Protein AF-A0A9P6D4K3-F1 (afdb_monomer)

Foldseek 3Di:
DDDDDDDDDDDDDDDDDDDDDDDDDDDDDDDDDDDDDDDDDDDDDDDDDDDDDDDDDDDDDDDDDDDDDDDDDDDDDDDDDDPPVVVVVVVVVPDDDDDDDDDPPPPDPVVVVVVVVVVVVVVVVVVVVVVVVVVVCVVCVVVVVVVVVVVVCVVPDDPVPDDPVVVVVVVVVVVVVVVVVVVVVVVVVVVVVVVVVVVVVVVVVVVVVVVVVVVVVVVVVVPPPDDDDDDDDDDDDDDDDDDDDDDDPDCCVPVVVVVVVVVVVVVVVVVVVVVVVVVVVVVVVVVVVVVVVVVVVVVVVVVVVVVVVVVVVVVVVVVVVVVVVVVVVVVVVVVVVVVVVVVVVVVVVVVVVVVVVVVVVVVVVVVVVVVVVVVVVVVVVVVVVVVVVVVVVVVVVVVVVVVVVVVVVVVVVVVVVVVVVVVVVVVVVVVVVVVVVVVVVCVPDDPVRNVVVVVVVVVVVVVVVVVVVVVVVVVVVVVVVVPPDPPDDDDDDDDDDDDDDDDDDDDDDDDDDDDDDDDDDDDDDDDDDDDDDDDDDDDPDDDDDPPDPDDQDLLSLLVLLVVLLVCLQPDPACQVQALQNHNALFSDGDDALVVDALVRNCVSQVDPSNPPVDQLVVLLVCLPLVNCCVRPLVRYDPVRNVRSSVSSVSSNVSSVVNVD

Sequence (660 aa):
MFTSKKPALRYIPHPSPGGGRAANPSTPPRFQPYQATSSPRKIHMGNPTPPSTPSRGHRISLRGPQAPVTPVRPAPRRVGASPALARVNQALAQTRPAAEKDPEPRDSKFFGELDHLKVVHSFDALLEAARNDVELASIQAPHFNAKIEAQSEYQHGDVSSRPLSMRERVHLRKQVKRELSERNSFERRSKRQRDEDSLARRRTQKKARMAEREERRVKVERRDEARPQRSPTPTPASPQPGPSQAQQQAEAARQAAELQAAERHAAELQAAERAAQEEARLQAHRAQEAKQQAEEKVALDLALSMAQKARRRLEEETKRCEEACRQMEEEIALKNAQAEKDLKQADEAERLARRQLDETLRVLQEEAQLLEAERAQINALCAQHEAYLKAEHRAFLHRQDEHRRILEQAELSIEERRARLAQIERAQHQAEESMHARIQQFANLTGEQFATFFRQEAQRIAEEEASRCAAEEAFARQHYQNTTPQADHAAHKQQPPQRDFSMREPSLADVSMHSIPDSMSFTDDPPTPRMSSASPPPPPTPSPPPGPASPPTVAELFALWGKKWEYIDSHADLRNVDHRGLPWPTLRNIETTNDITIEHIAEFLSHSDCPPRLSARKLIALYHSDKFKFRVTNKLSLDQQALAEQMANHCTILLVNHMR

Mean predicted aligned error: 24.3 Å

Secondary structure (DSSP, 8-state):
---PPPPPPPP-PPPPPP------------------------------PPPP--------------------PPPPP-PPPPTHHHHHHHHGGG------PPPPTTS-HHHHHHHHTTHHHHHHHHHHHHHHHHHHHHHHHHHHHHHHHHHHHHHH--TTS--HHHHHHHHHHHHHHHHHHHHHHHHHHHHHHHHHHHHHHHHHHHHHHHHHHHHHHHHHHTTS------------------------TTSHHHHHHHHHHHHHHHHHHHHHHHHHHHHHHHHHHHHHHHHHHHHHHHHHHHHHHHHHHHHHHHHHHHHHHHHHHHHHHHHHHHHHHHHHHHHHHHHHHHHHHHHHHHHHHHHHHHHHHHHHHHHHHHHHHHHHHHHHHHHHHHHHHHHHHHHHHHHHHHHHHHHHHHHHHHHHHHHHHHHHHHHHHHHHHHHT--HHHHHHHHHHHHHHHHHHHHHHHHHHHHHHHHHHHTTS--------------------------------------------------PPPPPPPPPPPPPSPPPPPHHHHHHHHHHHHHHHHH-S--TT--GGGS--SSSS--SSGGG--HHHHHHHHH-TTS-TT--HHHHHHHHSHHHHHHHTGGGS-HHHHHHHHHHHHHHHHHHHHTT-

Organism: NCBI:txid109636

Radius of gyration: 71.46 Å; Cα contacts (8 Å, |Δi|>4): 123; chains: 1; bounding box: 166×103×244 Å

pLDDT: mean 72.37, std 21.16, range [29.91, 97.31]

Solvent-accessible surface area (backbone atoms only — not comparable to full-atom values): 41463 Å² total; per-residue (Å²): 140,86,88,86,84,81,86,81,86,80,86,79,85,80,87,80,84,81,85,86,92,81,85,86,79,90,83,88,88,78,93,83,88,83,87,92,86,83,86,90,84,85,91,81,88,82,88,79,81,85,85,79,85,84,86,89,80,91,73,92,76,95,73,82,91,76,82,86,80,77,81,84,75,82,78,82,81,83,77,79,83,71,76,71,66,66,57,59,65,60,60,70,73,74,79,74,88,78,87,81,84,82,73,72,87,80,80,45,70,72,56,64,58,40,58,76,66,55,51,54,65,55,48,52,54,48,51,51,50,53,48,51,52,50,50,52,47,58,68,43,42,60,61,50,48,56,51,48,52,63,45,49,58,69,73,69,59,58,84,89,74,63,60,70,66,58,60,48,52,54,49,50,55,53,46,55,52,46,53,53,51,49,52,53,50,49,52,53,49,54,49,51,50,53,54,49,51,52,51,48,53,51,50,51,55,50,50,51,57,49,50,54,52,49,52,54,47,55,62,54,64,71,66,76,84,79,83,86,87,84,87,83,88,88,88,87,92,87,88,86,81,85,88,85,90,79,89,80,96,81,58,64,84,60,50,53,58,54,45,54,51,50,50,50,53,50,50,51,51,51,50,52,49,49,51,52,52,51,49,52,49,54,51,51,49,52,52,50,51,55,48,51,55,50,54,51,50,54,52,48,54,50,51,51,51,52,50,54,54,50,49,53,49,49,58,51,51,51,51,52,49,52,51,53,49,50,53,50,51,51,52,49,51,52,50,50,58,47,50,53,50,56,48,52,51,48,55,52,51,49,54,51,52,49,52,53,48,55,51,52,52,50,52,52,50,55,51,49,51,50,53,49,52,52,49,52,52,51,52,50,52,51,50,51,51,52,52,48,53,54,50,54,51,50,58,48,52,51,53,50,52,51,53,48,52,54,50,55,52,50,51,51,54,51,51,53,51,50,53,52,50,55,49,50,53,51,51,49,52,51,50,51,53,51,48,52,52,48,52,54,51,59,74,70,51,54,76,71,56,47,65,49,49,56,53,52,52,54,50,50,51,54,53,51,50,54,52,50,54,53,50,53,51,52,51,51,55,54,55,55,65,77,66,65,78,86,85,72,88,86,80,88,86,89,86,88,87,85,86,83,89,81,87,84,83,91,81,91,78,83,88,81,86,83,77,87,82,87,84,87,86,80,90,86,87,89,85,86,90,89,80,89,86,85,87,78,78,83,75,78,79,78,72,75,74,80,68,83,76,74,77,78,49,73,60,53,50,50,50,49,37,50,52,41,50,56,47,46,71,74,45,87,68,35,60,88,54,52,78,64,66,52,65,63,74,45,87,63,89,46,92,55,66,82,64,69,41,61,65,43,36,47,51,38,65,67,40,89,71,43,60,93,80,62,44,58,76,50,50,34,65,49,29,33,59,77,50,26,35,70,58,44,37,76,26,35,38,78,92,49,27,65,59,48,49,52,39,27,46,49,52,30,53,40,42,54,57,76,72,109

Structure (mmCIF, N/CA/C/O backbone):
data_AF-A0A9P6D4K3-F1
#
_entry.id   AF-A0A9P6D4K3-F1
#
loop_
_atom_site.group_PDB
_atom_site.id
_atom_site.type_symbol
_atom_site.label_atom_id
_atom_site.label_alt_id
_atom_site.label_comp_id
_atom_site.label_asym_id
_atom_site.label_entity_id
_atom_site.label_seq_id
_atom_site.pdbx_PDB_ins_code
_atom_site.Cartn_x
_atom_site.Cartn_y
_atom_site.Cartn_z
_atom_site.occupancy
_atom_site.B_iso_or_equiv
_atom_site.auth_seq_id
_atom_site.auth_comp_id
_atom_site.auth_asym_id
_atom_site.auth_atom_id
_atom_site.pdbx_PDB_model_num
ATOM 1 N N . MET A 1 1 ? 2.698 -42.301 -44.354 1.00 40.31 1 MET A N 1
ATOM 2 C CA . MET A 1 1 ? 1.952 -41.269 -45.111 1.00 40.31 1 MET A CA 1
ATOM 3 C C . MET A 1 1 ? 1.332 -40.320 -44.097 1.00 40.31 1 MET A C 1
ATOM 5 O O . MET A 1 1 ? 0.602 -40.803 -43.248 1.00 40.31 1 MET A O 1
ATOM 9 N N . PHE A 1 2 ? 1.641 -39.021 -44.134 1.00 35.25 2 PHE A N 1
ATOM 10 C CA . PHE A 1 2 ? 1.085 -38.032 -43.198 1.00 35.25 2 PHE A CA 1
ATOM 11 C C . PHE A 1 2 ? 0.579 -36.814 -43.972 1.00 35.25 2 PHE A C 1
ATOM 13 O O . PHE A 1 2 ? 1.344 -36.168 -44.684 1.00 35.25 2 PHE A O 1
ATOM 20 N N . THR A 1 3 ? -0.712 -36.507 -43.845 1.00 49.62 3 THR A N 1
ATOM 21 C CA . THR A 1 3 ? -1.365 -35.394 -44.545 1.00 49.62 3 THR A CA 1
ATOM 22 C C . THR A 1 3 ? -1.547 -34.202 -43.610 1.00 49.62 3 THR A C 1
ATOM 24 O O . THR A 1 3 ? -2.435 -34.221 -42.758 1.00 49.62 3 THR A O 1
ATOM 27 N N . SER A 1 4 ? -0.762 -33.138 -43.785 1.00 45.06 4 SER A N 1
ATOM 28 C CA . SER A 1 4 ? -1.007 -31.860 -43.107 1.00 45.06 4 SER A CA 1
ATOM 29 C C . SER A 1 4 ? -1.821 -30.922 -44.005 1.00 45.06 4 SER A C 1
ATOM 31 O O . SER A 1 4 ? -1.397 -30.536 -45.094 1.00 45.06 4 SER A O 1
ATOM 33 N N . LYS A 1 5 ? -3.022 -30.542 -43.552 1.00 51.12 5 LYS A N 1
ATOM 34 C CA . LYS A 1 5 ? -3.837 -29.496 -44.187 1.00 51.12 5 LYS A CA 1
ATOM 35 C C . LYS A 1 5 ? -3.562 -28.164 -43.485 1.00 51.12 5 LYS A C 1
ATOM 37 O O . LYS A 1 5 ? -3.822 -28.038 -42.294 1.00 51.12 5 LYS A O 1
ATOM 42 N N . LYS A 1 6 ? -3.061 -27.167 -44.220 1.00 48.28 6 LYS A N 1
ATOM 43 C CA . LYS A 1 6 ? -2.971 -25.774 -43.749 1.00 48.28 6 LYS A CA 1
ATOM 44 C C . LYS A 1 6 ? -4.265 -25.029 -44.113 1.00 48.28 6 LYS A C 1
ATOM 46 O O . LYS A 1 6 ? -4.634 -25.072 -45.287 1.00 48.28 6 LYS A O 1
ATOM 51 N N . PRO A 1 7 ? -4.935 -24.321 -43.188 1.00 58.94 7 PRO A N 1
ATOM 52 C CA . PRO A 1 7 ? -6.011 -23.404 -43.545 1.00 58.94 7 PRO A CA 1
ATOM 53 C C . PRO A 1 7 ? -5.434 -22.087 -44.088 1.00 58.94 7 PRO A C 1
ATOM 55 O O . PRO A 1 7 ? -4.492 -21.527 -43.528 1.00 58.94 7 PRO A O 1
ATOM 58 N N . ALA A 1 8 ? -6.005 -21.583 -45.182 1.00 44.00 8 ALA A N 1
ATOM 59 C CA . ALA A 1 8 ? -5.653 -20.283 -45.746 1.00 44.00 8 ALA A CA 1
ATOM 60 C C . ALA A 1 8 ? -6.533 -19.180 -45.137 1.00 44.00 8 ALA A C 1
ATOM 62 O O . ALA A 1 8 ? -7.757 -19.214 -45.272 1.00 44.00 8 ALA A O 1
ATOM 63 N N . LEU A 1 9 ? -5.915 -18.181 -44.503 1.00 46.19 9 LEU A N 1
ATOM 64 C CA . LEU A 1 9 ? -6.612 -16.981 -44.036 1.00 46.19 9 LEU A CA 1
ATOM 65 C C . LEU A 1 9 ? -6.950 -16.075 -45.228 1.00 46.19 9 LEU A C 1
ATOM 67 O O . LEU A 1 9 ? -6.057 -15.570 -45.909 1.00 46.19 9 LEU A O 1
ATOM 71 N N . ARG A 1 10 ? -8.248 -15.858 -45.475 1.00 49.09 10 ARG A N 1
ATOM 72 C CA . ARG A 1 10 ? -8.730 -14.862 -46.443 1.00 49.09 10 ARG A CA 1
ATOM 73 C C . ARG A 1 10 ? -8.653 -13.463 -45.832 1.00 49.09 10 ARG A C 1
ATOM 75 O O . ARG A 1 10 ? -9.182 -13.222 -44.753 1.00 49.09 10 ARG A O 1
ATOM 82 N N . TYR A 1 11 ? -8.022 -12.546 -46.556 1.00 46.97 11 TYR A N 1
ATOM 83 C CA . TYR A 1 11 ? -7.954 -11.128 -46.217 1.00 46.97 11 TYR A CA 1
ATOM 84 C C . TYR A 1 11 ? -9.259 -10.429 -46.633 1.00 46.97 11 TYR A C 1
ATOM 86 O O . TYR A 1 11 ? -9.658 -10.529 -47.793 1.00 46.97 11 TYR A O 1
ATOM 94 N N . ILE A 1 12 ? -9.915 -9.730 -45.703 1.00 47.47 12 ILE A N 1
ATOM 95 C CA . ILE A 1 12 ? -11.116 -8.922 -45.966 1.00 47.47 12 ILE A CA 1
ATOM 96 C C . ILE A 1 12 ? -10.712 -7.440 -45.895 1.00 47.47 12 ILE A C 1
ATOM 98 O O . ILE A 1 12 ? -10.289 -6.993 -44.828 1.00 47.47 12 ILE A O 1
ATOM 102 N N . PRO A 1 13 ? -10.811 -6.662 -46.989 1.00 49.81 13 PRO A N 1
ATOM 103 C CA . PRO A 1 13 ? -10.552 -5.228 -46.951 1.00 49.81 13 PRO A CA 1
ATOM 104 C C . PRO A 1 13 ? -11.766 -4.464 -46.399 1.00 49.81 13 PRO A C 1
ATOM 106 O O . PRO A 1 13 ? -12.897 -4.674 -46.835 1.00 49.81 13 PRO A O 1
ATOM 109 N N . HIS A 1 14 ? -11.530 -3.540 -45.465 1.00 46.78 14 HIS A N 1
ATOM 110 C CA . HIS A 1 14 ? -12.556 -2.605 -44.991 1.00 46.78 14 HIS A CA 1
ATOM 111 C C . HIS A 1 14 ? -12.850 -1.510 -46.039 1.00 46.78 14 HIS A C 1
ATOM 113 O O . HIS A 1 14 ? -11.933 -1.092 -46.753 1.00 46.78 14 HIS A O 1
ATOM 119 N N . PRO A 1 15 ? -14.097 -1.006 -46.126 1.00 56.38 15 PRO A N 1
ATOM 120 C CA . PRO A 1 15 ? -14.458 0.055 -47.059 1.00 56.38 15 PRO A CA 1
ATOM 121 C C . PRO A 1 15 ? -13.904 1.419 -46.625 1.00 56.38 15 PRO A C 1
ATOM 123 O O . PRO A 1 15 ? -13.888 1.767 -45.445 1.00 56.38 15 PRO A O 1
ATOM 126 N N . SER A 1 16 ? -13.483 2.213 -47.609 1.00 39.66 16 SER A N 1
ATOM 127 C CA . SER A 1 16 ? -13.041 3.597 -47.425 1.00 39.66 16 SER A CA 1
ATOM 128 C C . SER A 1 16 ? -14.237 4.556 -47.524 1.00 39.66 16 SER A C 1
ATOM 130 O O . SER A 1 16 ? -15.001 4.441 -48.485 1.00 39.66 16 SER A O 1
ATOM 132 N N . PRO A 1 17 ? -14.411 5.521 -46.602 1.00 55.25 17 PRO A N 1
ATOM 133 C CA . PRO A 1 17 ? -15.371 6.596 -46.789 1.00 55.25 17 PRO A CA 1
ATOM 134 C C . PRO A 1 17 ? -14.779 7.686 -47.693 1.00 55.25 17 PRO A C 1
ATOM 136 O O . PRO A 1 17 ? -13.815 8.361 -47.331 1.00 55.25 17 PRO A O 1
ATOM 139 N N . GLY A 1 18 ? -15.405 7.906 -48.852 1.00 39.19 18 GLY A N 1
ATOM 140 C CA . GLY A 1 18 ? -15.425 9.243 -49.455 1.00 39.19 18 GLY A CA 1
ATOM 141 C C . GLY A 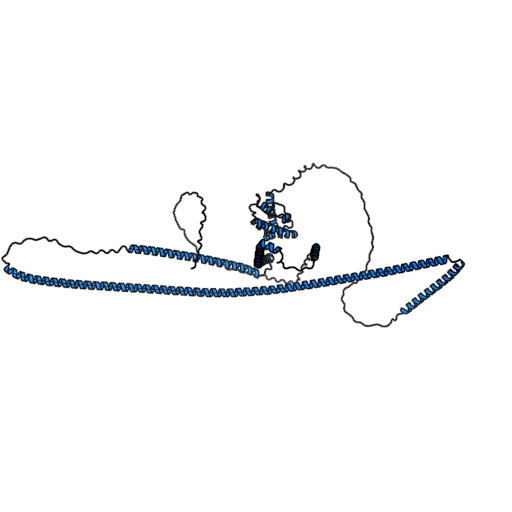1 18 ? -16.326 10.175 -48.628 1.00 39.19 18 GLY A C 1
ATOM 142 O O . GLY A 1 18 ? -17.064 9.721 -47.761 1.00 39.19 18 GLY A O 1
ATOM 143 N N . GLY A 1 19 ? -16.346 11.485 -48.840 1.00 38.59 19 GLY A N 1
ATOM 144 C CA . GLY A 1 19 ? -15.574 12.311 -49.764 1.00 38.59 19 GLY A CA 1
ATOM 145 C C . GLY A 1 19 ? -16.047 13.763 -49.618 1.00 38.59 19 GLY A C 1
ATOM 146 O O . GLY A 1 19 ? -17.213 13.998 -49.318 1.00 38.59 19 GLY A O 1
ATOM 147 N N . GLY A 1 20 ? -15.161 14.744 -49.801 1.00 37.06 20 GLY A N 1
ATOM 148 C CA . GLY A 1 20 ? -15.494 16.157 -49.581 1.00 37.06 20 GLY A CA 1
ATOM 149 C C . GLY A 1 20 ? -14.604 17.085 -50.397 1.00 37.06 20 GLY A C 1
ATOM 150 O O . GLY A 1 20 ? -13.467 17.351 -50.020 1.00 37.06 20 GLY A O 1
ATOM 151 N N . ARG A 1 21 ? -15.115 17.558 -51.539 1.00 43.16 21 ARG A N 1
ATOM 152 C CA . ARG A 1 21 ? -14.460 18.559 -52.396 1.00 43.16 21 ARG A CA 1
ATOM 153 C C . ARG A 1 21 ? -14.895 19.975 -52.004 1.00 43.16 21 ARG A C 1
ATOM 155 O O . ARG A 1 21 ? -16.084 20.262 -52.057 1.00 43.16 21 ARG A O 1
ATOM 162 N N . ALA A 1 22 ? -13.929 20.864 -51.792 1.00 37.75 22 ALA A N 1
ATOM 163 C CA . ALA A 1 22 ? -14.006 22.307 -52.062 1.00 37.75 22 ALA A CA 1
ATOM 164 C C . ALA A 1 22 ? -12.547 22.808 -52.174 1.00 37.75 22 ALA A C 1
ATOM 166 O O . ALA A 1 22 ? -11.766 22.598 -51.256 1.00 37.75 22 ALA A O 1
ATOM 167 N N . ALA A 1 23 ? -12.043 23.155 -53.362 1.00 41.84 23 ALA A N 1
ATOM 168 C CA . ALA A 1 23 ? -12.193 24.438 -54.067 1.00 41.84 23 ALA A CA 1
ATOM 169 C C . ALA A 1 23 ? -10.954 25.344 -53.851 1.00 41.84 23 ALA A C 1
ATOM 171 O O . ALA A 1 23 ? -10.798 25.965 -52.806 1.00 41.84 23 ALA A O 1
ATOM 172 N N . ASN A 1 24 ? -10.074 25.399 -54.862 1.00 43.97 24 ASN A N 1
ATOM 173 C CA . ASN A 1 24 ? -8.961 26.360 -54.958 1.00 43.97 24 ASN A CA 1
ATOM 174 C C . ASN A 1 24 ? -9.483 27.756 -55.357 1.00 43.97 24 ASN A C 1
ATOM 176 O O . ASN A 1 24 ? -10.528 27.852 -56.004 1.00 43.97 24 ASN A O 1
ATOM 180 N N . PRO A 1 25 ? -8.730 28.824 -55.041 1.00 55.28 25 PRO A N 1
ATOM 181 C CA . PRO A 1 25 ? -7.887 29.475 -56.063 1.00 55.28 25 PRO A CA 1
ATOM 182 C C . PRO A 1 25 ? -6.444 29.732 -55.556 1.00 55.28 25 PRO A C 1
ATOM 184 O O . PRO A 1 25 ? -6.227 29.979 -54.377 1.00 55.28 25 PRO A O 1
ATOM 187 N N . SER A 1 26 ? -5.387 29.526 -56.357 1.00 38.12 26 SER A N 1
ATOM 188 C CA . SER A 1 26 ? -4.782 30.528 -57.273 1.00 38.12 26 SER A CA 1
ATOM 189 C C . SER A 1 26 ? -4.555 31.887 -56.576 1.00 38.12 26 SER A C 1
ATOM 191 O O . SER A 1 26 ? -5.521 32.585 -56.303 1.00 38.12 26 SER A O 1
ATOM 193 N N . THR A 1 27 ? -3.340 32.373 -56.273 1.00 39.53 27 THR A N 1
ATOM 194 C CA . THR A 1 27 ? -2.202 32.680 -57.181 1.00 39.53 27 THR A CA 1
ATOM 195 C C . THR A 1 27 ? -0.960 33.089 -56.334 1.00 39.53 27 THR A C 1
ATOM 197 O O . THR A 1 27 ? -1.166 33.607 -55.237 1.00 39.53 27 THR A O 1
ATOM 200 N N . PRO A 1 28 ? 0.310 32.906 -56.769 1.00 65.06 28 PRO A N 1
ATOM 201 C CA . PRO A 1 28 ? 1.499 33.202 -55.947 1.00 65.06 28 PRO A CA 1
ATOM 202 C C . PRO A 1 28 ? 2.146 34.581 -56.205 1.00 65.06 28 PRO A C 1
ATOM 204 O O . PRO A 1 28 ? 2.030 35.143 -57.294 1.00 65.06 28 PRO A O 1
ATOM 207 N N . PRO A 1 29 ? 2.937 35.074 -55.239 1.00 56.09 29 PRO A N 1
ATOM 208 C CA . PRO A 1 29 ? 4.257 35.670 -55.518 1.00 56.09 29 PRO A CA 1
ATOM 209 C C . PRO A 1 29 ? 5.312 35.194 -54.485 1.00 56.09 29 PRO A C 1
ATOM 211 O O . PRO A 1 29 ? 4.959 34.699 -53.424 1.00 56.09 29 PRO A O 1
ATOM 214 N N . ARG A 1 30 ? 6.633 35.357 -54.596 1.00 38.91 30 ARG A N 1
ATOM 215 C CA . ARG A 1 30 ? 7.622 35.755 -55.616 1.00 38.91 30 ARG A CA 1
ATOM 216 C C . ARG A 1 30 ? 8.940 35.831 -54.816 1.00 38.91 30 ARG A C 1
ATOM 218 O O . ARG A 1 30 ? 8.949 36.411 -53.736 1.00 38.91 30 ARG A O 1
ATOM 225 N N . PHE A 1 31 ? 10.038 35.254 -55.301 1.00 49.59 31 PHE A N 1
ATOM 226 C CA . PHE A 1 31 ? 11.363 35.413 -54.671 1.00 49.59 31 PHE A CA 1
ATOM 227 C C . PHE A 1 31 ? 11.783 36.894 -54.612 1.00 49.59 31 PHE A C 1
ATOM 229 O O . PHE A 1 31 ? 11.618 37.580 -55.617 1.00 49.59 31 PHE A O 1
ATOM 236 N N . GLN A 1 32 ? 12.439 37.328 -53.527 1.00 39.31 32 GLN A N 1
ATOM 237 C CA . GLN A 1 32 ? 13.841 37.795 -53.556 1.00 39.31 32 GLN A CA 1
ATOM 238 C C . GLN A 1 32 ? 14.467 37.831 -52.133 1.00 39.31 32 GLN A C 1
ATOM 240 O O . GLN A 1 32 ? 13.730 37.930 -51.153 1.00 39.31 32 GLN A O 1
ATOM 245 N N . PRO A 1 33 ? 15.805 37.697 -52.002 1.00 68.44 33 PRO A N 1
ATOM 246 C CA . PRO A 1 33 ? 16.544 37.739 -50.729 1.00 68.44 33 PRO A CA 1
ATOM 247 C C . PRO A 1 33 ? 17.140 39.134 -50.437 1.00 68.44 33 PRO A C 1
ATOM 249 O O . PRO A 1 33 ? 17.256 39.915 -51.372 1.00 68.44 33 PRO A O 1
ATOM 252 N N . TYR A 1 34 ? 17.609 39.405 -49.203 1.00 35.66 34 TYR A N 1
ATOM 253 C CA . TYR A 1 34 ? 18.915 40.057 -48.912 1.00 35.66 34 TYR A CA 1
ATOM 254 C C . TYR A 1 34 ? 19.166 40.363 -47.410 1.00 35.66 34 TYR A C 1
ATOM 256 O O . TYR A 1 34 ? 18.258 40.789 -46.713 1.00 35.66 34 TYR A O 1
ATOM 264 N N . GLN A 1 35 ? 20.442 40.213 -47.002 1.00 34.78 35 GLN A N 1
ATOM 265 C CA . GLN A 1 35 ? 21.207 40.833 -45.882 1.00 34.78 35 GLN A CA 1
ATOM 266 C C . GLN A 1 35 ? 20.689 40.670 -44.425 1.00 34.78 35 GLN A C 1
ATOM 268 O O . GLN A 1 35 ? 19.511 40.822 -44.154 1.00 34.78 35 GLN A O 1
ATOM 273 N N . ALA A 1 36 ? 21.464 40.275 -43.401 1.00 44.06 36 ALA A N 1
ATOM 274 C CA . ALA A 1 36 ? 22.887 40.427 -43.023 1.00 44.06 36 ALA A CA 1
ATOM 275 C C . ALA A 1 36 ? 23.219 41.673 -42.163 1.00 44.06 36 ALA A C 1
ATOM 277 O O . ALA A 1 36 ? 23.701 42.677 -42.672 1.00 44.06 36 ALA A O 1
ATOM 278 N N . THR A 1 37 ? 23.060 41.534 -40.838 1.00 37.75 37 THR A N 1
ATOM 279 C CA . THR A 1 37 ? 23.651 42.357 -39.754 1.00 37.75 37 THR A CA 1
ATOM 280 C C . THR A 1 37 ? 23.863 41.425 -38.536 1.00 37.75 37 THR A C 1
ATOM 282 O O . THR A 1 37 ? 22.927 40.780 -38.084 1.00 37.75 37 THR A O 1
ATOM 285 N N . SER A 1 38 ? 25.078 41.027 -38.132 1.00 37.56 38 SER A N 1
ATOM 286 C CA . SER A 1 38 ? 26.190 41.764 -37.491 1.00 37.56 38 SER A CA 1
ATOM 287 C C . SER A 1 38 ? 26.229 41.694 -35.941 1.00 37.56 38 SER A C 1
ATOM 289 O O . SER A 1 38 ? 25.992 42.687 -35.261 1.00 37.56 38 SER A O 1
ATOM 291 N N . SER A 1 39 ? 26.690 40.549 -35.417 1.00 39.19 39 SER A N 1
ATOM 292 C CA . SER A 1 39 ? 27.656 40.447 -34.291 1.00 39.19 39 SER A CA 1
ATOM 293 C C . SER A 1 39 ? 27.234 40.992 -32.879 1.00 39.19 39 SER A C 1
ATOM 295 O O . SER A 1 39 ? 26.043 41.095 -32.614 1.00 39.19 39 SER A O 1
ATOM 297 N N . PRO A 1 40 ? 28.128 41.109 -31.857 1.00 59.50 40 PRO A N 1
ATOM 298 C CA . PRO A 1 40 ? 28.303 40.016 -30.878 1.00 59.50 40 PRO A CA 1
ATOM 299 C C . PRO A 1 40 ? 28.382 40.443 -29.381 1.00 59.50 40 PRO A C 1
ATOM 301 O O . PRO A 1 40 ? 28.645 41.602 -29.068 1.00 59.50 40 PRO A O 1
ATOM 304 N N . ARG A 1 41 ? 28.309 39.480 -28.440 1.00 38.28 41 ARG A N 1
ATOM 305 C CA . ARG A 1 41 ? 28.938 39.496 -27.083 1.00 38.28 41 ARG A CA 1
ATOM 306 C C . ARG A 1 41 ? 28.812 38.093 -26.461 1.00 38.28 41 ARG A C 1
ATOM 308 O O . ARG A 1 41 ? 27.743 37.509 -26.514 1.00 38.28 41 ARG A O 1
ATOM 315 N N . LYS A 1 42 ? 29.907 37.400 -26.130 1.00 42.19 42 LYS A N 1
ATOM 316 C CA . LYS A 1 42 ? 30.875 37.546 -25.014 1.00 42.19 42 LYS A CA 1
ATOM 317 C C . LYS A 1 42 ? 30.396 36.958 -23.675 1.00 42.19 42 LYS A C 1
ATOM 319 O O . LYS A 1 42 ? 29.436 37.415 -23.074 1.00 42.19 42 LYS A O 1
ATOM 324 N N . ILE A 1 43 ? 31.178 35.970 -23.245 1.00 47.88 43 ILE A N 1
ATOM 325 C CA . ILE A 1 43 ? 31.161 35.208 -21.991 1.00 47.88 43 ILE A CA 1
ATOM 326 C C . ILE A 1 43 ? 31.209 36.121 -20.756 1.00 47.88 43 ILE A C 1
ATOM 328 O O . ILE A 1 43 ? 32.019 37.051 -20.714 1.00 47.88 43 ILE A O 1
ATOM 332 N N . HIS A 1 44 ? 30.470 35.761 -19.702 1.00 40.56 44 HIS A N 1
ATOM 333 C CA . HIS A 1 44 ? 30.900 36.044 -18.332 1.00 40.56 44 HIS A CA 1
ATOM 334 C C . HIS A 1 44 ? 30.552 34.890 -17.381 1.00 40.56 44 HIS A C 1
ATOM 336 O O . HIS A 1 44 ? 29.453 34.344 -17.433 1.00 40.56 44 HIS A O 1
ATOM 342 N N . MET A 1 45 ? 31.520 34.512 -16.543 1.00 49.12 45 MET A N 1
ATOM 343 C CA . MET A 1 45 ? 31.360 33.556 -15.442 1.00 49.12 45 MET A CA 1
ATOM 344 C C . MET A 1 45 ? 30.722 34.260 -14.236 1.00 49.12 45 MET A C 1
ATOM 346 O O . MET A 1 45 ? 30.936 35.455 -14.049 1.00 49.12 45 MET A O 1
ATOM 350 N N . GLY A 1 46 ? 30.004 33.526 -13.382 1.00 34.66 46 GLY A N 1
ATOM 351 C CA . GLY A 1 46 ? 29.418 34.099 -12.167 1.00 34.66 46 GLY A CA 1
ATOM 352 C C . GLY A 1 46 ? 28.871 33.055 -11.197 1.00 34.66 46 GLY A C 1
ATOM 353 O O . GLY A 1 46 ? 27.685 32.748 -11.223 1.00 34.66 46 GLY A O 1
ATOM 354 N N . ASN A 1 47 ? 29.737 32.538 -10.325 1.00 45.47 47 ASN A N 1
ATOM 355 C CA . ASN A 1 47 ? 29.334 31.839 -9.101 1.00 45.47 47 ASN A CA 1
ATOM 356 C C . ASN A 1 47 ? 28.809 32.863 -8.076 1.00 45.47 47 ASN A C 1
ATOM 358 O O . ASN A 1 47 ? 29.455 33.899 -7.904 1.00 45.47 47 ASN A O 1
ATOM 362 N N . PRO A 1 48 ? 27.753 32.545 -7.310 1.00 52.50 48 PRO A N 1
ATOM 363 C CA . PRO A 1 48 ? 27.552 33.141 -5.995 1.00 52.50 48 PRO A CA 1
ATOM 364 C C . PRO A 1 48 ? 27.525 32.082 -4.882 1.00 52.50 48 PRO A C 1
ATOM 366 O O . PRO A 1 48 ? 26.669 31.199 -4.833 1.00 52.50 48 PRO A O 1
ATOM 369 N N . THR A 1 49 ? 28.467 32.223 -3.955 1.00 45.72 49 THR A N 1
ATOM 370 C CA . THR A 1 49 ? 28.513 31.579 -2.635 1.00 45.72 49 THR A CA 1
ATOM 371 C C . THR A 1 49 ? 27.279 31.965 -1.795 1.00 45.72 49 THR A C 1
ATOM 373 O O . THR A 1 49 ? 26.844 33.116 -1.876 1.00 45.72 49 THR A O 1
ATOM 376 N N . PRO A 1 50 ? 26.720 31.077 -0.949 1.00 52.84 50 PRO A N 1
ATOM 377 C CA . PRO A 1 50 ? 25.645 31.453 -0.029 1.00 52.84 50 PRO A CA 1
ATOM 378 C C . PRO A 1 50 ? 26.171 32.294 1.155 1.00 52.84 50 PRO A C 1
ATOM 380 O O . PRO A 1 50 ? 27.267 32.019 1.652 1.00 52.84 50 PRO A O 1
ATOM 383 N N . PRO A 1 51 ? 25.410 33.294 1.643 1.00 52.56 51 PRO A N 1
ATOM 384 C CA . PRO A 1 51 ? 25.800 34.104 2.793 1.00 52.56 51 PRO A CA 1
ATOM 385 C C . PRO A 1 51 ? 25.552 33.406 4.139 1.00 52.56 51 PRO A C 1
ATOM 387 O O . PRO A 1 51 ? 24.732 32.498 4.278 1.00 52.56 51 PRO A O 1
ATOM 390 N N . SER A 1 52 ? 26.286 33.880 5.142 1.00 38.97 52 SER A N 1
ATOM 391 C CA . SER A 1 52 ? 26.380 33.348 6.500 1.00 38.97 52 SER A CA 1
ATOM 392 C C . SER A 1 52 ? 25.180 33.637 7.411 1.00 38.97 52 SER A C 1
ATOM 394 O O . SER A 1 52 ? 24.463 34.624 7.262 1.00 38.97 52 SER A O 1
ATOM 396 N N . THR A 1 53 ? 25.080 32.815 8.457 1.00 45.34 53 THR A N 1
ATOM 397 C CA . THR A 1 53 ? 24.365 33.041 9.726 1.00 45.34 53 THR A CA 1
ATOM 398 C C . THR A 1 53 ? 24.408 34.476 10.270 1.00 45.34 53 THR A C 1
ATOM 400 O O . THR A 1 53 ? 25.460 35.117 10.201 1.00 45.34 53 THR A O 1
ATOM 403 N N . PRO A 1 54 ? 23.406 34.849 11.083 1.00 52.41 54 PRO A N 1
ATOM 404 C CA . PRO A 1 54 ? 23.647 35.550 12.338 1.00 52.41 54 PRO A CA 1
ATOM 405 C C . PRO A 1 54 ? 23.454 34.613 13.542 1.00 52.41 54 PRO A C 1
ATOM 407 O O . PRO A 1 54 ? 22.441 33.931 13.685 1.00 52.41 54 PRO A O 1
ATOM 410 N N . SER A 1 55 ? 24.447 34.604 14.427 1.00 42.53 55 SER A N 1
ATOM 411 C CA . SER A 1 55 ? 24.350 34.032 15.773 1.00 42.53 55 SER A CA 1
ATOM 412 C C . SER A 1 55 ? 23.731 35.045 16.747 1.00 42.53 55 SER A C 1
ATOM 414 O O . SER A 1 55 ? 23.797 36.248 16.491 1.00 42.53 55 SER A O 1
ATOM 416 N N . ARG A 1 56 ? 23.265 34.530 17.900 1.00 37.28 56 ARG A N 1
ATOM 417 C CA . ARG A 1 56 ? 23.285 35.132 19.258 1.00 37.28 56 ARG A CA 1
ATOM 418 C C . ARG A 1 56 ? 21.906 35.285 19.908 1.00 37.28 56 ARG A C 1
ATOM 420 O O . ARG A 1 56 ? 21.076 36.066 19.462 1.00 37.28 56 ARG A O 1
ATOM 427 N N . GLY A 1 57 ? 21.709 34.599 21.039 1.00 35.03 57 GLY A N 1
ATOM 428 C CA . GLY A 1 57 ? 20.474 34.720 21.821 1.00 35.03 57 GLY A CA 1
ATOM 429 C C . GLY A 1 57 ? 20.325 33.772 23.015 1.00 35.03 57 GLY A C 1
ATOM 430 O O . GLY A 1 57 ? 19.218 33.311 23.269 1.00 35.03 57 GLY A O 1
ATOM 431 N N . HIS A 1 58 ? 21.393 33.454 23.760 1.00 41.22 58 HIS A N 1
ATOM 432 C CA . HIS A 1 58 ? 21.216 32.750 25.037 1.00 41.22 58 HIS A CA 1
ATOM 433 C C . HIS A 1 58 ? 20.427 33.628 26.016 1.00 41.22 58 HIS A C 1
ATOM 435 O O . HIS A 1 58 ? 20.918 34.676 26.437 1.00 41.22 58 HIS A O 1
ATOM 441 N N . ARG A 1 59 ? 19.254 33.162 26.456 1.00 38.66 59 ARG A N 1
ATOM 442 C CA . ARG A 1 59 ? 18.639 33.634 27.698 1.00 38.66 59 ARG A CA 1
ATOM 443 C C . ARG A 1 59 ? 18.258 32.441 28.563 1.00 38.66 59 ARG A C 1
ATOM 445 O O . ARG A 1 59 ? 17.270 31.760 28.318 1.00 38.66 59 ARG A O 1
ATOM 452 N N . ILE A 1 60 ? 19.084 32.201 29.574 1.00 44.41 60 ILE A N 1
ATOM 453 C CA . ILE A 1 60 ? 18.798 31.263 30.656 1.00 44.41 60 ILE A CA 1
ATOM 454 C C . ILE A 1 60 ? 17.578 31.791 31.419 1.00 44.41 60 ILE A C 1
ATOM 456 O O . ILE A 1 60 ? 17.493 32.980 31.729 1.00 44.41 60 ILE A O 1
ATOM 460 N N . SER A 1 61 ? 16.624 30.919 31.728 1.00 39.47 61 SER A N 1
ATOM 461 C CA . SER A 1 61 ? 15.552 31.207 32.681 1.00 39.47 61 SER A CA 1
ATOM 462 C C . SER A 1 61 ? 15.219 29.932 33.436 1.00 39.47 61 SER A C 1
ATOM 464 O O . SER A 1 61 ? 14.584 29.021 32.915 1.00 39.47 61 SER A O 1
ATOM 466 N N . LEU A 1 62 ? 15.706 29.875 34.673 1.00 45.69 62 LEU A N 1
ATOM 467 C CA . LEU A 1 62 ? 15.373 28.841 35.640 1.00 45.69 62 LEU A CA 1
ATOM 468 C C . LEU A 1 62 ? 13.908 29.009 36.056 1.00 45.69 62 LEU A C 1
ATOM 470 O O . LEU A 1 62 ? 13.536 30.050 36.601 1.00 45.69 62 LEU A O 1
ATOM 474 N N . ARG A 1 63 ? 13.087 27.974 35.868 1.00 36.50 63 ARG A N 1
ATOM 475 C CA . ARG A 1 63 ? 11.847 27.810 36.634 1.00 36.50 63 ARG A CA 1
ATOM 476 C C . ARG A 1 63 ? 11.617 26.330 36.914 1.00 36.50 63 ARG A C 1
ATOM 478 O O . ARG A 1 63 ? 11.709 25.510 36.007 1.00 36.50 63 ARG A O 1
ATOM 485 N N . GLY A 1 64 ? 11.388 26.018 38.189 1.00 36.66 64 GLY A N 1
ATOM 486 C CA . GLY A 1 64 ? 11.169 24.658 38.679 1.00 36.66 64 GLY A CA 1
ATOM 487 C C . GLY A 1 64 ? 9.829 24.052 38.236 1.00 36.66 64 GLY A C 1
ATOM 488 O O . GLY A 1 64 ? 9.035 24.717 37.566 1.00 36.66 64 GLY A O 1
ATOM 489 N N . PRO A 1 65 ? 9.584 22.784 38.598 1.00 46.59 65 PRO A N 1
ATOM 490 C CA . PRO A 1 65 ? 8.549 21.966 37.983 1.00 46.59 65 PRO A CA 1
ATOM 491 C C . PRO A 1 65 ? 7.138 22.354 38.438 1.00 46.59 65 PRO A C 1
ATOM 493 O O . PRO A 1 65 ? 6.886 22.563 39.623 1.00 46.59 65 PRO A O 1
ATOM 496 N N . GLN A 1 66 ? 6.193 22.336 37.499 1.00 36.44 66 GL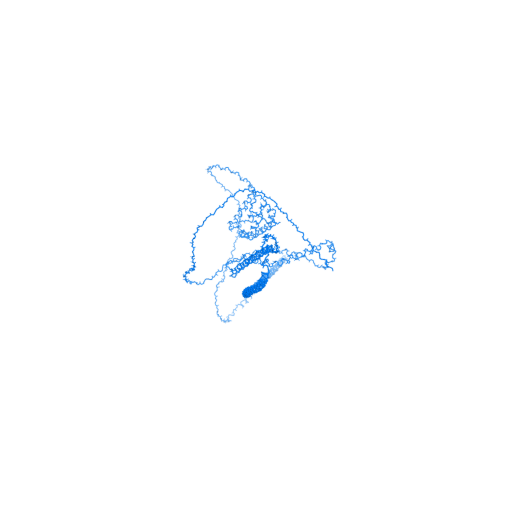N A N 1
ATOM 497 C CA . GLN A 1 66 ? 4.788 22.074 37.801 1.00 36.44 66 GLN A CA 1
ATOM 498 C C . GLN A 1 66 ? 4.368 20.794 37.083 1.00 36.44 66 GLN A C 1
ATOM 500 O O . GLN A 1 66 ? 4.660 20.610 35.902 1.00 36.44 66 GLN A O 1
ATOM 505 N N . ALA A 1 67 ? 3.714 19.901 37.822 1.00 43.66 67 ALA A N 1
ATOM 506 C CA . ALA A 1 67 ? 3.174 18.665 37.280 1.00 43.66 67 ALA A CA 1
ATOM 507 C C . ALA A 1 67 ? 2.010 18.965 36.314 1.00 43.66 67 ALA A C 1
ATOM 509 O O . ALA A 1 67 ? 1.216 19.870 36.588 1.00 43.66 67 ALA A O 1
ATOM 510 N N . PRO A 1 68 ? 1.861 18.211 35.211 1.00 47.16 68 PRO A N 1
ATOM 511 C CA . PRO A 1 68 ? 0.696 18.338 34.350 1.00 47.16 68 PRO A CA 1
ATOM 512 C C . PRO A 1 68 ? -0.542 17.785 35.067 1.00 47.16 68 PRO A C 1
ATOM 514 O O . PRO A 1 68 ? -0.690 16.577 35.247 1.00 47.16 68 PRO A O 1
ATOM 517 N N . VAL A 1 69 ? -1.456 18.678 35.447 1.00 42.84 69 VAL A N 1
ATOM 518 C CA . VAL A 1 69 ? -2.815 18.300 35.850 1.00 42.84 69 VAL A CA 1
ATOM 519 C C . VAL A 1 69 ? -3.532 17.743 34.621 1.00 42.84 69 VAL A C 1
ATOM 521 O O . VAL A 1 69 ? -3.801 18.468 33.664 1.00 42.84 69 VAL A O 1
ATOM 524 N N . THR A 1 70 ? -3.843 16.450 34.637 1.00 40.53 70 THR A N 1
ATOM 525 C CA . THR A 1 70 ? -4.652 15.804 33.599 1.00 40.53 70 THR A CA 1
ATOM 526 C C . THR A 1 70 ? -6.094 16.317 33.646 1.00 40.53 70 THR A C 1
ATOM 528 O O . THR A 1 70 ? -6.733 16.186 34.695 1.00 40.53 70 THR A O 1
ATOM 531 N N . PRO A 1 71 ? -6.662 16.841 32.543 1.00 44.38 71 PRO A N 1
ATOM 532 C CA . PRO A 1 71 ? -8.083 17.153 32.492 1.00 44.38 71 PRO A CA 1
ATOM 533 C C . PRO A 1 71 ? -8.898 15.853 32.508 1.00 44.38 71 PRO A C 1
ATOM 535 O O . PRO A 1 71 ? -8.758 14.998 31.631 1.00 44.38 71 PRO A O 1
ATOM 538 N N . VAL A 1 72 ? -9.759 15.706 33.517 1.00 38.59 72 VAL A N 1
ATOM 539 C CA . VAL A 1 72 ? -10.663 14.559 33.658 1.00 38.59 72 VAL A CA 1
ATOM 540 C C . VAL A 1 72 ? -11.643 14.537 32.484 1.00 38.59 72 VAL A C 1
ATOM 542 O O . VAL A 1 72 ? -12.493 15.413 32.337 1.00 38.59 72 VAL A O 1
ATOM 545 N N . ARG A 1 73 ? -11.522 13.511 31.639 1.00 36.75 73 ARG A N 1
ATOM 546 C CA . ARG A 1 73 ? -12.426 13.252 30.515 1.00 36.75 73 ARG A CA 1
ATOM 547 C C . ARG A 1 73 ? -13.765 12.730 31.064 1.00 36.75 73 ARG A C 1
ATOM 549 O O . ARG A 1 73 ? -13.744 11.730 31.782 1.00 36.75 73 ARG A O 1
ATOM 556 N N . PRO A 1 74 ? -14.922 13.343 30.748 1.00 41.44 74 PRO A N 1
ATOM 557 C CA . PRO A 1 74 ? -16.209 12.829 31.205 1.00 41.44 74 PRO A CA 1
ATOM 558 C C . PRO A 1 74 ? -16.490 11.455 30.581 1.00 41.44 74 PRO A C 1
ATOM 560 O O . PRO A 1 74 ? -16.261 11.241 29.387 1.00 41.44 74 PRO A O 1
ATOM 563 N N . ALA A 1 75 ? -16.976 10.521 31.399 1.00 39.09 75 ALA A N 1
ATOM 564 C CA . ALA A 1 75 ? -17.282 9.161 30.970 1.00 39.09 75 ALA A CA 1
ATOM 565 C C . ALA A 1 75 ? -18.455 9.129 29.964 1.00 39.09 75 ALA A C 1
ATOM 567 O O . ALA A 1 75 ? -19.406 9.906 30.106 1.00 39.09 75 ALA A O 1
ATOM 568 N N . PRO A 1 76 ? -18.441 8.220 28.969 1.00 43.44 76 PRO A N 1
ATOM 569 C CA . PRO A 1 76 ? -19.572 8.046 28.068 1.00 43.44 76 PRO A CA 1
ATOM 570 C C . PRO A 1 76 ? -20.787 7.515 28.840 1.00 43.44 76 PRO A C 1
ATOM 572 O O . PRO A 1 76 ? -20.702 6.514 29.555 1.00 43.44 76 PRO A O 1
ATOM 575 N N . ARG A 1 77 ? -21.942 8.170 28.676 1.00 40.12 77 ARG A N 1
ATOM 576 C CA . ARG A 1 77 ? -23.215 7.675 29.216 1.00 40.12 77 ARG A CA 1
ATOM 577 C C . ARG A 1 77 ? -23.537 6.313 28.593 1.00 40.12 77 ARG A C 1
ATOM 579 O O . ARG A 1 77 ? -23.645 6.205 27.374 1.00 40.12 77 ARG A O 1
ATOM 586 N N . ARG A 1 78 ? -23.746 5.291 29.431 1.00 36.97 78 ARG A N 1
ATOM 587 C CA . ARG A 1 78 ? -24.325 4.005 29.011 1.00 36.97 78 ARG A CA 1
ATOM 588 C C . ARG A 1 78 ? -25.712 4.250 28.411 1.00 36.97 78 ARG A C 1
ATOM 590 O O . ARG A 1 78 ? -26.641 4.593 29.137 1.00 36.97 78 ARG A O 1
ATOM 597 N N . VAL A 1 79 ? -25.857 4.022 27.109 1.00 40.47 79 VAL A N 1
ATOM 598 C CA . VAL A 1 79 ? -27.168 3.811 26.486 1.00 40.47 79 VAL A CA 1
ATOM 599 C C . VAL A 1 79 ? -27.597 2.384 26.826 1.00 40.47 79 VAL A C 1
ATOM 601 O O . VAL A 1 79 ? -26.847 1.438 26.585 1.00 40.47 79 VAL A O 1
ATOM 604 N N . GLY A 1 80 ? -28.766 2.225 27.447 1.00 36.22 80 GLY A N 1
ATOM 605 C CA . GLY A 1 80 ? -29.285 0.909 27.816 1.00 36.22 80 GLY A CA 1
ATOM 606 C C . GLY A 1 80 ? -29.626 0.080 26.577 1.00 36.22 80 GLY A C 1
ATOM 607 O O . GLY A 1 80 ? -30.331 0.555 25.689 1.00 36.22 80 GLY A O 1
ATOM 608 N N . ALA A 1 81 ? -29.148 -1.165 26.522 1.00 39.88 81 ALA A N 1
ATOM 609 C CA . ALA A 1 81 ? -29.551 -2.104 25.482 1.00 39.88 81 ALA A CA 1
ATOM 610 C C . ALA A 1 81 ? -31.046 -2.438 25.633 1.00 39.88 81 ALA A C 1
ATOM 612 O O . ALA A 1 81 ? -31.502 -2.813 26.714 1.00 39.88 81 ALA A O 1
ATOM 613 N N . SER A 1 82 ? -31.811 -2.290 24.549 1.00 42.62 82 SER A N 1
ATOM 614 C CA . SER A 1 82 ? -33.261 -2.498 24.565 1.00 42.62 82 SER A CA 1
ATOM 615 C C . SER A 1 82 ? -33.616 -3.986 24.757 1.00 42.62 82 SER A C 1
ATOM 617 O O . SER A 1 82 ? -33.076 -4.832 24.038 1.00 42.62 82 SER A O 1
ATOM 619 N N . PRO A 1 83 ? -34.549 -4.344 25.666 1.00 48.41 83 PRO A N 1
ATOM 620 C CA . PRO A 1 83 ? -34.855 -5.739 26.011 1.00 48.41 83 PRO A CA 1
ATOM 621 C C . PRO A 1 83 ? -35.585 -6.536 24.910 1.00 48.41 83 PRO A C 1
ATOM 623 O O . PRO A 1 83 ? -35.881 -7.716 25.100 1.00 48.41 83 PRO A O 1
ATOM 626 N N . ALA A 1 84 ? -35.874 -5.930 23.754 1.00 44.81 84 ALA A N 1
ATOM 627 C CA . ALA A 1 84 ? -36.592 -6.571 22.651 1.00 44.81 84 ALA A CA 1
ATOM 628 C C . ALA A 1 84 ? -35.803 -7.711 21.968 1.00 44.81 84 ALA A C 1
ATOM 630 O O . ALA A 1 84 ? -36.394 -8.719 21.583 1.00 44.81 84 ALA A O 1
ATOM 631 N N . LEU A 1 85 ? -34.473 -7.596 21.855 1.00 44.81 85 LEU A N 1
ATOM 632 C CA . LEU A 1 85 ? -33.640 -8.578 21.138 1.00 44.81 85 LEU A CA 1
ATOM 633 C C . LEU A 1 85 ? -33.402 -9.885 21.916 1.00 44.81 85 LEU A C 1
ATOM 635 O O . LEU A 1 85 ? -33.181 -10.929 21.305 1.00 44.81 85 LEU A O 1
ATOM 639 N N . ALA A 1 86 ? -33.503 -9.866 23.248 1.00 49.34 86 ALA A N 1
ATOM 640 C CA . ALA A 1 86 ? -33.296 -11.060 24.072 1.00 49.34 86 ALA A CA 1
ATOM 641 C C . ALA A 1 86 ? -34.416 -12.109 23.909 1.00 49.34 86 ALA A C 1
ATOM 643 O O . ALA A 1 86 ? -34.162 -13.306 24.026 1.00 49.34 86 ALA A O 1
ATOM 644 N N . ARG A 1 87 ? -35.650 -11.680 23.599 1.00 52.88 87 ARG A N 1
ATOM 645 C CA . ARG A 1 87 ? -36.810 -12.583 23.465 1.00 52.88 87 ARG A CA 1
ATOM 646 C C . ARG A 1 87 ? -36.817 -13.383 22.159 1.00 52.88 87 ARG A C 1
ATOM 648 O O . ARG A 1 87 ? -37.320 -14.501 22.147 1.00 52.88 87 ARG A O 1
ATOM 655 N N . VAL A 1 88 ? -36.229 -12.854 21.083 1.00 52.81 88 VAL A N 1
ATOM 656 C CA . VAL A 1 88 ? -36.197 -13.529 19.769 1.00 52.81 88 VAL A CA 1
ATOM 657 C C . VAL A 1 88 ? -35.299 -14.772 19.805 1.00 52.81 88 VAL A C 1
ATOM 659 O O . VAL A 1 88 ? -35.696 -15.837 19.336 1.00 52.81 88 VAL A O 1
ATOM 662 N N . ASN A 1 89 ? -34.133 -14.679 20.450 1.00 46.38 89 ASN A N 1
ATOM 663 C CA . ASN A 1 89 ? -33.192 -15.802 20.544 1.00 46.38 89 ASN A CA 1
ATOM 664 C C . ASN A 1 89 ? -33.670 -16.925 21.482 1.00 46.38 89 ASN A C 1
ATOM 666 O O . ASN A 1 89 ? -33.245 -18.067 21.328 1.00 46.38 89 ASN A O 1
ATOM 670 N N . GLN A 1 90 ? -34.569 -16.633 22.429 1.00 51.44 90 GLN A N 1
ATOM 671 C CA . GLN A 1 90 ? -35.123 -17.648 23.332 1.00 51.44 90 GLN A CA 1
ATOM 672 C C . GLN A 1 90 ? -36.221 -18.497 22.662 1.00 51.44 90 GLN A C 1
ATOM 674 O O . GLN A 1 90 ? -36.375 -19.669 23.001 1.00 51.44 90 GLN A O 1
ATOM 679 N N . ALA A 1 91 ? -36.936 -17.945 21.673 1.00 46.31 91 ALA A N 1
ATOM 680 C CA . ALA A 1 91 ? -37.979 -18.657 20.929 1.00 46.31 91 ALA A CA 1
ATOM 681 C C . ALA A 1 91 ? -37.417 -19.706 19.945 1.00 46.31 91 ALA A C 1
ATOM 683 O O . ALA A 1 91 ? -37.990 -20.786 19.802 1.00 46.31 91 ALA A O 1
ATOM 684 N N . LEU A 1 92 ? -36.268 -19.437 19.308 1.00 46.16 92 LEU A N 1
ATOM 685 C CA . LEU A 1 92 ? -35.631 -20.388 18.381 1.00 46.16 92 LEU A CA 1
ATOM 686 C C . LEU A 1 92 ? -35.031 -21.630 19.067 1.00 46.16 92 LEU A C 1
ATOM 688 O O . LEU A 1 92 ? -34.785 -22.632 18.401 1.00 46.16 92 LEU A O 1
ATOM 692 N N . ALA A 1 93 ? -34.814 -21.601 20.384 1.00 45.72 93 ALA A N 1
ATOM 693 C CA . ALA A 1 93 ? -34.217 -22.718 21.118 1.00 45.72 93 ALA A CA 1
ATOM 694 C C . ALA A 1 93 ? -35.209 -23.847 21.475 1.00 45.72 93 ALA A C 1
ATOM 696 O O . ALA A 1 93 ? -34.779 -24.895 21.950 1.00 45.72 93 ALA A O 1
ATOM 697 N N . GLN A 1 94 ? -36.521 -23.651 21.278 1.00 47.19 94 GLN A N 1
ATOM 698 C CA . GLN A 1 94 ? -37.565 -24.568 21.772 1.00 47.19 94 GLN A CA 1
ATOM 699 C C . GLN A 1 94 ? -38.255 -25.422 20.691 1.00 47.19 94 GLN A C 1
ATOM 701 O O . GLN A 1 94 ? -39.149 -26.199 21.012 1.00 47.19 94 GLN A O 1
ATOM 706 N N . THR A 1 95 ? -37.839 -25.338 19.423 1.00 45.72 95 THR A N 1
ATOM 707 C CA . THR A 1 95 ? -38.416 -26.135 18.319 1.00 45.72 95 THR A CA 1
ATOM 708 C C . THR A 1 95 ? -37.378 -27.039 17.654 1.00 45.72 95 THR A C 1
ATOM 710 O O . THR A 1 95 ? -36.954 -26.827 16.521 1.00 45.72 95 THR A O 1
ATOM 713 N N . ARG A 1 96 ? -36.977 -28.104 18.358 1.00 37.84 96 ARG A N 1
ATOM 714 C CA . ARG A 1 96 ? -36.204 -29.206 17.767 1.00 37.84 96 ARG A CA 1
ATOM 715 C C . ARG A 1 96 ? -36.710 -30.558 18.291 1.00 37.84 96 ARG A C 1
ATOM 717 O O . ARG A 1 96 ? -36.317 -30.945 19.391 1.00 37.84 96 ARG A O 1
ATOM 724 N N . PRO A 1 97 ? -37.585 -31.272 17.556 1.00 47.41 97 PRO A N 1
ATOM 725 C CA . PRO A 1 97 ? -37.926 -32.646 17.906 1.00 47.41 97 PRO A CA 1
ATOM 726 C C . PRO A 1 97 ? -36.697 -33.549 17.729 1.00 47.41 97 PRO A C 1
ATOM 728 O O . PRO A 1 97 ? -35.823 -33.285 16.900 1.00 47.41 97 PRO A O 1
ATOM 731 N N . ALA A 1 98 ? -36.622 -34.601 18.540 1.00 41.75 98 ALA A N 1
ATOM 732 C CA . ALA A 1 98 ? -35.543 -35.577 18.501 1.00 41.75 98 ALA A CA 1
ATOM 733 C C . ALA A 1 98 ? -35.911 -36.787 17.627 1.00 41.75 98 ALA A C 1
ATOM 735 O O . ALA A 1 98 ? -37.067 -37.192 17.610 1.00 41.75 98 ALA A O 1
ATOM 736 N N . ALA A 1 99 ? -34.878 -37.383 17.021 1.00 44.34 99 ALA A N 1
ATOM 737 C CA . ALA A 1 99 ? -34.855 -38.673 16.323 1.00 44.34 99 ALA A CA 1
ATOM 738 C C . ALA A 1 99 ? -35.732 -38.828 15.061 1.00 44.34 99 ALA A C 1
ATOM 740 O O . ALA A 1 99 ? -36.942 -38.977 15.146 1.00 44.34 99 ALA A O 1
ATOM 741 N N . GLU A 1 100 ? -35.079 -39.010 13.908 1.00 37.88 100 GLU A N 1
ATOM 742 C CA . GLU A 1 100 ? -34.956 -40.358 13.330 1.00 37.88 100 GLU A CA 1
ATOM 743 C C . GLU A 1 100 ? -33.702 -40.464 12.437 1.00 37.88 100 GLU A C 1
ATOM 745 O O . GLU A 1 100 ? -32.981 -39.482 12.264 1.00 37.88 100 GLU A O 1
ATOM 750 N N . LYS A 1 101 ? -33.371 -41.672 11.961 1.00 47.66 101 LYS A N 1
ATOM 751 C CA . LYS A 1 101 ? -32.189 -41.936 11.119 1.00 47.66 101 LYS A CA 1
ATOM 752 C C . LYS A 1 101 ? -32.384 -41.382 9.705 1.00 47.66 101 LYS A C 1
ATOM 754 O O . LYS A 1 101 ? -33.303 -41.820 9.019 1.00 47.66 101 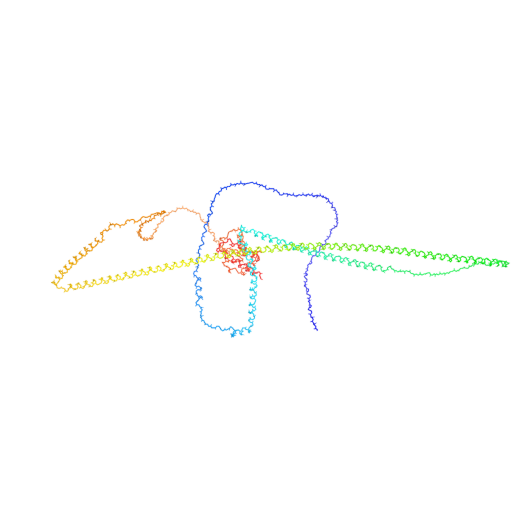LYS A O 1
ATOM 759 N N . ASP A 1 102 ? -31.457 -40.548 9.239 1.00 40.47 102 ASP A N 1
ATOM 760 C CA . ASP A 1 102 ? -31.366 -40.183 7.822 1.00 40.47 102 ASP A CA 1
ATOM 761 C C . ASP A 1 102 ? -31.029 -41.421 6.958 1.00 40.47 102 ASP A C 1
ATOM 763 O O . ASP A 1 102 ? -30.004 -42.070 7.203 1.00 40.47 102 ASP A O 1
ATOM 767 N N . PRO A 1 103 ? -31.835 -41.768 5.936 1.00 46.28 103 PRO A N 1
ATOM 768 C CA . PRO A 1 103 ? -31.363 -42.577 4.816 1.00 46.28 103 PRO A CA 1
ATOM 769 C C . PRO A 1 103 ? -30.426 -41.735 3.934 1.00 46.28 103 PRO A C 1
ATOM 771 O O . PRO A 1 103 ? -30.593 -40.517 3.836 1.00 46.28 103 PRO A O 1
ATOM 774 N N . GLU A 1 104 ? -29.447 -42.356 3.265 1.00 47.69 104 GLU A N 1
ATOM 775 C CA . GLU A 1 104 ? -28.552 -41.595 2.382 1.00 47.69 104 GLU A CA 1
ATOM 776 C C . GLU A 1 104 ? -29.330 -40.881 1.255 1.00 47.69 104 GLU A C 1
ATOM 778 O O . GLU A 1 104 ? -30.281 -41.448 0.709 1.00 47.69 104 GLU A O 1
ATOM 783 N N . PRO A 1 105 ? -28.915 -39.670 0.822 1.00 54.38 105 PRO A N 1
ATOM 784 C CA . PRO A 1 105 ? -29.722 -38.847 -0.087 1.00 54.38 105 PRO A CA 1
ATOM 785 C C . PRO A 1 105 ? -29.880 -39.407 -1.511 1.00 54.38 105 PRO A C 1
ATOM 787 O O . PRO A 1 105 ? -30.550 -38.786 -2.332 1.00 54.38 105 PRO A O 1
ATOM 790 N N . ARG A 1 106 ? -29.229 -40.531 -1.838 1.00 53.38 106 ARG A N 1
ATOM 791 C CA . ARG A 1 106 ? -29.078 -41.042 -3.210 1.00 53.38 106 ARG A CA 1
ATOM 792 C C . ARG A 1 106 ? -30.197 -41.972 -3.683 1.00 53.38 106 ARG A C 1
ATOM 794 O O . ARG A 1 106 ? -30.391 -42.071 -4.889 1.00 53.38 106 ARG A O 1
ATOM 801 N N . ASP A 1 107 ? -30.974 -42.556 -2.772 1.00 52.75 107 ASP A N 1
ATOM 802 C CA . ASP A 1 107 ? -32.039 -43.517 -3.119 1.00 52.75 107 ASP A CA 1
ATOM 803 C C . ASP A 1 107 ? -33.446 -42.886 -3.183 1.00 52.75 107 ASP A C 1
ATOM 805 O O . ASP A 1 107 ? -34.451 -43.565 -3.415 1.00 52.75 107 ASP A O 1
ATOM 809 N N . SER A 1 108 ? -33.550 -41.564 -3.012 1.00 57.84 108 SER A N 1
ATOM 810 C CA . SER A 1 108 ? -34.810 -40.849 -3.223 1.00 57.84 108 SER A CA 1
ATOM 811 C C . SER A 1 108 ? -35.142 -40.766 -4.715 1.00 57.84 108 SER A C 1
ATOM 813 O O . SER A 1 108 ? -34.387 -40.181 -5.495 1.00 57.84 108 SER A O 1
ATOM 815 N N . LYS A 1 109 ? -36.332 -41.252 -5.105 1.00 58.12 109 LYS A N 1
ATOM 816 C CA . LYS A 1 109 ? -36.885 -41.131 -6.474 1.00 58.12 109 LYS A CA 1
ATOM 817 C C . LYS A 1 109 ? -36.823 -39.702 -7.036 1.00 58.12 109 LYS A C 1
ATOM 819 O O . LYS A 1 109 ? -36.722 -39.527 -8.246 1.00 58.12 109 LYS A O 1
ATOM 824 N N . PHE A 1 110 ? -36.825 -38.703 -6.154 1.00 56.56 110 PHE A N 1
ATOM 825 C CA . PHE A 1 110 ? -36.716 -37.285 -6.484 1.00 56.56 110 PHE A CA 1
ATOM 826 C C . PHE A 1 110 ? -35.417 -36.927 -7.236 1.00 56.56 110 PHE A C 1
ATOM 828 O O . PHE A 1 110 ? -35.435 -36.066 -8.111 1.00 56.56 110 PHE A O 1
ATOM 835 N N . PHE A 1 111 ? -34.295 -37.604 -6.951 1.00 54.56 111 PHE A N 1
ATOM 836 C CA . PHE A 1 111 ? -33.032 -37.366 -7.665 1.00 54.56 111 PHE A CA 1
ATOM 837 C C . PHE A 1 111 ? -33.006 -38.008 -9.061 1.00 54.56 111 PHE A C 1
ATOM 839 O O . PHE A 1 111 ? -32.463 -37.411 -9.989 1.00 54.56 111 PHE A O 1
ATOM 846 N N . GLY A 1 112 ? -33.664 -39.159 -9.248 1.00 61.66 112 GLY A N 1
ATOM 847 C CA . GLY A 1 112 ? -33.787 -39.800 -10.564 1.00 61.66 112 GLY A CA 1
ATOM 848 C C . GLY A 1 112 ? -34.588 -38.969 -11.576 1.00 61.66 112 GLY A C 1
ATOM 849 O O . GLY A 1 112 ? -34.256 -38.939 -12.759 1.00 61.66 112 GLY A O 1
ATOM 850 N N . GLU A 1 113 ? -35.605 -38.232 -11.120 1.00 57.78 113 GLU A N 1
ATOM 851 C CA . GLU A 1 113 ? -36.361 -37.301 -11.974 1.00 57.78 113 GLU A CA 1
ATOM 852 C C . GLU A 1 113 ? -35.571 -36.012 -12.290 1.00 57.78 113 GLU A C 1
ATOM 854 O O . GLU A 1 113 ? -35.714 -35.444 -13.376 1.00 57.78 113 GLU A O 1
ATOM 859 N N . LEU A 1 114 ? -34.678 -35.582 -11.391 1.00 54.50 114 LEU A N 1
ATOM 860 C CA . LEU A 1 114 ? -33.802 -34.417 -11.580 1.00 54.50 114 LEU A CA 1
ATOM 861 C C . LEU A 1 114 ? -32.688 -34.651 -12.616 1.00 54.50 114 LEU A C 1
ATOM 863 O O . LEU A 1 114 ? -32.388 -33.741 -13.397 1.00 54.50 114 LEU A O 1
ATOM 867 N N . ASP A 1 115 ? -32.127 -35.862 -12.688 1.00 53.88 115 ASP A N 1
ATOM 868 C CA . ASP A 1 115 ? -31.148 -36.234 -13.723 1.00 53.88 115 ASP A CA 1
ATOM 869 C C . ASP A 1 115 ? -31.768 -36.223 -15.133 1.00 53.88 115 ASP A C 1
ATOM 871 O O . ASP A 1 115 ? -31.152 -35.748 -16.094 1.00 53.88 115 ASP A O 1
ATOM 875 N N . HIS A 1 116 ? -33.033 -36.640 -15.271 1.00 55.44 116 HIS A N 1
ATOM 876 C CA . HIS A 1 116 ? -33.756 -36.567 -16.547 1.00 55.44 116 HIS A CA 1
ATOM 877 C C . HIS A 1 116 ? -33.986 -35.130 -17.050 1.00 55.44 116 HIS A C 1
ATOM 879 O O . HIS A 1 116 ? -34.121 -34.919 -18.258 1.00 55.44 116 HIS A O 1
ATOM 885 N N . LEU A 1 117 ? -33.975 -34.133 -16.161 1.00 56.28 117 LEU A N 1
ATOM 886 C CA . LEU A 1 117 ? -34.172 -32.720 -16.501 1.00 56.28 117 LEU A CA 1
ATOM 887 C C . LEU A 1 117 ? -32.888 -31.991 -16.942 1.00 56.28 117 LEU A C 1
ATOM 889 O O . LEU A 1 117 ? -32.968 -30.826 -17.331 1.00 56.28 117 LEU A O 1
ATOM 893 N N . LYS A 1 118 ? -31.705 -32.629 -16.888 1.00 55.88 118 LYS A N 1
ATOM 894 C CA . LYS A 1 118 ? -30.372 -32.011 -17.122 1.00 55.88 118 LYS A CA 1
ATOM 895 C C . LYS A 1 118 ? -30.027 -30.820 -16.210 1.00 55.88 118 LYS A C 1
ATOM 897 O O . LYS A 1 118 ? -28.972 -30.206 -16.376 1.00 55.88 118 LYS A O 1
ATOM 902 N N . VAL A 1 119 ? -30.874 -30.504 -15.229 1.00 54.66 119 VAL A N 1
ATOM 903 C CA . VAL A 1 119 ? -30.686 -29.376 -14.305 1.00 54.66 119 VAL A CA 1
ATOM 904 C C . VAL A 1 119 ? -29.459 -29.596 -13.420 1.00 54.66 119 VAL A C 1
ATOM 906 O O . VAL A 1 119 ? -28.723 -28.641 -13.185 1.00 54.66 119 VAL A O 1
ATOM 909 N N . VAL A 1 120 ? -29.176 -30.842 -13.025 1.00 54.19 120 VAL A N 1
ATOM 910 C CA . VAL A 1 120 ? -28.009 -31.213 -12.202 1.00 54.19 120 VAL A CA 1
ATOM 911 C C . VAL A 1 120 ? -26.702 -30.689 -12.811 1.00 54.19 120 VAL A C 1
ATOM 913 O O . VAL A 1 120 ? -25.976 -29.958 -12.151 1.00 54.19 120 VAL A O 1
ATOM 916 N N . HIS A 1 121 ? -26.458 -30.914 -14.107 1.00 57.44 121 HIS A N 1
ATOM 917 C CA . HIS A 1 121 ? -25.239 -30.426 -14.771 1.00 57.44 121 HIS A CA 1
ATOM 918 C C . HIS A 1 121 ? -25.170 -28.891 -14.868 1.00 57.44 121 HIS A C 1
ATOM 920 O O . HIS A 1 121 ? -24.082 -28.321 -14.860 1.00 57.44 121 HIS A O 1
ATOM 926 N N . SER A 1 122 ? -26.316 -28.201 -14.948 1.00 65.19 122 SER A N 1
ATOM 927 C CA . SER A 1 122 ? -26.345 -26.730 -14.897 1.00 65.19 122 SER A CA 1
ATOM 928 C C . SER A 1 122 ? -26.094 -26.188 -13.485 1.00 65.19 122 SER A C 1
ATOM 930 O O . SER A 1 122 ? -25.496 -25.126 -13.333 1.00 65.19 122 SER A O 1
ATOM 932 N N . PHE A 1 123 ? -26.511 -26.935 -12.461 1.00 60.09 123 PHE A N 1
ATOM 933 C CA . PHE A 1 123 ? -26.324 -26.596 -11.056 1.00 60.09 123 PHE A CA 1
ATOM 934 C C . PHE A 1 123 ? -24.883 -26.849 -10.602 1.00 60.09 123 PHE A C 1
ATOM 936 O O . PHE A 1 123 ? -24.295 -25.979 -9.967 1.00 60.09 123 PHE A O 1
ATOM 943 N N . ASP A 1 124 ? -24.277 -27.965 -11.014 1.00 66.50 124 ASP A N 1
ATOM 944 C CA . ASP A 1 124 ? -22.857 -28.246 -10.785 1.00 66.50 124 ASP A CA 1
ATOM 945 C C . ASP A 1 124 ? -21.967 -27.202 -11.474 1.00 66.50 124 ASP A C 1
ATOM 947 O O . ASP A 1 124 ? -21.071 -26.651 -10.839 1.00 66.50 124 ASP A O 1
ATOM 951 N N . ALA A 1 125 ? -22.270 -26.824 -12.724 1.00 70.50 125 ALA A N 1
ATOM 952 C CA . ALA A 1 125 ? -21.555 -25.750 -13.419 1.00 70.50 125 ALA A CA 1
ATOM 953 C C . ALA A 1 125 ? -21.716 -24.375 -12.735 1.00 70.50 125 ALA A C 1
ATOM 955 O O . ALA A 1 125 ? -20.770 -23.587 -12.708 1.00 70.50 125 ALA A O 1
ATOM 956 N N . LEU A 1 126 ? -22.885 -24.082 -12.151 1.00 65.56 126 LEU A N 1
ATOM 957 C CA . LEU A 1 126 ? -23.116 -22.869 -11.353 1.00 65.56 126 LEU A CA 1
ATOM 958 C C . LEU A 1 126 ? -22.379 -22.903 -10.007 1.00 65.56 126 LEU A C 1
ATOM 960 O O . LEU A 1 126 ? -21.828 -21.884 -9.594 1.00 65.56 126 LEU A O 1
ATOM 964 N N . LEU A 1 127 ? -22.328 -24.056 -9.337 1.00 71.69 127 LEU A N 1
ATOM 965 C CA . LEU A 1 127 ? -21.551 -24.251 -8.111 1.00 71.69 127 LEU A CA 1
ATOM 966 C C . LEU A 1 127 ? -20.046 -24.154 -8.373 1.00 71.69 127 LEU A C 1
ATOM 968 O O . LEU A 1 127 ? -19.320 -23.594 -7.555 1.00 71.69 127 LEU A O 1
ATOM 972 N N . GLU A 1 128 ? -19.569 -24.670 -9.502 1.00 80.25 128 GLU A N 1
ATOM 973 C CA . GLU A 1 128 ? -18.167 -24.588 -9.900 1.00 80.25 128 GLU A CA 1
ATOM 974 C C . GLU A 1 128 ? -17.790 -23.161 -10.326 1.00 80.25 128 GLU A C 1
ATOM 976 O O . GLU A 1 128 ? -16.748 -22.660 -9.910 1.00 80.25 128 GLU A O 1
ATOM 981 N N . ALA A 1 129 ? -18.668 -22.439 -11.032 1.00 74.31 129 ALA A N 1
ATOM 982 C CA . ALA A 1 129 ? -18.506 -21.002 -11.270 1.00 74.31 129 ALA A CA 1
ATOM 983 C C . ALA A 1 129 ? -18.460 -20.202 -9.952 1.00 74.31 129 ALA A C 1
ATOM 985 O O . ALA A 1 129 ? -17.537 -19.419 -9.746 1.00 74.31 129 ALA A O 1
ATOM 986 N N . ALA A 1 130 ? -19.381 -20.460 -9.017 1.00 65.19 130 ALA A N 1
ATOM 987 C CA . ALA A 1 130 ? -19.402 -19.797 -7.713 1.00 65.19 130 ALA A CA 1
ATOM 988 C C . ALA A 1 130 ? -18.162 -20.121 -6.856 1.00 65.19 130 ALA A C 1
ATOM 990 O O . ALA A 1 130 ? -17.655 -19.246 -6.156 1.00 65.19 130 ALA A O 1
ATOM 991 N N . ARG A 1 131 ? -17.636 -21.353 -6.922 1.00 76.75 131 ARG A N 1
ATOM 992 C CA . ARG A 1 131 ? -16.362 -21.725 -6.279 1.00 76.75 131 ARG A CA 1
ATOM 993 C C . ARG A 1 131 ? -15.187 -20.968 -6.887 1.00 76.75 131 ARG A C 1
ATOM 995 O O . ARG A 1 131 ? -14.406 -20.401 -6.131 1.00 76.75 131 ARG A O 1
ATOM 1002 N N . ASN A 1 132 ? -15.106 -20.898 -8.216 1.00 76.56 132 ASN A N 1
ATOM 1003 C CA . ASN A 1 132 ? -14.075 -20.129 -8.915 1.00 76.56 132 ASN A CA 1
ATOM 1004 C C . ASN A 1 132 ? -14.146 -18.631 -8.570 1.00 76.56 132 ASN A C 1
ATOM 1006 O O . ASN A 1 132 ? -13.108 -18.019 -8.338 1.00 76.56 132 ASN A O 1
ATOM 1010 N N . ASP A 1 133 ? -15.341 -18.042 -8.460 1.00 64.94 133 ASP A N 1
ATOM 1011 C CA . ASP A 1 133 ? -15.512 -16.641 -8.046 1.00 64.94 133 ASP A CA 1
ATOM 1012 C C . ASP A 1 133 ? -15.096 -16.408 -6.582 1.00 64.94 133 ASP A C 1
ATOM 1014 O O . ASP A 1 133 ? -14.457 -15.399 -6.275 1.00 64.94 133 ASP A O 1
ATOM 1018 N N . VAL A 1 134 ? -15.393 -17.346 -5.673 1.00 69.62 134 VAL A N 1
ATOM 1019 C CA . VAL A 1 134 ? -14.940 -17.296 -4.269 1.00 69.62 134 VAL A CA 1
ATOM 1020 C C . VAL A 1 134 ? -13.422 -17.472 -4.159 1.00 69.62 134 VAL A C 1
ATOM 1022 O O . VAL A 1 134 ? -12.786 -16.776 -3.367 1.00 69.62 134 VAL A O 1
ATOM 1025 N N . GLU A 1 135 ? -12.815 -18.342 -4.964 1.00 72.56 135 GLU A N 1
ATOM 1026 C CA . GLU A 1 135 ? -11.362 -18.529 -5.018 1.00 72.56 135 GLU A CA 1
ATOM 1027 C C . GLU A 1 135 ? -10.662 -17.299 -5.623 1.00 72.56 135 GLU A C 1
ATOM 1029 O O . GLU A 1 135 ? -9.683 -16.797 -5.070 1.00 72.56 135 GLU A O 1
ATOM 1034 N N . LEU A 1 136 ? -11.222 -16.710 -6.684 1.00 76.25 136 LEU A N 1
ATOM 1035 C CA . LEU A 1 136 ? -10.732 -15.459 -7.262 1.00 76.25 136 LEU A CA 1
ATOM 1036 C C . LEU A 1 136 ? -10.853 -14.292 -6.267 1.00 76.25 136 LEU A C 1
ATOM 1038 O O . LEU A 1 136 ? -9.932 -13.480 -6.150 1.00 76.25 136 LEU A O 1
ATOM 1042 N N . ALA A 1 137 ? -11.955 -14.222 -5.514 1.00 62.03 137 ALA A N 1
ATOM 1043 C CA . ALA A 1 137 ? -12.137 -13.259 -4.432 1.00 62.03 137 ALA A CA 1
ATOM 1044 C C . ALA A 1 137 ? -11.154 -13.506 -3.275 1.00 62.03 137 ALA A C 1
ATOM 1046 O O . ALA A 1 137 ? -10.615 -12.545 -2.734 1.00 62.03 137 ALA A O 1
ATOM 1047 N N . SER A 1 138 ? -10.850 -14.764 -2.941 1.00 67.00 138 SER A N 1
ATOM 1048 C CA . SER A 1 138 ? -9.826 -15.142 -1.957 1.00 67.00 138 SER A CA 1
ATOM 1049 C C . SER A 1 138 ? -8.423 -14.697 -2.384 1.00 67.00 138 SER A C 1
ATOM 1051 O O . SER A 1 138 ? -7.694 -14.134 -1.571 1.00 67.00 138 SER A O 1
ATOM 1053 N N . ILE A 1 139 ? -8.067 -14.849 -3.663 1.00 72.25 139 ILE A N 1
ATOM 1054 C CA . ILE A 1 139 ? -6.783 -14.393 -4.225 1.00 72.25 139 ILE A CA 1
ATOM 1055 C C . ILE A 1 139 ? -6.704 -12.855 -4.274 1.00 72.25 139 ILE A C 1
ATOM 1057 O O . ILE A 1 139 ? -5.634 -12.274 -4.080 1.00 72.25 139 ILE A O 1
ATOM 1061 N N . GLN A 1 140 ? -7.827 -12.169 -4.508 1.00 67.38 140 GLN A N 1
ATOM 1062 C CA . GLN A 1 140 ? -7.881 -10.702 -4.555 1.00 67.38 140 GLN A CA 1
ATOM 1063 C C . GLN A 1 140 ? -8.038 -10.040 -3.176 1.00 67.38 140 GLN A C 1
ATOM 1065 O O . GLN A 1 140 ? -7.632 -8.886 -3.016 1.00 67.38 140 GLN A O 1
ATOM 1070 N N . ALA A 1 141 ? -8.564 -10.743 -2.169 1.00 60.53 141 ALA A N 1
ATOM 1071 C CA . ALA A 1 141 ? -8.793 -10.213 -0.826 1.00 60.53 141 ALA A CA 1
ATOM 1072 C C . ALA A 1 141 ? -7.517 -9.664 -0.149 1.00 60.53 141 ALA A C 1
ATOM 1074 O O . ALA A 1 141 ? -7.590 -8.551 0.366 1.00 60.53 141 ALA A O 1
ATOM 1075 N N . PRO A 1 142 ? -6.331 -10.310 -0.209 1.00 65.31 142 PRO A N 1
ATOM 1076 C CA . PRO A 1 142 ? -5.083 -9.722 0.286 1.00 65.31 142 PRO A CA 1
ATOM 1077 C C . PRO A 1 142 ? -4.733 -8.390 -0.389 1.00 65.31 142 PRO A C 1
ATOM 1079 O O . PRO A 1 142 ? -4.337 -7.441 0.282 1.00 65.31 142 PRO A O 1
ATOM 1082 N N . HIS A 1 143 ? -4.932 -8.277 -1.707 1.00 59.59 143 HIS A N 1
ATOM 1083 C CA . HIS A 1 143 ? -4.697 -7.030 -2.439 1.00 59.59 143 HIS A CA 1
ATOM 1084 C C . HIS A 1 143 ? -5.727 -5.943 -2.114 1.00 59.59 143 HIS A C 1
ATOM 1086 O O . HIS A 1 143 ? -5.385 -4.759 -2.116 1.00 59.59 143 HIS A O 1
ATOM 1092 N N . PHE A 1 144 ? -6.976 -6.323 -1.842 1.00 56.00 144 PHE A N 1
ATOM 1093 C CA . PHE A 1 144 ? -8.031 -5.394 -1.450 1.00 56.00 144 PHE A CA 1
ATOM 1094 C C . PHE A 1 144 ? -7.837 -4.910 -0.006 1.00 56.00 144 PHE A C 1
ATOM 1096 O O . PHE A 1 144 ? -7.879 -3.707 0.239 1.00 56.00 144 PHE A O 1
ATOM 1103 N N . ASN A 1 145 ? -7.501 -5.812 0.917 1.00 57.19 145 ASN A N 1
ATOM 1104 C CA . ASN A 1 145 ? -7.205 -5.502 2.315 1.00 57.19 145 ASN A CA 1
ATOM 1105 C C . ASN A 1 145 ? -5.947 -4.635 2.442 1.00 57.19 145 ASN A C 1
ATOM 1107 O O . ASN A 1 145 ? -6.028 -3.569 3.039 1.00 57.19 145 ASN A O 1
ATOM 1111 N N . ALA A 1 146 ? -4.844 -4.977 1.766 1.00 59.19 146 ALA A N 1
ATOM 1112 C CA . ALA A 1 146 ? -3.640 -4.137 1.743 1.00 59.19 146 ALA A CA 1
ATOM 1113 C C . ALA A 1 146 ? -3.897 -2.738 1.144 1.00 59.19 146 ALA A C 1
ATOM 1115 O O . ALA A 1 146 ? -3.205 -1.772 1.466 1.00 59.19 146 ALA A O 1
ATOM 1116 N N . LYS A 1 147 ? -4.899 -2.603 0.264 1.00 64.81 147 LYS A N 1
ATOM 1117 C CA . LYS A 1 147 ? -5.334 -1.313 -0.285 1.00 64.81 147 LYS A CA 1
ATOM 1118 C C . LYS A 1 147 ? -6.232 -0.542 0.689 1.00 64.81 147 LYS A C 1
ATOM 1120 O O . LYS A 1 147 ? -6.109 0.678 0.751 1.00 64.81 147 LYS A O 1
ATOM 1125 N N . ILE A 1 148 ? -7.082 -1.229 1.455 1.00 57.78 148 ILE A N 1
ATOM 1126 C CA . ILE A 1 148 ? -7.874 -0.645 2.547 1.00 57.78 148 ILE A CA 1
ATOM 1127 C C . ILE A 1 148 ? -6.956 -0.174 3.679 1.00 57.78 148 ILE A C 1
ATOM 1129 O O . ILE A 1 148 ? -7.086 0.972 4.089 1.00 57.78 148 ILE A O 1
ATOM 1133 N N . GLU A 1 149 ? -5.995 -0.986 4.122 1.00 56.22 149 GLU A N 1
ATOM 1134 C CA . GLU A 1 149 ? -4.995 -0.618 5.139 1.00 56.22 149 GLU A CA 1
ATOM 1135 C C . GLU A 1 149 ? -4.154 0.580 4.678 1.00 56.22 149 GLU A C 1
ATOM 1137 O O . GLU A 1 149 ? -4.092 1.603 5.357 1.00 56.22 149 GLU A O 1
ATOM 1142 N N . ALA A 1 150 ? -3.626 0.541 3.448 1.00 59.00 150 ALA A N 1
ATOM 1143 C CA . ALA A 1 150 ? -2.900 1.676 2.877 1.00 59.00 150 ALA A CA 1
ATOM 1144 C C . ALA A 1 150 ? -3.763 2.944 2.681 1.00 59.00 150 ALA A C 1
ATOM 1146 O O . ALA A 1 150 ? -3.205 4.030 2.502 1.00 59.00 150 ALA A O 1
ATOM 1147 N N . GLN A 1 151 ? -5.100 2.837 2.683 1.00 55.09 151 GLN A N 1
ATOM 1148 C CA . GLN A 1 151 ? -6.017 3.982 2.682 1.00 55.09 151 GLN A CA 1
ATOM 1149 C C . GLN A 1 151 ? -6.392 4.437 4.102 1.00 55.09 151 GLN A C 1
ATOM 1151 O O . GLN A 1 151 ? -6.436 5.645 4.335 1.00 55.09 151 GLN A O 1
ATOM 1156 N N . SER A 1 152 ? -6.612 3.528 5.056 1.00 52.59 152 SER A N 1
ATOM 1157 C CA . SER A 1 152 ? -6.979 3.858 6.439 1.00 52.59 152 SER A CA 1
ATOM 1158 C C . SER A 1 152 ? -5.814 4.497 7.202 1.00 52.59 152 SER A C 1
ATOM 1160 O O . SER A 1 152 ? -6.010 5.531 7.846 1.00 52.59 152 SER A O 1
ATOM 1162 N N . GLU A 1 153 ? -4.582 4.006 7.019 1.00 50.69 153 GLU A N 1
ATOM 1163 C CA . GLU A 1 153 ? -3.353 4.668 7.493 1.00 50.69 153 GLU A CA 1
ATOM 1164 C C . GLU A 1 153 ? -3.217 6.095 6.934 1.00 50.69 153 GLU A C 1
ATOM 1166 O O . GLU A 1 153 ? -2.749 7.017 7.610 1.00 50.69 153 GLU A O 1
ATOM 1171 N N . TYR A 1 154 ? -3.653 6.306 5.688 1.00 54.97 154 TYR A N 1
ATOM 1172 C CA . TYR A 1 154 ? -3.600 7.612 5.036 1.00 54.97 154 TYR A CA 1
ATOM 1173 C C . TYR A 1 154 ? -4.672 8.583 5.552 1.00 54.97 154 TYR A C 1
ATOM 1175 O O . TYR A 1 154 ? -4.445 9.795 5.504 1.00 54.97 154 TYR A O 1
ATOM 1183 N N . GLN A 1 155 ? -5.810 8.065 6.031 1.00 51.12 155 GLN A N 1
ATOM 1184 C CA . GLN A 1 155 ? -6.965 8.842 6.497 1.00 51.12 155 GLN A CA 1
ATOM 1185 C C . GLN A 1 155 ? -6.952 9.147 8.006 1.00 51.12 155 GLN A C 1
ATOM 1187 O O . GLN A 1 155 ? -7.505 10.173 8.398 1.00 51.12 155 GLN A O 1
ATOM 1192 N N . HIS A 1 156 ? -6.305 8.325 8.844 1.00 49.59 156 HIS A N 1
ATOM 1193 C CA . HIS A 1 156 ? -6.330 8.491 10.311 1.00 49.59 156 HIS A CA 1
ATOM 1194 C C . HIS A 1 156 ? -5.007 8.944 10.959 1.00 49.59 156 HIS A C 1
ATOM 1196 O O . HIS A 1 156 ? -5.001 9.302 12.135 1.00 49.59 156 HIS A O 1
ATOM 1202 N N . GLY A 1 157 ? -3.892 8.980 10.221 1.00 40.41 157 GLY A N 1
ATOM 1203 C CA . GLY A 1 157 ? -2.597 9.408 10.761 1.00 40.41 157 GLY A CA 1
ATOM 1204 C C . GLY A 1 157 ? -2.433 10.930 10.864 1.00 40.41 157 GLY A C 1
ATOM 1205 O O . GLY A 1 157 ? -2.114 11.569 9.849 1.00 40.41 157 GLY A O 1
ATOM 1206 N N . ASP A 1 158 ? -2.567 11.467 12.087 1.00 46.94 158 ASP A N 1
ATOM 1207 C CA . ASP A 1 158 ? -2.215 12.845 12.477 1.00 46.94 158 ASP A CA 1
ATOM 1208 C C . ASP A 1 158 ? -0.848 13.235 11.887 1.00 46.94 158 ASP A C 1
ATOM 1210 O O . ASP A 1 158 ? 0.143 12.509 11.983 1.00 46.94 158 ASP A O 1
ATOM 1214 N N . VAL A 1 159 ? -0.796 14.379 11.205 1.00 53.97 159 VAL A N 1
ATOM 1215 C CA . VAL A 1 159 ? 0.381 14.809 10.437 1.00 53.97 159 VAL A CA 1
ATOM 1216 C C . VAL A 1 159 ? 1.558 15.173 11.354 1.00 53.97 159 VAL A C 1
ATOM 1218 O O . VAL A 1 159 ? 2.702 15.159 10.899 1.00 53.97 159 VAL A O 1
ATOM 1221 N N . SER A 1 160 ? 1.297 15.453 12.635 1.00 47.03 160 SER A N 1
ATOM 1222 C CA . SER A 1 160 ? 2.308 15.822 13.631 1.00 47.03 160 SER A CA 1
ATOM 1223 C C . SER A 1 160 ? 3.060 14.635 14.252 1.00 47.03 160 SER A C 1
ATOM 1225 O O . SER A 1 160 ? 4.185 14.820 14.712 1.00 47.03 160 SER A O 1
ATOM 1227 N N . SER A 1 161 ? 2.494 13.421 14.223 1.00 44.09 161 SER A N 1
ATOM 1228 C CA . SER A 1 161 ? 3.056 12.222 14.875 1.00 44.09 161 SER A CA 1
ATOM 1229 C C . SER A 1 161 ? 3.662 11.193 13.910 1.00 44.09 161 SER A C 1
ATOM 1231 O O . SER A 1 161 ? 4.129 10.138 14.340 1.00 44.09 161 SER A O 1
ATOM 1233 N N . ARG A 1 162 ? 3.689 11.476 12.599 1.00 49.84 162 ARG A N 1
ATOM 1234 C CA . ARG A 1 162 ? 4.225 10.541 11.593 1.00 49.84 162 ARG A CA 1
ATOM 1235 C C . ARG A 1 162 ? 5.726 10.283 11.814 1.00 49.84 162 ARG A C 1
ATOM 1237 O O . ARG A 1 162 ? 6.502 11.241 11.756 1.00 49.84 162 ARG A O 1
ATOM 1244 N N . PRO A 1 163 ? 6.168 9.019 11.970 1.00 51.94 163 PRO A N 1
ATOM 1245 C CA . PRO A 1 163 ? 7.584 8.705 12.116 1.00 51.94 163 PRO A CA 1
ATOM 1246 C C . PRO A 1 163 ? 8.366 9.110 10.860 1.00 51.94 163 PRO A C 1
ATOM 1248 O O . PRO A 1 163 ? 7.857 9.047 9.734 1.00 51.94 163 PRO A O 1
ATOM 1251 N N . LEU A 1 164 ? 9.630 9.504 11.052 1.00 51.00 164 LEU A N 1
ATOM 1252 C CA . LEU A 1 164 ? 10.518 10.004 9.991 1.00 51.00 164 LEU A CA 1
ATOM 1253 C C . LEU A 1 164 ? 10.603 9.047 8.783 1.00 51.00 164 LEU A C 1
ATOM 1255 O O . LEU A 1 164 ? 10.610 9.513 7.638 1.00 51.00 164 LEU A O 1
ATOM 1259 N N . SER A 1 165 ? 10.508 7.733 9.027 1.00 61.31 165 SER A N 1
ATOM 1260 C CA . SER A 1 165 ? 10.521 6.688 7.994 1.00 61.31 165 SER A CA 1
ATOM 1261 C C . SER A 1 165 ? 9.409 6.826 6.944 1.00 61.31 165 SER A C 1
ATOM 1263 O O . SER A 1 165 ? 9.590 6.426 5.796 1.00 61.31 165 SER A O 1
ATOM 1265 N N . MET A 1 166 ? 8.265 7.447 7.261 1.00 51.47 166 MET A N 1
ATOM 1266 C CA . MET A 1 166 ? 7.189 7.661 6.282 1.00 51.47 166 MET A CA 1
ATOM 1267 C C . MET A 1 166 ? 7.522 8.784 5.288 1.00 51.47 166 MET A C 1
ATOM 1269 O O . MET A 1 166 ? 7.160 8.709 4.109 1.00 51.47 166 MET A O 1
ATOM 1273 N N . ARG A 1 167 ? 8.279 9.804 5.720 1.00 59.62 167 ARG A N 1
ATOM 1274 C CA . ARG A 1 167 ? 8.819 10.838 4.820 1.00 59.62 167 ARG A CA 1
ATOM 1275 C C . ARG A 1 167 ? 9.843 10.228 3.865 1.00 59.62 167 ARG A C 1
ATOM 1277 O O . ARG A 1 167 ? 9.797 10.512 2.668 1.00 59.62 167 ARG A O 1
ATOM 1284 N N . GLU A 1 168 ? 10.688 9.341 4.379 1.00 68.81 168 GLU A N 1
ATOM 1285 C CA . GLU A 1 168 ? 11.675 8.583 3.606 1.00 68.81 168 GLU A CA 1
ATOM 1286 C C . GLU A 1 168 ? 11.001 7.620 2.622 1.00 68.81 168 GLU A C 1
ATOM 1288 O O . GLU A 1 168 ? 11.309 7.680 1.436 1.00 68.81 168 GLU A O 1
ATOM 1293 N N . ARG A 1 169 ? 9.992 6.835 3.035 1.00 67.88 169 ARG A N 1
ATOM 1294 C CA . ARG A 1 169 ? 9.196 5.968 2.137 1.00 67.88 169 ARG A CA 1
ATOM 1295 C C . ARG A 1 169 ? 8.535 6.753 0.996 1.00 67.88 169 ARG A C 1
ATOM 1297 O O . ARG A 1 169 ? 8.529 6.290 -0.145 1.00 67.88 169 ARG A O 1
ATOM 1304 N N . VAL A 1 170 ? 8.006 7.953 1.254 1.00 71.62 170 VAL A N 1
ATOM 1305 C CA . VAL A 1 170 ? 7.461 8.828 0.195 1.00 71.62 170 VAL A CA 1
ATOM 1306 C C . VAL A 1 170 ? 8.568 9.372 -0.717 1.00 71.62 170 VAL A C 1
ATOM 1308 O O . VAL A 1 170 ? 8.347 9.508 -1.925 1.00 71.62 170 VAL A O 1
ATOM 1311 N N . HIS A 1 171 ? 9.758 9.656 -0.183 1.00 74.38 171 HIS A N 1
ATOM 1312 C CA . HIS A 1 171 ? 10.908 10.092 -0.976 1.00 74.38 171 HIS A CA 1
ATOM 1313 C C . HIS A 1 171 ? 11.457 8.959 -1.860 1.00 74.38 171 HIS A C 1
ATOM 1315 O O . HIS A 1 171 ? 11.620 9.162 -3.061 1.00 74.38 171 HIS A O 1
ATOM 1321 N N . LEU A 1 172 ? 11.606 7.750 -1.312 1.00 74.19 172 LEU A N 1
ATOM 1322 C CA . LEU A 1 172 ? 11.936 6.506 -2.017 1.00 74.19 172 LEU A CA 1
ATOM 1323 C C . LEU A 1 172 ? 10.929 6.209 -3.134 1.00 74.19 172 LEU A C 1
ATOM 1325 O O . LEU A 1 172 ? 11.325 6.015 -4.279 1.00 74.19 172 LEU A O 1
ATOM 1329 N N . ARG A 1 173 ? 9.615 6.283 -2.871 1.00 75.50 173 ARG A N 1
ATOM 1330 C CA . ARG A 1 173 ? 8.586 6.121 -3.922 1.00 75.50 173 ARG A CA 1
ATOM 1331 C C . ARG A 1 173 ? 8.702 7.175 -5.034 1.00 75.50 173 ARG A C 1
ATOM 1333 O O . ARG A 1 173 ? 8.465 6.857 -6.200 1.00 75.50 173 ARG A O 1
ATOM 1340 N N . LYS A 1 174 ? 9.076 8.422 -4.715 1.00 82.75 174 LYS A N 1
ATOM 1341 C CA . LYS A 1 174 ? 9.350 9.466 -5.725 1.00 82.75 174 LYS A CA 1
ATOM 1342 C C . LYS A 1 174 ? 10.645 9.203 -6.500 1.00 82.75 174 LYS A C 1
ATOM 1344 O O . LYS A 1 174 ? 10.672 9.464 -7.701 1.00 82.75 174 LYS A O 1
ATOM 1349 N N . GLN A 1 175 ? 11.675 8.685 -5.839 1.00 83.38 175 GLN A N 1
ATOM 1350 C CA . GLN A 1 175 ? 12.957 8.328 -6.439 1.00 83.38 175 GLN A CA 1
ATOM 1351 C C . GLN A 1 175 ? 12.809 7.140 -7.399 1.00 83.38 175 GLN A C 1
ATOM 1353 O O . GLN A 1 175 ? 13.081 7.305 -8.582 1.00 83.38 175 GLN A O 1
ATOM 1358 N N . VAL A 1 176 ? 12.224 6.023 -6.958 1.00 82.50 176 VAL A N 1
ATOM 1359 C CA . VAL A 1 176 ? 11.915 4.858 -7.811 1.00 82.50 176 VAL A CA 1
ATOM 1360 C C . VAL A 1 176 ? 11.051 5.260 -9.014 1.00 82.50 176 VAL A C 1
ATOM 1362 O O . VAL A 1 176 ? 11.260 4.784 -10.129 1.00 82.50 176 VAL A O 1
ATOM 1365 N N . LYS A 1 177 ? 10.108 6.200 -8.844 1.00 86.94 177 LYS A N 1
ATOM 1366 C CA . LYS A 1 177 ? 9.313 6.736 -9.962 1.00 86.94 177 LYS A CA 1
ATOM 1367 C C . LYS A 1 177 ? 10.137 7.594 -10.938 1.00 86.94 177 LYS A C 1
ATOM 1369 O O . LYS A 1 177 ? 9.835 7.574 -12.133 1.00 86.94 177 LYS A O 1
ATOM 1374 N N . ARG A 1 178 ? 11.159 8.327 -10.474 1.00 87.56 178 ARG A N 1
ATOM 1375 C CA . ARG A 1 178 ? 12.133 9.004 -11.355 1.00 87.56 178 ARG A CA 1
ATOM 1376 C C . ARG A 1 178 ? 13.004 7.991 -12.083 1.00 87.56 178 ARG A C 1
ATOM 1378 O O . ARG A 1 178 ? 13.042 8.044 -13.303 1.00 87.56 178 ARG A O 1
ATOM 1385 N N . GLU A 1 179 ? 13.590 7.029 -11.380 1.00 86.88 179 GLU A N 1
ATOM 1386 C CA . GLU A 1 179 ? 14.452 5.990 -11.958 1.00 86.88 179 GLU A CA 1
ATOM 1387 C C . GLU A 1 179 ? 13.707 5.160 -13.018 1.00 86.88 179 GLU A C 1
ATOM 1389 O O . GLU A 1 179 ? 14.210 4.963 -14.122 1.00 86.88 179 GLU A O 1
ATOM 1394 N N . LEU A 1 180 ? 12.453 4.766 -12.761 1.00 83.12 180 LEU A N 1
ATOM 1395 C CA . LEU A 1 180 ? 11.591 4.129 -13.765 1.00 83.12 180 LEU A CA 1
ATOM 1396 C C . LEU A 1 180 ? 11.292 5.051 -14.955 1.00 83.12 180 LEU A C 1
ATOM 1398 O O . LEU A 1 180 ? 11.258 4.584 -16.094 1.00 83.12 180 LEU A O 1
ATOM 1402 N N . SER A 1 181 ? 11.074 6.349 -14.729 1.00 86.56 181 SER A N 1
ATOM 1403 C CA . SER A 1 181 ? 10.873 7.326 -15.808 1.00 86.56 181 SER A CA 1
ATOM 1404 C C . SER A 1 181 ? 12.141 7.514 -16.649 1.00 86.56 181 SER A C 1
ATOM 1406 O O . SER A 1 181 ? 12.066 7.589 -17.875 1.00 86.56 181 SER A O 1
ATOM 1408 N N . GLU A 1 182 ? 13.308 7.554 -16.012 1.00 89.44 182 GLU A N 1
ATOM 1409 C CA . GLU A 1 182 ? 14.616 7.698 -16.647 1.00 89.44 182 GLU A CA 1
ATOM 1410 C C . GLU A 1 182 ? 14.976 6.443 -17.443 1.00 89.44 182 GLU A C 1
ATOM 1412 O O . GLU A 1 182 ? 15.291 6.569 -18.627 1.00 89.44 182 GLU A O 1
ATOM 1417 N N . ARG A 1 183 ? 14.790 5.244 -16.874 1.00 85.50 183 ARG A N 1
ATOM 1418 C CA . ARG A 1 183 ? 14.976 3.949 -17.551 1.00 85.50 183 ARG A CA 1
ATOM 1419 C C . ARG A 1 183 ? 14.061 3.808 -18.771 1.00 85.50 183 ARG A C 1
ATOM 1421 O O . ARG A 1 183 ? 14.543 3.497 -19.858 1.00 85.50 183 ARG A O 1
ATOM 1428 N N . ASN A 1 184 ? 12.779 4.167 -18.643 1.00 82.56 184 ASN A N 1
ATOM 1429 C CA . ASN A 1 184 ? 11.853 4.254 -19.782 1.00 82.56 184 ASN A CA 1
ATOM 1430 C C . ASN A 1 184 ? 12.293 5.297 -20.829 1.00 82.56 184 ASN A C 1
ATOM 1432 O O . ASN A 1 184 ? 12.100 5.097 -22.031 1.00 82.56 184 ASN A O 1
ATOM 1436 N N . SER A 1 185 ? 12.869 6.428 -20.410 1.00 85.81 185 SER A N 1
ATOM 1437 C CA . SER A 1 185 ? 13.371 7.450 -21.339 1.00 85.81 185 SER A CA 1
ATOM 1438 C C . SER A 1 185 ? 14.629 6.984 -22.081 1.00 85.81 185 SER A C 1
ATOM 1440 O O . SER A 1 185 ? 14.753 7.229 -23.283 1.00 85.81 185 SER A O 1
ATOM 1442 N N . PHE A 1 186 ? 15.517 6.258 -21.396 1.00 90.19 186 PHE A N 1
ATOM 1443 C CA . PHE A 1 186 ? 16.725 5.659 -21.949 1.00 90.19 186 PHE A CA 1
ATOM 1444 C C . PHE A 1 186 ? 16.373 4.565 -22.957 1.00 90.19 186 PHE A C 1
ATOM 1446 O O . PHE A 1 186 ? 16.875 4.584 -24.077 1.00 90.19 186 PHE A O 1
ATOM 1453 N N . GLU A 1 187 ? 15.430 3.682 -22.627 1.00 86.69 187 GLU A N 1
ATOM 1454 C CA . GLU A 1 187 ? 14.951 2.648 -23.546 1.00 86.69 187 GLU A CA 1
ATOM 1455 C C . GLU A 1 187 ? 14.306 3.253 -24.806 1.00 86.69 187 GLU A C 1
ATOM 1457 O O . GLU A 1 187 ? 14.588 2.817 -25.924 1.00 86.69 187 GLU A O 1
ATOM 1462 N N . ARG A 1 188 ? 13.529 4.339 -24.664 1.00 88.25 188 ARG A N 1
ATOM 1463 C CA . ARG A 1 188 ? 12.993 5.096 -25.812 1.00 88.25 188 ARG A CA 1
ATOM 1464 C C . ARG A 1 188 ? 14.091 5.740 -26.668 1.00 88.25 188 ARG A C 1
ATOM 1466 O O . ARG A 1 188 ? 13.947 5.748 -27.890 1.00 88.25 188 ARG A O 1
ATOM 1473 N N . ARG A 1 189 ? 15.175 6.258 -26.072 1.00 89.19 189 ARG A N 1
ATOM 1474 C CA . ARG A 1 189 ? 16.346 6.772 -26.817 1.00 89.19 189 ARG A CA 1
ATOM 1475 C C . ARG A 1 189 ? 17.090 5.636 -27.531 1.00 89.19 189 ARG A C 1
ATOM 1477 O O . ARG A 1 189 ? 17.293 5.726 -28.735 1.00 89.19 189 ARG A O 1
ATOM 1484 N N . SER A 1 190 ? 17.383 4.538 -26.832 1.00 90.00 190 SER A N 1
ATOM 1485 C CA . SER A 1 190 ? 18.006 3.322 -27.380 1.00 90.00 190 SER A CA 1
ATOM 1486 C C . SER A 1 190 ? 17.218 2.735 -28.555 1.00 90.00 190 SER A C 1
ATOM 1488 O O . SER A 1 190 ? 17.807 2.305 -29.547 1.00 90.00 190 SER A O 1
ATOM 1490 N N . LYS A 1 191 ? 15.881 2.720 -28.474 1.00 89.50 191 LYS A N 1
ATOM 1491 C CA . LYS A 1 191 ? 15.030 2.274 -29.582 1.00 89.50 191 LYS A CA 1
ATOM 1492 C C . LYS A 1 191 ? 15.134 3.215 -30.785 1.00 89.50 191 LYS A C 1
ATOM 1494 O O . LYS A 1 191 ? 15.412 2.740 -31.879 1.00 89.50 191 LYS A O 1
ATOM 1499 N N . ARG A 1 192 ? 15.001 4.534 -30.577 1.00 90.12 192 ARG A N 1
ATOM 1500 C CA . ARG A 1 192 ? 15.159 5.534 -31.651 1.00 90.12 192 ARG A CA 1
ATOM 1501 C C . ARG A 1 192 ? 16.516 5.431 -32.342 1.00 90.12 192 ARG A C 1
ATOM 1503 O O . ARG A 1 192 ? 16.559 5.462 -33.563 1.00 90.12 192 ARG A O 1
ATOM 1510 N N . GLN A 1 193 ? 17.594 5.248 -31.583 1.00 89.94 193 GLN A N 1
ATOM 1511 C CA . GLN A 1 193 ? 18.935 5.137 -32.151 1.00 89.94 193 GLN A CA 1
ATOM 1512 C C . GLN A 1 193 ? 19.116 3.842 -32.960 1.00 89.94 193 GLN A C 1
ATOM 1514 O O . GLN A 1 193 ? 19.647 3.888 -34.063 1.00 89.94 193 GLN A O 1
ATOM 1519 N N . ARG A 1 194 ? 18.561 2.708 -32.503 1.00 88.88 194 ARG A N 1
ATOM 1520 C CA . ARG A 1 194 ? 18.500 1.469 -33.306 1.00 88.88 194 ARG A CA 1
ATOM 1521 C C . ARG A 1 194 ? 17.680 1.631 -34.593 1.00 88.88 194 ARG A C 1
ATOM 1523 O O . ARG A 1 194 ? 18.060 1.082 -35.629 1.00 88.88 194 ARG A O 1
ATOM 1530 N N . ASP A 1 195 ? 16.583 2.385 -34.547 1.00 90.44 195 ASP A N 1
ATOM 1531 C CA . ASP A 1 195 ? 15.767 2.696 -35.727 1.00 90.44 195 ASP A CA 1
ATOM 1532 C C . ASP A 1 195 ? 16.526 3.623 -36.708 1.00 90.44 195 ASP A C 1
ATOM 1534 O O . ASP A 1 195 ? 16.494 3.400 -37.923 1.00 90.44 195 ASP A O 1
ATOM 1538 N N . GLU A 1 196 ? 17.277 4.610 -36.205 1.00 90.06 196 GLU A N 1
ATOM 1539 C CA . GLU A 1 196 ? 18.155 5.484 -37.000 1.00 90.06 196 GLU A CA 1
ATOM 1540 C C . GLU A 1 196 ? 19.334 4.724 -37.627 1.00 90.06 196 GLU A C 1
ATOM 1542 O O . GLU A 1 196 ? 19.570 4.868 -38.828 1.00 90.06 196 GLU A O 1
ATOM 1547 N N . ASP A 1 197 ? 20.009 3.845 -36.882 1.00 89.00 197 ASP A N 1
ATOM 1548 C CA . ASP A 1 197 ? 21.080 2.979 -37.394 1.00 89.00 197 ASP A CA 1
ATOM 1549 C C . ASP A 1 197 ? 20.563 2.021 -38.478 1.00 89.00 197 ASP A C 1
ATOM 1551 O O . ASP A 1 197 ? 21.213 1.804 -39.506 1.00 89.00 197 ASP A O 1
ATOM 1555 N N . SER A 1 198 ? 19.358 1.474 -38.297 1.00 92.19 198 SER A N 1
ATOM 1556 C CA . SER A 1 198 ? 18.673 0.647 -39.299 1.00 92.19 198 SER A CA 1
ATOM 1557 C C . SER A 1 198 ? 18.377 1.438 -40.583 1.00 92.19 198 SER A C 1
ATOM 1559 O O . SER A 1 198 ? 18.628 0.963 -41.699 1.00 92.19 198 SER A O 1
ATOM 1561 N N . LEU A 1 199 ? 17.923 2.690 -40.451 1.00 91.56 199 LEU A N 1
ATOM 1562 C CA . LEU A 1 199 ? 17.722 3.606 -41.578 1.00 91.56 199 LEU A CA 1
ATOM 1563 C C . LEU A 1 199 ? 19.045 4.006 -42.251 1.00 91.56 199 LEU A C 1
ATOM 1565 O O . LEU A 1 199 ? 19.099 4.070 -43.483 1.00 91.56 199 LEU A O 1
ATOM 1569 N N . ALA A 1 200 ? 20.116 4.225 -41.486 1.00 89.25 200 ALA A N 1
ATOM 1570 C CA . ALA A 1 200 ? 21.450 4.514 -42.003 1.00 89.25 200 ALA A CA 1
ATOM 1571 C C . ALA A 1 200 ? 22.004 3.328 -42.811 1.00 89.25 200 ALA A C 1
ATOM 1573 O O . ALA A 1 200 ? 22.394 3.511 -43.967 1.00 89.25 200 ALA A O 1
ATOM 1574 N N . ARG A 1 201 ? 21.919 2.101 -42.275 1.00 90.56 201 ARG A N 1
ATOM 1575 C CA . ARG A 1 201 ? 22.284 0.853 -42.975 1.00 90.56 201 ARG A CA 1
ATOM 1576 C C . ARG A 1 201 ? 21.465 0.642 -44.253 1.00 90.56 201 ARG A C 1
ATOM 1578 O O . ARG A 1 201 ? 22.015 0.271 -45.288 1.00 90.56 201 ARG A O 1
ATOM 1585 N N . ARG A 1 202 ? 20.161 0.945 -44.240 1.00 90.62 202 ARG A N 1
ATOM 1586 C CA . ARG A 1 202 ? 19.327 0.927 -45.460 1.00 90.62 202 ARG A CA 1
ATOM 1587 C C . ARG A 1 202 ? 19.763 1.977 -46.487 1.00 90.62 202 ARG A C 1
ATOM 1589 O O . ARG A 1 202 ? 19.752 1.692 -47.685 1.00 90.62 202 ARG A O 1
ATOM 1596 N N . ARG A 1 203 ? 20.164 3.179 -46.054 1.00 90.94 203 ARG A N 1
ATOM 1597 C CA . ARG A 1 203 ? 20.676 4.240 -46.943 1.00 90.94 203 ARG A CA 1
ATOM 1598 C C . ARG A 1 203 ? 22.021 3.860 -47.569 1.00 90.94 203 ARG A C 1
ATOM 1600 O O . ARG A 1 203 ? 22.173 4.049 -48.776 1.00 90.94 203 ARG A O 1
ATOM 1607 N N . THR A 1 204 ? 22.962 3.296 -46.810 1.00 88.31 204 THR A N 1
ATOM 1608 C CA . THR A 1 204 ? 24.255 2.835 -47.351 1.00 88.31 204 THR A CA 1
ATOM 1609 C C . THR A 1 204 ? 24.076 1.647 -48.294 1.00 88.31 204 THR A C 1
ATOM 1611 O O . THR A 1 204 ? 24.591 1.690 -49.408 1.00 88.31 204 THR A O 1
ATOM 1614 N N . GLN A 1 205 ? 23.245 0.658 -47.944 1.00 89.88 205 GLN A N 1
ATOM 1615 C CA . GLN A 1 205 ? 22.921 -0.463 -48.837 1.00 89.88 205 GLN A CA 1
ATOM 1616 C C . GLN A 1 205 ? 22.241 0.004 -50.139 1.00 89.88 205 GLN A C 1
ATOM 1618 O O . GLN A 1 205 ? 22.541 -0.514 -51.216 1.00 89.88 205 GLN A O 1
ATOM 1623 N N . LYS A 1 206 ? 21.356 1.013 -50.078 1.00 92.94 206 LYS A N 1
ATOM 1624 C CA . LYS A 1 206 ? 20.758 1.620 -51.280 1.00 92.94 206 LYS A CA 1
ATOM 1625 C C . LYS A 1 206 ? 21.804 2.344 -52.135 1.00 92.94 206 LYS A C 1
ATOM 1627 O O . LYS A 1 206 ? 21.768 2.187 -53.351 1.00 92.94 206 LYS A O 1
ATOM 1632 N N . LYS A 1 207 ? 22.736 3.094 -51.529 1.00 92.19 207 LYS A N 1
ATOM 1633 C CA . LYS A 1 207 ? 23.855 3.729 -52.253 1.00 92.19 207 LYS A CA 1
ATOM 1634 C C . LYS A 1 207 ? 24.747 2.688 -52.938 1.00 92.19 207 LYS A C 1
ATOM 1636 O O . LYS A 1 207 ? 25.002 2.832 -54.126 1.00 92.19 207 LYS A O 1
ATOM 1641 N N . ALA A 1 208 ? 25.128 1.616 -52.241 1.00 89.06 208 ALA A N 1
ATOM 1642 C CA . ALA A 1 208 ? 25.936 0.533 -52.806 1.00 89.06 208 ALA A CA 1
ATOM 1643 C C . ALA A 1 208 ? 25.261 -0.118 -54.029 1.00 89.06 208 ALA A C 1
ATOM 1645 O O . ALA A 1 208 ? 25.881 -0.242 -55.078 1.00 89.06 208 ALA A O 1
ATOM 1646 N N . ARG A 1 209 ? 23.957 -0.429 -53.948 1.00 91.00 209 ARG A N 1
ATOM 1647 C CA . ARG A 1 209 ? 23.183 -0.966 -55.088 1.00 91.00 209 ARG A CA 1
ATOM 1648 C C . ARG A 1 209 ? 23.046 0.005 -56.267 1.00 91.00 209 ARG A C 1
ATOM 1650 O O . ARG A 1 209 ? 22.843 -0.443 -57.392 1.00 91.00 209 ARG A O 1
ATOM 1657 N N . MET A 1 210 ? 23.095 1.317 -56.025 1.00 89.31 210 MET A N 1
ATOM 1658 C CA . MET A 1 210 ? 23.112 2.316 -57.101 1.00 89.31 210 MET A CA 1
ATOM 1659 C C . MET A 1 210 ? 24.492 2.379 -57.760 1.00 89.31 210 MET A C 1
ATOM 1661 O O . MET A 1 210 ? 24.557 2.283 -58.980 1.00 89.31 210 MET A O 1
ATOM 1665 N N . ALA A 1 211 ? 25.568 2.426 -56.969 1.00 87.62 211 ALA A N 1
ATOM 1666 C CA . ALA A 1 211 ? 26.941 2.392 -57.473 1.00 87.62 211 ALA A CA 1
ATOM 1667 C C . ALA A 1 211 ? 27.223 1.114 -58.286 1.00 87.62 211 ALA A C 1
ATOM 1669 O O . ALA A 1 211 ? 27.758 1.194 -59.382 1.00 87.62 211 ALA A O 1
ATOM 1670 N N . GLU A 1 212 ? 26.763 -0.052 -57.824 1.00 88.56 212 GLU A N 1
ATOM 1671 C CA . GLU A 1 212 ? 26.891 -1.317 -58.562 1.00 88.56 212 GLU A CA 1
ATOM 1672 C C . GLU A 1 212 ? 26.130 -1.293 -59.906 1.00 88.56 212 GLU A C 1
ATOM 1674 O O . GLU A 1 212 ? 26.589 -1.838 -60.909 1.00 88.56 212 GLU A O 1
ATOM 1679 N N . ARG A 1 213 ? 24.958 -0.642 -59.966 1.00 87.19 213 ARG A N 1
ATOM 1680 C CA . ARG A 1 213 ? 24.209 -0.451 -61.224 1.00 87.19 213 ARG A CA 1
ATOM 1681 C C . ARG A 1 213 ? 24.912 0.511 -62.181 1.00 87.19 213 ARG A C 1
ATOM 1683 O O . ARG A 1 213 ? 24.814 0.326 -63.391 1.00 87.19 213 ARG A O 1
ATOM 1690 N N . GLU A 1 214 ? 25.584 1.520 -61.647 1.00 85.12 214 GLU A N 1
ATOM 1691 C CA . GLU A 1 214 ? 26.341 2.514 -62.404 1.00 85.12 214 GLU A CA 1
ATOM 1692 C C . GLU A 1 214 ? 27.644 1.911 -62.953 1.00 85.12 214 GLU A C 1
ATOM 1694 O O . GLU A 1 214 ? 27.903 2.005 -64.150 1.00 85.12 214 GLU A O 1
ATOM 1699 N N . GLU A 1 215 ? 28.374 1.138 -62.144 1.00 81.56 215 GLU A N 1
ATOM 1700 C CA . GLU A 1 215 ? 29.523 0.340 -62.588 1.00 81.56 215 GLU A CA 1
ATOM 1701 C C . GLU A 1 215 ? 29.123 -0.662 -63.685 1.00 81.56 215 GLU A C 1
ATOM 1703 O O . GLU A 1 215 ? 29.790 -0.760 -64.717 1.00 81.56 215 GLU A O 1
ATOM 1708 N N . ARG A 1 216 ? 27.986 -1.357 -63.524 1.00 81.56 216 ARG A N 1
ATOM 1709 C CA . ARG A 1 216 ? 27.437 -2.248 -64.562 1.00 81.56 216 ARG A CA 1
ATOM 1710 C C . ARG A 1 216 ? 27.083 -1.504 -65.858 1.00 81.56 216 ARG A C 1
ATOM 1712 O O . ARG A 1 216 ? 27.225 -2.107 -66.915 1.00 81.56 216 ARG A O 1
ATOM 1719 N N . ARG A 1 217 ? 26.662 -0.231 -65.811 1.00 76.88 217 ARG A N 1
ATOM 1720 C CA . ARG A 1 217 ? 26.447 0.599 -67.017 1.00 76.88 217 ARG A CA 1
ATOM 1721 C C . ARG A 1 217 ? 27.766 0.945 -67.707 1.00 76.88 217 ARG A C 1
ATOM 1723 O O . ARG A 1 217 ? 27.922 0.629 -68.882 1.00 76.88 217 ARG A O 1
ATOM 1730 N N . VAL A 1 218 ? 28.740 1.476 -66.967 1.00 73.31 218 VAL A N 1
ATOM 1731 C CA . VAL A 1 218 ? 30.070 1.830 -67.505 1.00 73.31 218 VAL A CA 1
ATOM 1732 C C . VAL A 1 218 ? 30.786 0.604 -68.094 1.00 73.31 218 VAL A C 1
ATOM 1734 O O . VAL A 1 218 ? 31.500 0.702 -69.091 1.00 73.31 218 VAL A O 1
ATOM 1737 N N . LYS A 1 219 ? 30.570 -0.585 -67.517 1.00 70.00 219 LYS A N 1
ATOM 1738 C CA . LYS A 1 219 ? 31.123 -1.858 -68.012 1.00 70.00 219 LYS A CA 1
ATOM 1739 C C . LYS A 1 219 ? 30.432 -2.394 -69.276 1.00 70.00 219 LYS A C 1
ATOM 1741 O O . LYS A 1 219 ? 31.006 -3.255 -69.940 1.00 70.00 219 LYS A O 1
ATOM 1746 N N . VAL A 1 220 ? 29.233 -1.906 -69.605 1.00 64.50 220 VAL A N 1
ATOM 1747 C CA . VAL A 1 220 ? 28.569 -2.157 -70.896 1.00 64.50 220 VAL A CA 1
ATOM 1748 C C . VAL A 1 220 ? 29.082 -1.170 -71.946 1.00 64.50 220 VAL A C 1
ATOM 1750 O O . VAL A 1 220 ? 29.515 -1.616 -73.001 1.00 64.50 220 VAL A O 1
ATOM 1753 N N . GLU A 1 221 ? 29.162 0.128 -71.632 1.00 57.97 221 GLU A N 1
ATOM 1754 C CA . GLU A 1 221 ? 29.695 1.149 -72.558 1.00 57.97 221 GLU A CA 1
ATOM 1755 C C . GLU A 1 221 ? 31.151 0.870 -72.974 1.00 57.97 221 GLU A C 1
ATOM 1757 O O . GLU A 1 221 ? 31.502 0.989 -74.143 1.00 57.97 221 GLU A O 1
ATOM 1762 N N . ARG A 1 222 ? 32.001 0.387 -72.056 1.00 56.81 222 ARG A N 1
ATOM 1763 C CA . ARG A 1 222 ? 33.393 -0.001 -72.369 1.00 56.81 222 ARG A CA 1
ATOM 1764 C C . ARG A 1 222 ? 33.549 -1.290 -73.189 1.00 56.81 222 ARG A C 1
ATOM 1766 O O . ARG A 1 222 ? 34.676 -1.764 -73.333 1.00 56.81 222 ARG A O 1
ATOM 1773 N N . ARG A 1 223 ? 32.467 -1.897 -73.689 1.00 50.09 223 ARG A N 1
ATOM 1774 C CA . ARG A 1 223 ? 32.529 -3.147 -74.467 1.00 50.09 223 ARG A CA 1
ATOM 1775 C C . ARG A 1 223 ? 32.334 -2.973 -75.977 1.00 50.09 223 ARG A C 1
ATOM 1777 O O . ARG A 1 223 ? 32.605 -3.931 -76.696 1.00 50.09 223 ARG A O 1
ATOM 1784 N N . ASP A 1 224 ? 31.965 -1.776 -76.438 1.00 47.06 224 ASP A N 1
ATOM 1785 C CA . ASP A 1 224 ? 31.684 -1.498 -77.857 1.00 47.06 224 ASP A CA 1
ATOM 1786 C C . ASP A 1 224 ? 32.835 -0.787 -78.613 1.00 47.06 224 ASP A C 1
ATOM 1788 O O . ASP A 1 224 ? 32.800 -0.690 -79.839 1.00 47.06 224 ASP A O 1
ATOM 1792 N N . GLU A 1 225 ? 33.911 -0.370 -77.932 1.00 50.81 225 GLU A N 1
ATOM 1793 C CA . GLU A 1 225 ? 35.073 0.309 -78.544 1.00 50.81 225 GLU A CA 1
ATOM 1794 C C . GLU A 1 225 ? 36.337 -0.573 -78.615 1.00 50.81 225 GLU A C 1
ATOM 1796 O O . GLU A 1 225 ? 37.367 -0.282 -78.008 1.00 50.81 225 GLU A O 1
ATOM 1801 N N . ALA A 1 226 ? 36.285 -1.668 -79.383 1.00 47.09 226 ALA A N 1
ATOM 1802 C CA . ALA A 1 226 ? 37.480 -2.457 -79.722 1.00 47.09 226 ALA A CA 1
ATOM 1803 C C . ALA A 1 226 ? 37.341 -3.227 -81.053 1.00 47.09 226 ALA A C 1
ATOM 1805 O O . ALA A 1 226 ? 37.319 -4.459 -81.075 1.00 47.09 226 ALA A O 1
ATOM 1806 N N . ARG A 1 227 ? 37.271 -2.515 -82.189 1.00 42.47 227 ARG A N 1
ATOM 1807 C CA . ARG A 1 227 ? 37.286 -3.130 -83.532 1.00 42.47 227 ARG A CA 1
ATOM 1808 C C . ARG A 1 227 ? 38.598 -2.819 -84.274 1.00 42.47 227 ARG A C 1
ATOM 1810 O O . ARG A 1 227 ? 38.726 -1.724 -84.817 1.00 42.47 227 ARG A O 1
ATOM 1817 N N . PRO A 1 228 ? 39.568 -3.751 -84.341 1.00 46.00 228 PRO A N 1
ATOM 1818 C CA . PRO A 1 228 ? 40.805 -3.531 -85.085 1.00 46.00 228 PRO A CA 1
ATOM 1819 C C . PRO A 1 228 ? 40.564 -3.668 -86.595 1.00 46.00 228 PRO A C 1
ATOM 1821 O O . PRO A 1 228 ? 40.017 -4.673 -87.051 1.00 46.00 228 PRO A O 1
ATOM 1824 N N . GLN A 1 229 ? 41.007 -2.686 -87.386 1.00 36.53 229 GLN A N 1
ATOM 1825 C CA . GLN A 1 229 ? 41.107 -2.845 -88.840 1.00 36.53 229 GLN A CA 1
ATOM 1826 C C . GLN A 1 229 ? 42.446 -3.492 -89.225 1.00 36.53 229 GLN A C 1
ATOM 1828 O O . GLN A 1 229 ? 43.504 -3.113 -88.727 1.00 36.53 229 GLN A O 1
ATOM 1833 N N . ARG A 1 230 ? 42.388 -4.453 -90.151 1.00 37.44 230 ARG A N 1
ATOM 1834 C CA . ARG A 1 230 ? 43.530 -5.023 -90.880 1.00 37.44 230 ARG A CA 1
ATOM 1835 C C . ARG A 1 230 ? 43.139 -5.183 -92.348 1.00 37.44 230 ARG A C 1
ATOM 1837 O O . ARG A 1 230 ? 42.163 -5.877 -92.617 1.00 37.44 230 ARG A O 1
ATOM 1844 N N . SER A 1 231 ? 43.955 -4.672 -93.265 1.00 34.75 231 SER A N 1
ATOM 1845 C CA . SER A 1 231 ? 44.077 -5.191 -94.639 1.00 34.75 231 SER A CA 1
ATOM 1846 C C . SER A 1 231 ? 45.348 -4.645 -95.324 1.00 34.75 231 SER A C 1
ATOM 1848 O O . SER A 1 231 ? 45.851 -3.614 -94.873 1.00 34.75 231 SER A O 1
ATOM 1850 N N . PRO A 1 232 ? 45.905 -5.326 -96.351 1.00 46.25 232 PRO A N 1
ATOM 1851 C CA . PRO A 1 232 ? 47.273 -5.097 -96.828 1.00 46.25 232 PRO A CA 1
ATOM 1852 C C . PRO A 1 232 ? 47.389 -4.525 -98.265 1.00 46.25 232 PRO A C 1
ATOM 1854 O O . PRO A 1 232 ? 46.400 -4.254 -98.938 1.00 46.25 232 PRO A O 1
ATOM 1857 N N . THR A 1 233 ? 48.645 -4.356 -98.694 1.00 36.31 233 THR A N 1
ATOM 1858 C CA . THR A 1 233 ? 49.219 -4.096 -100.040 1.00 36.31 233 THR A CA 1
ATOM 1859 C C . THR A 1 233 ? 48.797 -5.099 -101.144 1.00 36.31 233 THR A C 1
ATOM 1861 O O . THR A 1 233 ? 48.197 -6.118 -100.807 1.00 36.31 233 THR A O 1
ATOM 1864 N N . PRO A 1 234 ? 49.265 -4.987 -102.420 1.00 51.12 234 PRO A N 1
ATOM 1865 C CA . PRO A 1 234 ? 49.601 -3.827 -103.284 1.00 51.12 234 PRO A CA 1
ATOM 1866 C C . PRO A 1 234 ? 49.004 -3.963 -104.725 1.00 51.12 234 PRO A C 1
ATOM 1868 O O . PRO A 1 234 ? 48.385 -4.975 -105.050 1.00 51.12 234 PRO A O 1
ATOM 1871 N N . THR A 1 235 ? 49.257 -3.028 -105.661 1.00 29.91 235 THR A N 1
ATOM 1872 C CA . THR A 1 235 ? 49.108 -3.291 -107.123 1.00 29.91 235 THR A CA 1
ATOM 1873 C C . THR A 1 235 ? 50.025 -2.387 -107.981 1.00 29.91 235 THR A C 1
ATOM 1875 O O . THR A 1 235 ? 50.101 -1.195 -107.684 1.00 29.91 235 THR A O 1
ATOM 1878 N N . PRO A 1 236 ? 50.724 -2.903 -109.019 1.00 50.44 236 PRO A N 1
ATOM 1879 C CA . PRO A 1 236 ? 51.614 -2.121 -109.893 1.00 50.44 236 PRO A CA 1
ATOM 1880 C C . PRO A 1 236 ? 51.107 -1.967 -111.352 1.00 50.44 236 PRO A C 1
ATOM 1882 O O . PRO A 1 236 ? 50.065 -2.503 -111.714 1.00 50.44 236 PRO A O 1
ATOM 1885 N N . ALA A 1 237 ? 51.963 -1.346 -112.184 1.00 31.66 237 ALA A N 1
ATOM 1886 C CA . ALA A 1 237 ? 52.054 -1.389 -113.658 1.00 31.66 237 ALA A CA 1
ATOM 1887 C C . ALA A 1 237 ? 51.426 -0.249 -114.493 1.00 31.66 237 ALA A C 1
ATOM 1889 O O . ALA A 1 237 ? 50.212 -0.093 -114.588 1.00 31.66 237 ALA A O 1
ATOM 1890 N N . SER A 1 238 ? 52.298 0.457 -115.228 1.00 32.28 238 SER A N 1
ATOM 1891 C CA . SER A 1 238 ? 52.061 1.005 -116.578 1.00 32.28 238 SER A CA 1
ATOM 1892 C C . SER A 1 238 ? 53.403 1.431 -117.205 1.00 32.28 238 SER A C 1
ATOM 1894 O O . SER A 1 238 ? 54.068 2.295 -116.636 1.00 32.28 238 SER A O 1
ATOM 1896 N N . PRO A 1 239 ? 53.834 0.840 -118.337 1.00 43.75 239 PRO A N 1
ATOM 1897 C CA . PRO A 1 239 ? 55.004 1.283 -119.098 1.00 43.75 239 PRO A CA 1
ATOM 1898 C C . PRO A 1 239 ? 54.609 2.114 -120.334 1.00 43.75 239 PRO A C 1
ATOM 1900 O O . PRO A 1 239 ? 53.544 1.903 -120.914 1.00 43.75 239 PRO A O 1
ATOM 1903 N N . GLN A 1 240 ? 55.505 2.987 -120.805 1.00 33.47 240 GLN A N 1
ATOM 1904 C CA . GLN A 1 240 ? 55.467 3.528 -122.171 1.00 33.47 240 GLN A CA 1
ATOM 1905 C C . GLN A 1 240 ? 56.876 3.576 -122.801 1.00 33.47 240 GLN A C 1
ATOM 1907 O O . GLN A 1 240 ? 57.862 3.538 -122.061 1.00 33.47 240 GLN A O 1
ATOM 1912 N N . PRO A 1 241 ? 56.984 3.555 -124.147 1.00 40.66 241 PRO A N 1
ATOM 1913 C CA . PRO A 1 241 ? 58.201 3.138 -124.848 1.00 40.66 241 PRO A CA 1
ATOM 1914 C C . PRO A 1 241 ? 59.071 4.300 -125.366 1.00 40.66 241 PRO A C 1
ATOM 1916 O O . PRO A 1 241 ? 58.659 5.458 -125.366 1.00 40.66 241 PRO A O 1
ATOM 1919 N N . GLY A 1 242 ? 60.281 3.962 -125.831 1.00 35.12 242 GLY A N 1
ATOM 1920 C CA . GLY A 1 242 ? 61.231 4.897 -126.454 1.00 35.12 242 GLY A CA 1
ATOM 1921 C C . GLY A 1 242 ? 60.829 5.375 -127.858 1.00 35.12 242 GLY A C 1
ATOM 1922 O O . GLY A 1 242 ? 59.766 5.021 -128.371 1.00 35.12 242 GLY A O 1
ATOM 1923 N N . PRO A 1 243 ? 61.692 6.183 -128.496 1.00 47.06 243 PRO A N 1
ATOM 1924 C CA . PRO A 1 243 ? 62.532 5.652 -129.586 1.00 47.06 243 PRO A CA 1
ATOM 1925 C C . PRO A 1 243 ? 63.967 6.259 -129.517 1.00 47.06 243 PRO A C 1
ATOM 1927 O O . PRO A 1 243 ? 64.298 6.896 -128.526 1.00 47.06 243 PRO A O 1
ATOM 1930 N N . SER A 1 244 ? 64.913 6.121 -130.455 1.00 37.22 244 SER A N 1
ATOM 1931 C CA . SER A 1 244 ? 64.955 5.508 -131.793 1.00 37.22 244 SER A CA 1
ATOM 1932 C C . SER A 1 244 ? 66.402 5.074 -132.096 1.00 37.22 244 SER A C 1
ATOM 1934 O O . SER A 1 244 ? 67.330 5.776 -131.701 1.00 37.22 244 SER A O 1
ATOM 1936 N N . GLN A 1 245 ? 66.617 3.973 -132.823 1.00 30.62 245 GLN A N 1
ATOM 1937 C CA . GLN A 1 245 ? 67.946 3.587 -133.331 1.00 30.62 245 GLN A CA 1
ATOM 1938 C C . GLN A 1 245 ? 68.116 3.995 -134.801 1.00 30.62 245 GLN A C 1
ATOM 1940 O O . GLN A 1 245 ? 67.255 3.675 -135.617 1.00 30.62 245 GLN A O 1
ATOM 1945 N N . ALA A 1 246 ? 69.262 4.586 -135.155 1.00 36.88 246 ALA A N 1
ATOM 1946 C CA . ALA A 1 246 ? 69.817 4.561 -136.513 1.00 36.88 246 ALA A CA 1
ATOM 1947 C C . ALA A 1 246 ? 71.325 4.894 -136.496 1.00 36.88 246 ALA A C 1
ATOM 1949 O O . ALA A 1 246 ? 71.724 5.787 -135.761 1.00 36.88 246 ALA A O 1
ATOM 1950 N N . GLN A 1 247 ? 72.113 4.217 -137.352 1.00 38.81 247 GLN A N 1
ATOM 1951 C CA . GLN A 1 247 ? 73.528 4.501 -137.703 1.00 38.81 247 GLN A CA 1
ATOM 1952 C C . GLN A 1 247 ? 74.529 4.467 -136.513 1.00 38.81 247 GLN A C 1
ATOM 1954 O O . GLN A 1 247 ? 74.586 5.385 -135.715 1.00 38.81 247 GLN A O 1
ATOM 1959 N N . GLN A 1 248 ? 75.411 3.471 -136.346 1.00 43.03 248 GLN A N 1
ATOM 1960 C CA . GLN A 1 248 ? 76.552 3.177 -137.233 1.00 43.03 248 GLN A CA 1
ATOM 1961 C C . GLN A 1 248 ? 77.136 1.772 -136.950 1.00 43.03 248 GLN A C 1
ATOM 1963 O O . GLN A 1 248 ? 77.862 1.558 -135.981 1.00 43.03 248 GLN A O 1
ATOM 1968 N N . GLN A 1 249 ? 76.872 0.799 -137.827 1.00 44.03 249 GLN A N 1
ATOM 1969 C CA . GLN A 1 249 ? 77.520 -0.519 -137.785 1.00 44.03 249 GLN A CA 1
ATOM 1970 C C . GLN A 1 249 ? 78.847 -0.491 -138.563 1.00 44.03 249 GLN A C 1
ATOM 1972 O O . GLN A 1 249 ? 78.873 -0.799 -139.750 1.00 44.03 249 GLN A O 1
ATOM 1977 N N . ALA A 1 250 ? 79.945 -0.118 -137.893 1.00 45.59 250 ALA A N 1
ATOM 1978 C CA . ALA A 1 250 ? 81.310 -0.277 -138.427 1.00 45.59 250 ALA A CA 1
ATOM 1979 C C . ALA A 1 250 ? 82.413 -0.453 -137.354 1.00 45.59 250 ALA A C 1
ATOM 1981 O O . ALA A 1 250 ? 83.475 -0.981 -137.666 1.00 45.59 250 ALA A O 1
ATOM 1982 N N . GLU A 1 251 ? 82.169 -0.090 -136.086 1.00 47.84 251 GLU A N 1
ATOM 1983 C CA . GLU A 1 251 ? 83.156 -0.212 -134.986 1.00 47.84 251 GLU A CA 1
ATOM 1984 C C . GLU A 1 251 ? 82.881 -1.387 -134.019 1.00 47.84 251 GLU A C 1
ATOM 1986 O O . GLU A 1 251 ? 83.641 -1.652 -133.081 1.00 47.84 251 GLU A O 1
ATOM 1991 N N . ALA A 1 252 ? 81.812 -2.147 -134.282 1.00 47.78 252 ALA A N 1
ATOM 1992 C CA . ALA A 1 252 ? 81.242 -3.153 -133.382 1.00 47.78 252 ALA A CA 1
ATOM 1993 C C . ALA A 1 252 ? 82.186 -4.316 -133.000 1.00 47.78 252 ALA A C 1
ATOM 1995 O O . ALA A 1 252 ? 81.938 -4.997 -132.010 1.00 47.78 252 ALA A O 1
ATOM 1996 N N . ALA A 1 253 ? 83.279 -4.547 -133.737 1.00 54.03 253 ALA A N 1
ATOM 1997 C CA . ALA A 1 253 ? 84.223 -5.635 -133.458 1.00 54.03 253 ALA A CA 1
ATOM 1998 C C . ALA A 1 253 ? 85.283 -5.304 -132.386 1.00 54.03 253 ALA A C 1
ATOM 2000 O O . ALA A 1 253 ? 85.877 -6.223 -131.827 1.00 54.03 253 ALA A O 1
ATOM 2001 N N . ARG A 1 254 ? 85.528 -4.019 -132.078 1.00 53.72 254 ARG A N 1
ATOM 2002 C CA . ARG A 1 254 ? 86.406 -3.613 -130.958 1.00 53.72 254 ARG A CA 1
ATOM 2003 C C . ARG A 1 254 ? 85.603 -3.247 -129.714 1.00 53.72 254 ARG A C 1
ATOM 2005 O O . ARG A 1 254 ? 85.941 -3.702 -128.625 1.00 53.72 254 ARG A O 1
ATOM 2012 N N . GLN A 1 255 ? 84.479 -2.554 -129.898 1.00 53.97 255 GLN A N 1
ATOM 2013 C CA . GLN A 1 255 ? 83.562 -2.230 -128.803 1.00 53.97 255 GLN A CA 1
ATOM 2014 C C . GLN A 1 255 ? 82.955 -3.483 -128.149 1.00 53.97 255 GLN A C 1
ATOM 2016 O O . GLN A 1 255 ? 82.716 -3.457 -126.953 1.00 53.97 255 GLN A O 1
ATOM 2021 N N . ALA A 1 256 ? 82.766 -4.607 -128.856 1.00 56.09 256 ALA A N 1
ATOM 2022 C CA . ALA A 1 256 ? 82.239 -5.836 -128.244 1.00 56.09 256 ALA A CA 1
ATOM 2023 C C . ALA A 1 256 ? 83.160 -6.456 -127.170 1.00 56.09 256 ALA A C 1
ATOM 2025 O O . ALA A 1 256 ? 82.666 -7.030 -126.202 1.00 56.09 256 ALA A O 1
ATOM 2026 N N . ALA A 1 257 ? 84.486 -6.333 -127.304 1.00 58.16 257 ALA A N 1
ATOM 2027 C CA . ALA A 1 257 ? 85.428 -6.829 -126.296 1.00 58.16 257 ALA A CA 1
ATOM 2028 C C . ALA A 1 257 ? 85.498 -5.894 -125.076 1.00 58.16 257 ALA A C 1
ATOM 2030 O O . ALA A 1 257 ? 85.555 -6.353 -123.936 1.00 58.16 257 ALA A O 1
ATOM 2031 N N . GLU A 1 258 ? 85.442 -4.582 -125.317 1.00 57.69 258 GLU A N 1
ATOM 2032 C CA . GLU A 1 258 ? 85.421 -3.558 -124.270 1.00 57.69 258 GLU A CA 1
ATOM 2033 C C . GLU A 1 258 ? 84.080 -3.539 -123.518 1.00 57.69 258 GLU A C 1
ATOM 2035 O O . GLU A 1 258 ? 84.072 -3.452 -122.294 1.00 57.69 258 GLU A O 1
ATOM 2040 N N . LEU A 1 259 ? 82.958 -3.761 -124.215 1.00 60.91 259 LEU A N 1
ATOM 2041 C CA . LEU A 1 259 ? 81.643 -4.000 -123.616 1.00 60.91 259 LEU A CA 1
ATOM 2042 C C . LEU A 1 259 ? 81.643 -5.258 -122.751 1.00 60.91 259 LEU A C 1
ATOM 2044 O O . LEU A 1 259 ? 81.177 -5.180 -121.629 1.00 60.91 259 LEU A O 1
ATOM 2048 N N . GLN A 1 260 ? 82.225 -6.383 -123.181 1.00 64.25 260 GLN A N 1
ATOM 2049 C CA . GLN A 1 260 ? 82.300 -7.576 -122.321 1.00 64.25 260 GLN A CA 1
ATOM 2050 C C . GLN A 1 260 ? 83.200 -7.382 -121.088 1.00 64.25 260 GLN A C 1
ATOM 2052 O O . GLN A 1 260 ? 82.943 -7.980 -120.041 1.00 64.25 260 GLN A O 1
ATOM 2057 N N . ALA A 1 261 ? 84.240 -6.547 -121.171 1.00 63.53 261 ALA A N 1
ATOM 2058 C CA . ALA A 1 261 ? 85.042 -6.167 -120.007 1.00 63.53 261 ALA A CA 1
ATOM 2059 C C . ALA A 1 261 ? 84.266 -5.222 -119.067 1.00 63.53 261 ALA A C 1
ATOM 2061 O O . ALA A 1 261 ? 84.236 -5.445 -117.855 1.00 63.53 261 ALA A O 1
ATOM 2062 N N . ALA A 1 262 ? 83.578 -4.223 -119.624 1.00 67.50 262 ALA A N 1
ATOM 2063 C CA . ALA A 1 262 ? 82.732 -3.290 -118.887 1.00 67.50 262 ALA A CA 1
ATOM 2064 C C . ALA A 1 262 ? 81.505 -3.977 -118.262 1.00 67.50 262 ALA A C 1
ATOM 2066 O O . ALA A 1 262 ? 81.150 -3.659 -117.135 1.00 67.50 262 ALA A O 1
ATOM 2067 N N . GLU A 1 263 ? 80.897 -4.957 -118.934 1.00 70.38 263 GLU A N 1
ATOM 2068 C CA . GLU A 1 263 ? 79.802 -5.789 -118.424 1.00 70.38 263 GLU A CA 1
ATOM 2069 C C . GLU A 1 263 ? 80.263 -6.672 -117.266 1.00 70.38 263 GLU A C 1
ATOM 2071 O O . GLU A 1 263 ? 79.537 -6.800 -116.285 1.00 70.38 263 GLU A O 1
ATOM 2076 N N . ARG A 1 264 ? 81.477 -7.240 -117.322 1.00 73.06 264 ARG A N 1
ATOM 2077 C CA . ARG A 1 264 ? 82.051 -7.985 -116.188 1.00 73.06 264 ARG A CA 1
ATOM 2078 C C . ARG A 1 264 ? 82.307 -7.071 -114.993 1.00 73.06 264 ARG A C 1
ATOM 2080 O O . ARG A 1 264 ? 81.884 -7.406 -113.894 1.00 73.06 264 ARG A O 1
ATOM 2087 N N . HIS A 1 265 ? 82.903 -5.900 -115.211 1.00 72.94 265 HIS A N 1
ATOM 2088 C CA . HIS A 1 265 ? 83.132 -4.916 -114.148 1.00 72.94 265 HIS A CA 1
ATOM 2089 C C . HIS A 1 265 ? 81.814 -4.341 -113.589 1.00 72.94 265 HIS A C 1
ATOM 2091 O O . HIS A 1 265 ? 81.675 -4.143 -112.386 1.00 72.94 265 HIS A O 1
ATOM 2097 N N . ALA A 1 266 ? 80.801 -4.126 -114.434 1.00 72.94 266 ALA A N 1
ATOM 2098 C CA . ALA A 1 266 ? 79.465 -3.703 -114.015 1.00 72.94 266 ALA A CA 1
ATOM 2099 C C . ALA A 1 266 ? 78.712 -4.815 -113.266 1.00 72.94 266 ALA A C 1
ATOM 2101 O O . ALA A 1 266 ? 78.016 -4.524 -112.297 1.00 72.94 266 ALA A O 1
ATOM 2102 N N . ALA A 1 267 ? 78.866 -6.080 -113.665 1.00 75.19 267 ALA A N 1
ATOM 2103 C CA . ALA A 1 267 ? 78.317 -7.226 -112.945 1.00 75.19 267 ALA A CA 1
ATOM 2104 C C . ALA A 1 267 ? 79.006 -7.429 -111.587 1.00 75.19 267 ALA A C 1
ATOM 2106 O O . ALA A 1 267 ? 78.333 -7.755 -110.613 1.00 75.19 267 ALA A O 1
ATOM 2107 N N . GLU A 1 268 ? 80.316 -7.188 -111.497 1.00 78.19 268 GLU A N 1
ATOM 2108 C CA . GLU A 1 268 ? 81.080 -7.226 -110.246 1.00 78.19 268 GLU A CA 1
ATOM 2109 C C . GLU A 1 268 ? 80.677 -6.076 -109.307 1.00 78.19 268 GLU A C 1
ATOM 2111 O O . GLU A 1 268 ? 80.401 -6.317 -108.132 1.00 78.19 268 GLU A O 1
ATOM 2116 N N . LEU A 1 269 ? 80.493 -4.858 -109.832 1.00 77.81 269 LEU A N 1
ATOM 2117 C CA . LEU A 1 269 ? 79.907 -3.736 -109.087 1.00 77.81 269 LEU A CA 1
ATOM 2118 C C . LEU A 1 269 ? 78.471 -4.029 -108.624 1.00 77.81 269 LEU A C 1
ATOM 2120 O O . LEU A 1 269 ? 78.149 -3.765 -107.471 1.00 77.81 269 LEU A O 1
ATOM 2124 N N . GLN A 1 270 ? 77.617 -4.620 -109.466 1.00 77.69 270 GLN A N 1
ATOM 2125 C CA . GLN A 1 270 ? 76.258 -5.022 -109.071 1.00 77.69 270 GLN A CA 1
ATOM 2126 C C . GLN A 1 270 ? 76.252 -6.171 -108.053 1.00 77.69 270 GLN A C 1
ATOM 2128 O O . GLN A 1 270 ? 75.357 -6.234 -107.209 1.00 77.69 270 GLN A O 1
ATOM 2133 N N . ALA A 1 271 ? 77.222 -7.086 -108.104 1.00 77.94 271 ALA A N 1
ATOM 2134 C CA . ALA A 1 271 ? 77.383 -8.139 -107.106 1.00 77.94 271 ALA A CA 1
ATOM 2135 C C . ALA A 1 271 ? 77.836 -7.556 -105.758 1.00 77.94 271 ALA A C 1
ATOM 2137 O O . ALA A 1 271 ? 77.257 -7.896 -104.727 1.00 77.94 271 ALA A O 1
ATOM 2138 N N . ALA A 1 272 ? 78.794 -6.623 -105.770 1.00 80.25 272 ALA A N 1
ATOM 2139 C CA . ALA A 1 272 ? 79.221 -5.880 -104.588 1.00 80.25 272 ALA A CA 1
ATOM 2140 C C . ALA A 1 272 ? 78.086 -5.015 -104.009 1.00 80.25 272 ALA A C 1
ATOM 2142 O O . ALA A 1 272 ? 77.886 -4.998 -102.796 1.00 80.25 272 ALA A O 1
ATOM 2143 N N . GLU A 1 273 ? 77.287 -4.360 -104.857 1.00 80.69 273 GLU A N 1
ATOM 2144 C CA . GLU A 1 273 ? 76.121 -3.583 -104.429 1.00 80.69 273 GLU A CA 1
ATOM 2145 C C . GLU A 1 273 ? 75.053 -4.481 -103.789 1.00 80.69 273 GLU A C 1
ATOM 2147 O O . GLU A 1 273 ? 74.535 -4.153 -102.723 1.00 80.69 273 GLU A O 1
ATOM 2152 N N . ARG A 1 274 ? 74.758 -5.652 -104.372 1.00 80.00 274 ARG A N 1
ATOM 2153 C CA . ARG A 1 274 ? 73.836 -6.632 -103.769 1.00 80.00 274 ARG A CA 1
ATOM 2154 C C . ARG A 1 274 ? 74.360 -7.169 -102.439 1.00 80.00 274 ARG A C 1
ATOM 2156 O O . ARG A 1 274 ? 73.587 -7.226 -101.489 1.00 80.00 274 ARG A O 1
ATOM 2163 N N . ALA A 1 275 ? 75.650 -7.490 -102.341 1.00 81.38 275 ALA A N 1
ATOM 2164 C CA . ALA A 1 275 ? 76.269 -7.918 -101.088 1.00 81.38 275 ALA A CA 1
ATOM 2165 C C . ALA A 1 275 ? 76.174 -6.825 -100.005 1.00 81.38 275 ALA A C 1
ATOM 2167 O O . ALA A 1 275 ? 75.772 -7.110 -98.879 1.00 81.38 275 ALA A O 1
ATOM 2168 N N . ALA A 1 276 ? 76.437 -5.562 -100.357 1.00 81.62 276 ALA A N 1
ATOM 2169 C CA . ALA A 1 276 ? 76.276 -4.424 -99.452 1.00 81.62 276 ALA A CA 1
ATOM 2170 C C . ALA A 1 276 ? 74.804 -4.189 -99.051 1.00 81.62 276 ALA A C 1
ATOM 2172 O O . ALA A 1 276 ? 74.521 -3.879 -97.895 1.00 81.62 276 ALA A O 1
ATOM 2173 N N . GLN A 1 277 ? 73.848 -4.376 -99.969 1.00 82.88 277 GLN A N 1
ATOM 2174 C CA . GLN A 1 277 ? 72.412 -4.297 -99.672 1.00 82.88 277 GLN A CA 1
ATOM 2175 C C . GLN A 1 277 ? 71.936 -5.448 -98.765 1.00 82.88 277 GLN A C 1
ATOM 2177 O O . GLN A 1 277 ? 71.088 -5.231 -97.897 1.00 82.88 277 GLN A O 1
ATOM 2182 N N . GLU A 1 278 ? 72.468 -6.662 -98.929 1.00 81.50 278 GLU A N 1
ATOM 2183 C CA . GLU A 1 278 ? 72.188 -7.799 -98.043 1.00 81.50 278 GLU A CA 1
ATOM 2184 C C . GLU A 1 278 ? 72.814 -7.609 -96.658 1.00 81.50 278 GLU A C 1
ATOM 2186 O O . GLU A 1 278 ? 72.130 -7.816 -95.653 1.00 81.50 278 GLU A O 1
ATOM 2191 N N . GLU A 1 279 ? 74.054 -7.118 -96.573 1.00 83.75 279 GLU A N 1
ATOM 2192 C CA . GLU A 1 279 ? 74.672 -6.776 -95.292 1.00 83.75 279 GLU A CA 1
ATOM 2193 C C . GLU A 1 279 ? 73.891 -5.659 -94.580 1.00 83.75 279 GLU A C 1
ATOM 2195 O O . GLU A 1 279 ? 73.552 -5.802 -93.405 1.00 83.75 279 GLU A O 1
ATOM 2200 N N . ALA A 1 280 ? 73.501 -4.597 -95.292 1.00 83.31 280 ALA A N 1
ATOM 2201 C CA . ALA A 1 280 ? 72.672 -3.524 -94.744 1.00 83.31 280 ALA A CA 1
ATOM 2202 C C . ALA A 1 280 ? 71.307 -4.035 -94.242 1.00 83.31 280 ALA A C 1
ATOM 2204 O O . ALA A 1 280 ? 70.827 -3.588 -93.198 1.00 83.31 280 ALA A O 1
ATOM 2205 N N . ARG A 1 281 ? 70.692 -5.013 -94.925 1.00 84.75 281 ARG A N 1
ATOM 2206 C CA . ARG A 1 281 ? 69.462 -5.680 -94.457 1.00 84.75 281 ARG A CA 1
ATOM 2207 C C . ARG A 1 281 ? 69.692 -6.506 -93.193 1.00 84.75 281 ARG A C 1
ATOM 2209 O O . ARG A 1 281 ? 68.870 -6.436 -92.282 1.00 84.75 281 ARG A O 1
ATOM 2216 N N . LEU A 1 282 ? 70.796 -7.247 -93.103 1.00 87.50 282 LEU A N 1
ATOM 2217 C CA . LEU A 1 282 ? 71.155 -8.006 -91.899 1.00 87.50 282 LEU A CA 1
ATOM 2218 C C . LEU A 1 282 ? 71.481 -7.082 -90.715 1.00 87.50 282 LEU A C 1
ATOM 2220 O O . LEU A 1 282 ? 71.066 -7.360 -89.590 1.00 87.50 282 LEU A O 1
ATOM 2224 N N . GLN A 1 283 ? 72.162 -5.957 -90.953 1.00 87.00 283 GLN A N 1
ATOM 2225 C CA . GLN A 1 283 ? 72.397 -4.930 -89.935 1.00 87.00 283 GLN A CA 1
ATOM 2226 C C . GLN A 1 283 ? 71.081 -4.273 -89.483 1.00 87.00 283 GLN A C 1
ATOM 2228 O O . GLN A 1 283 ? 70.859 -4.130 -88.280 1.00 87.00 283 GLN A O 1
ATOM 2233 N N . ALA A 1 284 ? 70.168 -3.955 -90.408 1.00 83.25 284 ALA A N 1
ATOM 2234 C CA . ALA A 1 284 ? 68.843 -3.423 -90.080 1.00 83.25 284 ALA A CA 1
ATOM 2235 C C . ALA A 1 284 ? 67.988 -4.419 -89.273 1.00 83.25 284 ALA A C 1
ATOM 2237 O O . ALA A 1 284 ? 67.347 -4.019 -88.301 1.00 83.25 284 ALA A O 1
ATOM 2238 N N . HIS A 1 285 ? 68.027 -5.714 -89.612 1.00 87.44 285 HIS A N 1
ATOM 2239 C CA . HIS A 1 285 ? 67.351 -6.767 -88.847 1.00 87.44 285 HIS A CA 1
ATOM 2240 C C . HIS A 1 285 ? 67.897 -6.857 -87.417 1.00 87.44 285 HIS A C 1
ATOM 2242 O O . HIS A 1 285 ? 67.129 -6.774 -86.462 1.00 87.44 285 HIS A O 1
ATOM 2248 N N . ARG A 1 286 ? 69.228 -6.907 -87.254 1.00 88.94 286 ARG A N 1
ATOM 2249 C CA . ARG A 1 286 ? 69.882 -6.913 -85.932 1.00 88.94 286 ARG A CA 1
ATOM 2250 C C . ARG A 1 286 ? 69.553 -5.664 -85.111 1.00 88.94 286 ARG A C 1
ATOM 2252 O O . ARG A 1 286 ? 69.341 -5.764 -83.905 1.00 88.94 286 ARG A O 1
ATOM 2259 N N . ALA A 1 287 ? 69.479 -4.491 -85.744 1.00 85.50 287 ALA A N 1
ATOM 2260 C CA . ALA A 1 287 ? 69.067 -3.254 -85.082 1.00 85.50 287 ALA A CA 1
ATOM 2261 C C . ALA A 1 287 ? 67.592 -3.298 -84.636 1.00 85.50 287 ALA A C 1
ATOM 2263 O O . ALA A 1 287 ? 67.257 -2.807 -83.556 1.00 85.50 287 ALA A O 1
ATOM 2264 N N . GLN A 1 288 ? 66.714 -3.923 -85.426 1.00 86.25 288 GLN A N 1
ATOM 2265 C CA . GLN A 1 288 ? 65.310 -4.132 -85.073 1.00 86.25 288 GLN A CA 1
ATOM 2266 C C . GLN A 1 288 ? 65.145 -5.149 -83.931 1.00 86.25 288 GLN A C 1
ATOM 2268 O O . GLN A 1 288 ? 64.382 -4.884 -83.004 1.00 86.25 288 GLN A O 1
ATOM 2273 N N . GLU A 1 289 ? 65.889 -6.258 -83.939 1.00 89.12 289 GLU A N 1
ATOM 2274 C CA . GLU A 1 289 ? 65.927 -7.235 -82.839 1.00 89.12 289 GLU A CA 1
ATOM 2275 C C . GLU A 1 289 ? 66.452 -6.601 -81.543 1.00 89.12 289 GLU A C 1
ATOM 2277 O O . GLU A 1 289 ? 65.835 -6.739 -80.488 1.00 89.12 289 GLU A O 1
ATOM 2282 N N . ALA A 1 290 ? 67.544 -5.832 -81.617 1.00 87.75 290 ALA A N 1
ATOM 2283 C CA . ALA A 1 290 ? 68.083 -5.098 -80.472 1.00 87.75 290 ALA A CA 1
ATOM 2284 C C . ALA A 1 290 ? 67.075 -4.078 -79.912 1.00 87.75 290 ALA A C 1
ATOM 2286 O O . ALA A 1 290 ? 66.949 -3.935 -78.693 1.00 87.75 290 ALA A O 1
ATOM 2287 N N . LYS A 1 291 ? 66.311 -3.406 -80.785 1.00 87.69 291 LYS A N 1
ATOM 2288 C CA . LYS A 1 291 ? 65.227 -2.504 -80.379 1.00 87.69 291 LYS A CA 1
ATOM 2289 C C . LYS A 1 291 ? 64.086 -3.259 -79.689 1.00 87.69 291 LYS A C 1
ATOM 2291 O O . LYS A 1 291 ? 63.647 -2.820 -78.631 1.00 87.69 291 LYS A O 1
ATOM 2296 N N . GLN A 1 292 ? 63.652 -4.400 -80.226 1.00 89.00 292 GLN A N 1
ATOM 2297 C CA . GLN A 1 292 ? 62.616 -5.236 -79.604 1.00 89.00 292 GLN A CA 1
ATOM 2298 C C . GLN A 1 292 ? 63.047 -5.750 -78.223 1.00 89.00 292 GLN A C 1
ATOM 2300 O O . GLN A 1 292 ? 62.279 -5.649 -77.272 1.00 89.00 292 GLN A O 1
ATOM 2305 N N . GLN A 1 293 ? 64.295 -6.204 -78.071 1.00 89.81 293 GLN A N 1
ATOM 2306 C CA . GLN A 1 293 ? 64.842 -6.618 -76.772 1.00 89.81 293 GLN A CA 1
ATOM 2307 C C . GLN A 1 293 ? 64.948 -5.456 -75.769 1.00 89.81 293 GLN A C 1
ATOM 2309 O O . GLN A 1 293 ? 64.809 -5.664 -74.563 1.00 89.81 293 GLN A O 1
ATOM 2314 N N . ALA A 1 294 ? 65.204 -4.229 -76.235 1.00 87.19 294 ALA A N 1
ATOM 2315 C CA . ALA A 1 294 ? 65.186 -3.042 -75.381 1.00 87.19 294 ALA A CA 1
ATOM 2316 C C . ALA A 1 294 ? 63.755 -2.676 -74.941 1.00 87.19 294 ALA A C 1
ATOM 2318 O O . ALA A 1 294 ? 63.532 -2.403 -73.763 1.00 87.19 294 ALA A O 1
ATOM 2319 N N . GLU A 1 295 ? 62.783 -2.726 -75.856 1.00 88.69 295 GLU A N 1
ATOM 2320 C CA . GLU A 1 295 ? 61.360 -2.509 -75.558 1.00 88.69 295 GLU A CA 1
ATOM 2321 C C . GLU A 1 295 ? 60.811 -3.574 -74.589 1.00 88.69 295 GLU A C 1
ATOM 2323 O O . GLU A 1 295 ? 60.112 -3.230 -73.636 1.00 88.69 295 GLU A O 1
ATOM 2328 N N . GLU A 1 296 ? 61.191 -4.844 -74.758 1.00 90.81 296 GLU A N 1
ATOM 2329 C CA . GLU A 1 296 ? 60.824 -5.945 -73.858 1.00 90.81 296 GLU A CA 1
ATOM 2330 C C . GLU A 1 296 ? 61.408 -5.761 -72.448 1.00 90.81 296 GLU A C 1
ATOM 2332 O O . GLU A 1 296 ? 60.687 -5.915 -71.462 1.00 90.81 296 GLU A O 1
ATOM 2337 N N . LYS A 1 297 ? 62.680 -5.350 -72.327 1.00 91.06 297 LYS A N 1
ATOM 2338 C CA . LYS A 1 297 ? 63.296 -5.026 -71.025 1.00 91.06 297 LYS A CA 1
ATOM 2339 C C . LYS A 1 297 ? 62.578 -3.875 -70.321 1.00 91.06 297 LYS A C 1
ATOM 2341 O O . LYS A 1 297 ? 62.249 -3.999 -69.146 1.00 91.06 297 LYS A O 1
ATOM 2346 N N . VAL A 1 298 ? 62.259 -2.796 -71.040 1.00 91.38 298 VAL A N 1
ATOM 2347 C CA . VAL A 1 298 ? 61.498 -1.663 -70.481 1.00 91.38 298 VAL A CA 1
ATOM 2348 C C . VAL A 1 298 ? 60.090 -2.094 -70.048 1.00 91.38 298 VAL A C 1
ATOM 2350 O O . VAL A 1 298 ? 59.611 -1.661 -68.998 1.00 91.38 298 VAL A O 1
ATOM 2353 N N . ALA A 1 299 ? 59.431 -2.978 -70.805 1.00 90.00 299 ALA A N 1
ATOM 2354 C CA . ALA A 1 299 ? 58.136 -3.541 -70.426 1.00 90.00 299 ALA A CA 1
ATOM 2355 C C . ALA A 1 299 ? 58.228 -4.436 -69.173 1.00 90.00 299 ALA A C 1
ATOM 2357 O O . ALA A 1 299 ? 57.361 -4.349 -68.298 1.00 90.00 299 ALA A O 1
ATOM 2358 N N . LEU A 1 300 ? 59.286 -5.247 -69.050 1.00 92.00 300 LEU A N 1
ATOM 2359 C CA . LEU A 1 300 ? 59.561 -6.078 -67.876 1.00 92.00 300 LEU A CA 1
ATOM 2360 C C . LEU A 1 300 ? 59.818 -5.221 -66.626 1.00 92.00 300 LEU A C 1
ATOM 2362 O O . LEU A 1 300 ? 59.191 -5.446 -65.591 1.00 92.00 300 LEU A O 1
ATOM 2366 N N . ASP A 1 301 ? 60.677 -4.205 -66.724 1.00 92.06 301 ASP A N 1
ATOM 2367 C CA . ASP A 1 301 ? 60.995 -3.294 -65.617 1.00 92.06 301 ASP A CA 1
ATOM 2368 C C . ASP A 1 301 ? 59.757 -2.503 -65.163 1.00 92.06 301 ASP A C 1
ATOM 2370 O O . ASP A 1 301 ? 59.512 -2.338 -63.961 1.00 92.06 301 ASP A O 1
ATOM 2374 N N . LEU A 1 302 ? 58.912 -2.072 -66.108 1.00 92.44 302 LEU A N 1
ATOM 2375 C CA . LEU A 1 302 ? 57.627 -1.442 -65.806 1.00 92.44 302 LEU A CA 1
ATOM 2376 C C . LEU A 1 302 ? 56.674 -2.413 -65.088 1.00 92.44 302 LEU A C 1
ATOM 2378 O O . LEU A 1 302 ? 56.049 -2.031 -64.094 1.00 92.44 302 LEU A O 1
ATOM 2382 N N . ALA A 1 303 ? 56.586 -3.667 -65.539 1.00 91.94 303 ALA A N 1
ATOM 2383 C CA . ALA A 1 303 ? 55.764 -4.695 -64.903 1.00 91.94 303 ALA A CA 1
ATOM 2384 C C . ALA A 1 303 ? 56.250 -5.026 -63.479 1.00 91.94 303 ALA A C 1
ATOM 2386 O O . ALA A 1 303 ? 55.437 -5.099 -62.555 1.00 91.94 303 ALA A O 1
ATOM 2387 N N . LEU A 1 304 ? 57.566 -5.143 -63.270 1.00 93.69 304 LEU A N 1
ATOM 2388 C CA . LEU A 1 304 ? 58.176 -5.339 -61.951 1.00 93.69 304 LEU A CA 1
ATOM 2389 C C . LEU A 1 304 ? 57.919 -4.142 -61.024 1.00 93.69 304 LEU A C 1
ATOM 2391 O O . LEU A 1 304 ? 57.532 -4.331 -59.870 1.00 93.69 304 LEU A O 1
ATOM 2395 N N . SER A 1 305 ? 58.046 -2.912 -61.528 1.00 93.56 305 SER A N 1
ATOM 2396 C CA . SER A 1 305 ? 57.716 -1.683 -60.792 1.00 93.56 305 SER A CA 1
ATOM 2397 C C . SER A 1 305 ? 56.236 -1.634 -60.383 1.00 93.56 305 SER A C 1
ATOM 2399 O O . SER A 1 305 ? 55.904 -1.356 -59.224 1.00 93.56 305 SER A O 1
ATOM 2401 N N . MET A 1 306 ? 55.323 -1.995 -61.292 1.00 92.12 306 MET A N 1
ATOM 2402 C CA . MET A 1 306 ? 53.892 -2.108 -60.990 1.00 92.12 306 MET A CA 1
ATOM 2403 C C . MET A 1 306 ? 53.599 -3.203 -59.956 1.00 92.12 306 MET A C 1
ATOM 2405 O O . MET A 1 306 ? 52.816 -2.961 -59.035 1.00 92.12 306 MET A O 1
ATOM 2409 N N . ALA A 1 307 ? 54.251 -4.365 -60.047 1.00 92.06 307 ALA A N 1
ATOM 2410 C CA . ALA A 1 307 ? 54.108 -5.456 -59.085 1.00 92.06 307 ALA A CA 1
ATOM 2411 C C . ALA A 1 307 ? 54.623 -5.070 -57.686 1.00 92.06 307 ALA A C 1
ATOM 2413 O O . ALA A 1 307 ? 53.934 -5.300 -56.691 1.00 92.06 307 ALA A O 1
ATOM 2414 N N . GLN A 1 308 ? 55.777 -4.400 -57.590 1.00 93.81 308 GLN A N 1
ATOM 2415 C CA . GLN A 1 308 ? 56.292 -3.863 -56.324 1.00 93.81 308 GLN A CA 1
ATOM 2416 C C . GLN A 1 308 ? 55.343 -2.817 -55.720 1.00 93.81 308 GLN A C 1
ATOM 2418 O O . GLN A 1 308 ? 55.087 -2.831 -54.515 1.00 93.81 308 GLN A O 1
ATOM 2423 N N . LYS A 1 309 ? 54.769 -1.933 -56.546 1.00 94.12 309 LYS A N 1
ATOM 2424 C CA . LYS A 1 309 ? 53.785 -0.933 -56.104 1.00 94.12 309 LYS A CA 1
ATOM 2425 C C . LYS A 1 309 ? 52.474 -1.571 -55.633 1.00 94.12 309 LYS A C 1
ATOM 2427 O O . LYS A 1 309 ? 51.899 -1.107 -54.651 1.00 94.12 309 LYS A O 1
ATOM 2432 N N . ALA A 1 310 ? 52.013 -2.631 -56.298 1.00 91.94 310 ALA A N 1
ATOM 2433 C CA . ALA A 1 310 ? 50.852 -3.410 -55.871 1.00 91.94 310 ALA A CA 1
ATOM 2434 C C . ALA A 1 310 ? 51.117 -4.130 -54.539 1.00 91.94 310 ALA A C 1
ATOM 2436 O O . ALA A 1 310 ? 50.289 -4.058 -53.634 1.00 91.94 310 ALA A O 1
ATOM 2437 N N . ARG A 1 311 ? 52.302 -4.733 -54.378 1.00 93.00 311 ARG A N 1
ATOM 2438 C CA . ARG A 1 311 ? 52.726 -5.374 -53.129 1.00 93.00 311 ARG A CA 1
ATOM 2439 C C . ARG A 1 311 ? 52.765 -4.392 -51.954 1.00 93.00 311 ARG A C 1
ATOM 2441 O O . ARG A 1 311 ? 52.193 -4.699 -50.918 1.00 93.00 311 ARG A O 1
ATOM 2448 N N . ARG A 1 312 ? 53.350 -3.197 -52.123 1.00 93.62 312 ARG A N 1
ATOM 2449 C CA . ARG A 1 312 ? 53.358 -2.160 -51.068 1.00 93.62 312 ARG A CA 1
ATOM 2450 C C . ARG A 1 312 ? 51.948 -1.734 -50.656 1.00 93.62 312 ARG A C 1
ATOM 2452 O O . ARG A 1 312 ? 51.685 -1.609 -49.469 1.00 93.62 312 ARG A O 1
ATOM 2459 N N . ARG A 1 313 ? 51.027 -1.567 -51.614 1.00 93.00 313 ARG A N 1
ATOM 2460 C CA . ARG A 1 313 ? 49.614 -1.268 -51.313 1.00 93.00 313 ARG A CA 1
ATOM 2461 C C . ARG A 1 313 ? 48.951 -2.378 -50.506 1.00 93.00 313 ARG A C 1
ATOM 2463 O O . ARG A 1 313 ? 48.266 -2.076 -49.541 1.00 93.00 313 ARG A O 1
ATOM 2470 N N . LEU A 1 314 ? 49.191 -3.637 -50.866 1.00 91.94 314 LEU A N 1
ATOM 2471 C CA . LEU A 1 314 ? 48.654 -4.777 -50.127 1.00 91.94 314 LEU A CA 1
ATOM 2472 C C . LEU A 1 314 ? 49.246 -4.856 -48.709 1.00 91.94 314 LEU A C 1
ATOM 2474 O O . LEU A 1 314 ? 48.498 -5.062 -47.765 1.00 91.94 314 LEU A O 1
ATOM 2478 N N . GLU A 1 315 ? 50.548 -4.601 -48.538 1.00 94.19 315 GLU A N 1
ATOM 2479 C CA . GLU A 1 315 ? 51.207 -4.514 -47.221 1.00 94.19 315 GLU A CA 1
ATOM 2480 C C . GLU A 1 315 ? 50.717 -3.315 -46.372 1.00 94.19 315 GLU A C 1
ATOM 2482 O O . GLU A 1 315 ? 50.700 -3.391 -45.144 1.00 94.19 315 GLU A O 1
ATOM 2487 N N . GLU A 1 316 ? 50.309 -2.202 -46.992 1.00 93.69 316 GLU A N 1
ATOM 2488 C CA . GLU A 1 316 ? 49.648 -1.073 -46.314 1.00 93.69 316 GLU A CA 1
ATOM 2489 C C . GLU A 1 316 ? 48.195 -1.401 -45.927 1.00 93.69 316 GLU A C 1
ATOM 2491 O O . GLU A 1 316 ? 47.744 -1.031 -44.842 1.00 93.69 316 GLU A O 1
ATOM 2496 N N . GLU A 1 317 ? 47.456 -2.102 -46.790 1.00 92.44 317 GLU A N 1
ATOM 2497 C CA . GLU A 1 317 ? 46.079 -2.533 -46.531 1.00 92.44 317 GLU A CA 1
ATOM 2498 C C . GLU A 1 317 ? 46.013 -3.599 -45.429 1.00 92.44 317 GLU A C 1
ATOM 2500 O O . GLU A 1 317 ? 45.183 -3.469 -44.528 1.00 92.44 317 GLU A O 1
ATOM 2505 N N . THR A 1 318 ? 46.921 -4.586 -45.411 1.00 91.69 318 THR A N 1
ATOM 2506 C CA . THR A 1 318 ? 46.981 -5.575 -44.320 1.00 91.69 318 THR A CA 1
ATOM 2507 C C . THR A 1 318 ? 47.301 -4.917 -42.982 1.00 91.69 318 THR A C 1
ATOM 2509 O O . THR A 1 318 ? 46.611 -5.197 -42.007 1.00 91.69 318 THR A O 1
ATOM 2512 N N . LYS A 1 319 ? 48.253 -3.972 -42.932 1.00 94.50 319 LYS A N 1
ATOM 2513 C CA . LYS A 1 319 ? 48.557 -3.211 -41.705 1.00 94.50 319 LYS A CA 1
ATOM 2514 C C . LYS A 1 319 ? 47.356 -2.417 -41.196 1.00 94.50 319 LYS A C 1
ATOM 2516 O O . LYS A 1 319 ? 47.057 -2.472 -40.009 1.00 94.50 319 LYS A O 1
ATOM 2521 N N . ARG A 1 320 ? 46.614 -1.741 -42.082 1.00 93.19 320 ARG A N 1
ATOM 2522 C CA . ARG A 1 320 ? 45.372 -1.039 -41.700 1.00 93.19 320 ARG A CA 1
ATOM 2523 C C . ARG A 1 320 ? 44.301 -1.994 -41.173 1.00 93.19 320 ARG A C 1
ATOM 2525 O O . ARG A 1 320 ? 43.580 -1.635 -40.247 1.00 93.19 320 ARG A O 1
ATOM 2532 N N . CYS A 1 321 ? 44.188 -3.196 -41.739 1.00 93.25 321 CYS A N 1
ATOM 2533 C CA . CYS A 1 321 ? 43.291 -4.227 -41.217 1.00 93.25 321 CYS A CA 1
ATOM 2534 C C . CYS A 1 321 ? 43.741 -4.746 -39.842 1.00 93.25 321 CYS A C 1
ATOM 2536 O O . CYS A 1 321 ? 42.903 -4.877 -38.957 1.00 93.25 321 CYS A O 1
ATOM 2538 N N . GLU A 1 322 ? 45.037 -4.987 -39.630 1.00 94.25 322 GLU A N 1
ATOM 2539 C CA . GLU A 1 322 ? 45.594 -5.389 -38.329 1.00 94.25 322 GLU A CA 1
ATOM 2540 C C . GLU A 1 322 ? 45.381 -4.312 -37.251 1.00 94.25 322 GLU A C 1
ATOM 2542 O O . GLU A 1 322 ? 44.948 -4.624 -36.142 1.00 94.25 322 GLU A O 1
ATOM 2547 N N . GLU A 1 323 ? 45.619 -3.039 -37.578 1.00 93.94 323 GLU A N 1
ATOM 2548 C CA . GLU A 1 323 ? 45.355 -1.896 -36.694 1.00 93.94 323 GLU A CA 1
ATOM 2549 C C . GLU A 1 323 ? 43.862 -1.772 -36.352 1.00 93.94 323 GLU A C 1
ATOM 2551 O O . GLU A 1 323 ? 43.514 -1.587 -35.185 1.00 93.94 323 GLU A O 1
ATOM 2556 N N . ALA A 1 324 ? 42.970 -1.937 -37.336 1.00 93.75 324 ALA A N 1
ATOM 2557 C CA . ALA A 1 324 ? 41.525 -1.924 -37.112 1.00 93.75 324 ALA A CA 1
ATOM 2558 C C . ALA A 1 324 ? 41.049 -3.105 -36.243 1.00 93.75 324 ALA A C 1
ATOM 2560 O O . ALA A 1 324 ? 40.182 -2.922 -35.387 1.00 93.75 324 ALA A O 1
ATOM 2561 N N . CYS A 1 325 ? 41.629 -4.299 -36.416 1.00 92.75 325 CYS A N 1
ATOM 2562 C CA . CYS A 1 325 ? 41.357 -5.447 -35.550 1.00 92.75 325 CYS A CA 1
ATOM 2563 C C . CYS A 1 325 ? 41.800 -5.178 -34.105 1.00 92.75 325 CYS A C 1
ATOM 2565 O O . CYS A 1 325 ? 40.997 -5.377 -33.197 1.00 92.75 325 CYS A O 1
ATOM 2567 N N . ARG A 1 326 ? 43.009 -4.640 -33.885 1.00 95.00 326 ARG A N 1
ATOM 2568 C CA . ARG A 1 326 ? 43.489 -4.275 -32.538 1.00 95.00 326 ARG A CA 1
ATOM 2569 C C . ARG A 1 326 ? 42.600 -3.232 -31.863 1.00 95.00 326 ARG A C 1
ATOM 2571 O O . ARG A 1 326 ? 42.224 -3.416 -30.712 1.00 95.00 326 ARG A O 1
ATOM 2578 N N . GLN A 1 327 ? 42.198 -2.181 -32.581 1.00 94.19 327 GLN A N 1
ATOM 2579 C CA . GLN A 1 327 ? 41.272 -1.171 -32.046 1.00 94.19 327 GLN A CA 1
ATOM 2580 C C . GLN A 1 327 ? 39.920 -1.782 -31.647 1.00 94.19 327 GLN A C 1
ATOM 2582 O O . GLN A 1 327 ? 39.354 -1.416 -30.618 1.00 94.19 327 GLN A O 1
ATOM 2587 N N . MET A 1 328 ? 39.407 -2.736 -32.430 1.00 93.75 328 MET A N 1
ATOM 2588 C CA . MET A 1 328 ? 38.175 -3.455 -32.104 1.00 93.75 328 MET A CA 1
ATOM 2589 C C . MET A 1 328 ? 38.349 -4.379 -30.886 1.00 93.75 328 MET A C 1
ATOM 2591 O O . MET A 1 328 ? 37.453 -4.450 -30.047 1.00 93.75 328 MET A O 1
ATOM 2595 N N . GLU A 1 329 ? 39.489 -5.062 -30.755 1.00 94.69 329 GLU A N 1
ATOM 2596 C CA . GLU A 1 329 ? 39.828 -5.886 -29.586 1.00 94.69 329 GLU A CA 1
ATOM 2597 C C . GLU A 1 329 ? 39.949 -5.040 -28.307 1.00 94.69 329 GLU A C 1
ATOM 2599 O O . GLU A 1 329 ? 39.378 -5.404 -27.279 1.00 94.69 329 GLU A O 1
ATOM 2604 N N . GLU A 1 330 ? 40.600 -3.875 -28.378 1.00 95.00 330 GLU A N 1
ATOM 2605 C CA . GLU A 1 330 ? 40.679 -2.900 -27.283 1.00 95.00 330 GLU A CA 1
ATOM 2606 C C . GLU A 1 330 ? 39.294 -2.346 -26.902 1.00 95.00 330 GLU A C 1
ATOM 2608 O O . GLU A 1 330 ? 38.963 -2.261 -25.717 1.00 95.00 330 GLU A O 1
ATOM 2613 N N . GLU A 1 331 ? 38.439 -2.027 -27.882 1.00 94.62 331 GLU A N 1
ATOM 2614 C CA . GLU A 1 331 ? 37.063 -1.576 -27.630 1.00 94.62 331 GLU A CA 1
ATOM 2615 C C . GLU A 1 331 ? 36.214 -2.677 -26.964 1.00 94.62 331 GLU A C 1
ATOM 2617 O O . GLU A 1 331 ? 35.429 -2.395 -26.052 1.00 94.62 331 GLU A O 1
ATOM 2622 N N . ILE A 1 332 ? 36.378 -3.938 -27.378 1.00 93.44 332 ILE A N 1
ATOM 2623 C CA . ILE A 1 332 ? 35.723 -5.097 -26.752 1.00 93.44 332 ILE A CA 1
ATOM 2624 C C . ILE A 1 332 ? 36.241 -5.298 -25.321 1.00 93.44 332 ILE A C 1
ATOM 2626 O O . ILE A 1 332 ? 35.433 -5.475 -24.409 1.00 93.44 332 ILE A O 1
ATOM 2630 N N . ALA A 1 333 ? 37.553 -5.210 -25.093 1.00 94.56 333 ALA A N 1
ATOM 2631 C CA . ALA A 1 333 ? 38.148 -5.323 -23.763 1.00 94.56 333 ALA A CA 1
ATOM 2632 C C . ALA A 1 333 ? 37.638 -4.224 -22.812 1.00 94.56 333 ALA A C 1
ATOM 2634 O O . ALA A 1 333 ? 37.246 -4.521 -21.682 1.00 94.56 333 ALA A O 1
ATOM 2635 N N . LEU A 1 334 ? 37.550 -2.974 -23.281 1.00 95.25 334 LEU A N 1
ATOM 2636 C CA . LEU A 1 334 ? 36.978 -1.856 -22.523 1.00 95.25 334 LEU A CA 1
ATOM 2637 C C . LEU A 1 334 ? 35.491 -2.066 -22.201 1.00 95.25 334 LEU A C 1
ATOM 2639 O O . LEU A 1 334 ? 35.074 -1.828 -21.066 1.00 95.25 334 LEU A O 1
ATOM 2643 N N . LYS A 1 335 ? 34.691 -2.550 -23.161 1.00 93.56 335 LYS A N 1
ATOM 2644 C CA . LYS A 1 335 ? 33.269 -2.870 -22.936 1.00 93.56 335 LYS A CA 1
ATOM 2645 C C . LYS A 1 335 ? 33.084 -4.007 -21.936 1.00 93.56 335 LYS A C 1
ATOM 2647 O O . LYS A 1 335 ? 32.223 -3.896 -21.067 1.00 93.56 335 LYS A O 1
ATOM 2652 N N . ASN A 1 336 ? 33.904 -5.054 -22.008 1.00 93.31 336 ASN A N 1
ATOM 2653 C CA . ASN A 1 336 ? 33.867 -6.167 -21.059 1.00 93.31 336 ASN A CA 1
ATOM 2654 C C . ASN A 1 336 ? 34.277 -5.708 -19.650 1.00 93.31 336 ASN A C 1
ATOM 2656 O O . ASN A 1 336 ? 33.572 -5.992 -18.685 1.00 93.31 336 ASN A O 1
ATOM 2660 N N . ALA A 1 337 ? 35.346 -4.914 -19.528 1.00 95.06 337 ALA A N 1
ATOM 2661 C CA . ALA A 1 337 ? 35.782 -4.349 -18.251 1.00 95.06 337 ALA A CA 1
ATOM 2662 C C . ALA A 1 337 ? 34.747 -3.388 -17.635 1.00 95.06 337 ALA A C 1
ATOM 2664 O O . ALA A 1 337 ? 34.637 -3.308 -16.410 1.00 95.06 337 ALA A O 1
ATOM 2665 N N . GLN A 1 338 ? 33.975 -2.666 -18.456 1.00 94.62 338 GLN A N 1
ATOM 2666 C CA . GLN A 1 338 ? 32.849 -1.869 -17.969 1.00 94.62 338 GLN A CA 1
ATOM 2667 C C . GLN A 1 338 ? 31.677 -2.759 -17.532 1.00 94.62 338 GLN A C 1
ATOM 2669 O O . GLN A 1 338 ? 31.163 -2.567 -16.435 1.00 94.62 338 GLN A O 1
ATOM 2674 N N . ALA A 1 339 ? 31.313 -3.775 -18.320 1.00 93.19 339 ALA A N 1
ATOM 2675 C CA . ALA A 1 339 ? 30.253 -4.718 -17.966 1.00 93.19 339 ALA A CA 1
ATOM 2676 C C . ALA A 1 339 ? 30.544 -5.469 -16.651 1.00 93.19 339 ALA A C 1
ATOM 2678 O O . ALA A 1 339 ? 29.637 -5.665 -15.847 1.00 93.19 339 ALA A O 1
ATOM 2679 N N . GLU A 1 340 ? 31.805 -5.825 -16.376 1.00 95.56 340 GLU A N 1
ATOM 2680 C CA . GLU A 1 340 ? 32.205 -6.390 -15.080 1.00 95.56 340 GLU A CA 1
ATOM 2681 C C . GLU A 1 340 ? 32.048 -5.410 -13.909 1.00 95.56 340 GLU A C 1
ATOM 2683 O O . GLU A 1 340 ? 31.706 -5.831 -12.802 1.00 95.56 340 GLU A O 1
ATOM 2688 N N . LYS A 1 341 ? 32.320 -4.114 -14.115 1.00 95.38 341 LYS A N 1
ATOM 2689 C CA . LYS A 1 341 ? 32.102 -3.085 -13.084 1.00 95.38 341 LYS A CA 1
ATOM 2690 C C . LYS A 1 341 ? 30.615 -2.899 -12.814 1.00 95.38 341 LYS A C 1
ATOM 2692 O O . LYS A 1 341 ? 30.219 -2.885 -11.653 1.00 95.38 341 LYS A O 1
ATOM 2697 N N . ASP A 1 342 ? 29.812 -2.812 -13.871 1.00 92.19 342 ASP A N 1
ATOM 2698 C CA . ASP A 1 342 ? 28.360 -2.662 -13.779 1.00 92.19 342 ASP A CA 1
ATOM 2699 C C . ASP A 1 342 ? 27.727 -3.886 -13.085 1.00 92.19 342 ASP A C 1
ATOM 2701 O O . ASP A 1 342 ? 26.849 -3.730 -12.238 1.00 92.19 342 ASP A O 1
ATOM 2705 N N . LEU A 1 343 ? 28.225 -5.100 -13.366 1.00 95.25 343 LEU A N 1
ATOM 2706 C CA . LEU A 1 343 ? 27.807 -6.334 -12.691 1.00 95.25 343 LEU A CA 1
ATOM 2707 C C . LEU A 1 343 ? 28.169 -6.330 -11.197 1.00 95.25 343 LEU A C 1
ATOM 2709 O O . LEU A 1 343 ? 27.314 -6.612 -10.365 1.00 95.25 343 LEU A O 1
ATOM 2713 N N . LYS A 1 344 ? 29.401 -5.945 -10.834 1.00 95.25 344 LYS A N 1
ATOM 2714 C CA . LYS A 1 344 ? 29.821 -5.836 -9.421 1.00 95.25 344 LYS A CA 1
ATOM 2715 C C . LYS A 1 344 ? 28.991 -4.799 -8.655 1.00 95.25 344 LYS A C 1
ATOM 2717 O O . LYS A 1 344 ? 28.599 -5.055 -7.521 1.00 95.25 344 LYS A O 1
ATOM 2722 N N . GLN A 1 345 ? 28.662 -3.668 -9.282 1.00 95.00 345 GLN A N 1
ATOM 2723 C CA . GLN A 1 345 ? 27.768 -2.662 -8.696 1.00 95.00 345 GLN A CA 1
ATOM 2724 C C . GLN A 1 345 ? 26.331 -3.177 -8.536 1.00 95.00 345 GLN A C 1
ATOM 2726 O O . GLN A 1 345 ? 25.686 -2.871 -7.533 1.00 95.00 345 GLN A O 1
ATOM 2731 N N . ALA A 1 346 ? 25.831 -3.980 -9.481 1.00 93.06 346 ALA A N 1
ATOM 2732 C CA . ALA A 1 346 ? 24.525 -4.625 -9.366 1.00 93.06 346 ALA A CA 1
ATOM 2733 C C . ALA A 1 346 ? 24.487 -5.645 -8.211 1.00 93.06 346 ALA A C 1
ATOM 2735 O O . ALA A 1 346 ? 23.559 -5.599 -7.405 1.00 93.06 346 ALA A O 1
ATOM 2736 N N . ASP A 1 347 ? 25.514 -6.489 -8.071 1.00 94.12 347 ASP A N 1
ATOM 2737 C CA . ASP A 1 347 ? 25.653 -7.447 -6.963 1.00 94.12 347 ASP A CA 1
ATOM 2738 C C . ASP A 1 347 ? 25.730 -6.742 -5.594 1.00 94.12 347 ASP A C 1
ATOM 2740 O O . ASP A 1 347 ? 25.127 -7.186 -4.613 1.00 94.12 347 ASP A O 1
ATOM 2744 N N . GLU A 1 348 ? 26.465 -5.629 -5.500 1.00 95.94 348 GLU A N 1
ATOM 2745 C CA . GLU A 1 348 ? 26.544 -4.814 -4.281 1.00 95.94 348 GLU A CA 1
ATOM 2746 C C . GLU A 1 348 ? 25.199 -4.154 -3.946 1.00 95.94 348 GLU A C 1
ATOM 2748 O O . GLU A 1 348 ? 24.764 -4.200 -2.791 1.00 95.94 348 GLU A O 1
ATOM 2753 N N . ALA A 1 349 ? 24.501 -3.609 -4.946 1.00 93.38 349 ALA A N 1
ATOM 2754 C CA . ALA A 1 349 ? 23.163 -3.047 -4.780 1.00 93.38 349 ALA A CA 1
ATOM 2755 C C . ALA A 1 349 ? 22.138 -4.113 -4.354 1.00 93.38 349 ALA A C 1
ATOM 2757 O O . ALA A 1 349 ? 21.324 -3.852 -3.468 1.00 93.38 349 ALA A O 1
ATOM 2758 N N . GLU A 1 350 ? 22.202 -5.329 -4.908 1.00 95.50 350 GLU A N 1
ATOM 2759 C CA . GLU A 1 350 ? 21.330 -6.433 -4.497 1.00 95.50 350 GLU A CA 1
ATOM 2760 C C . GLU A 1 350 ? 21.616 -6.867 -3.051 1.00 95.50 350 GLU A C 1
ATOM 2762 O O . GLU A 1 350 ? 20.689 -7.049 -2.261 1.00 95.50 350 GLU A O 1
ATOM 2767 N N . ARG A 1 351 ? 22.892 -6.968 -2.652 1.00 95.62 351 ARG A N 1
ATOM 2768 C CA . ARG A 1 351 ? 23.273 -7.271 -1.260 1.00 95.62 351 ARG A CA 1
ATOM 2769 C C . ARG A 1 351 ? 22.780 -6.208 -0.278 1.00 95.62 351 ARG A C 1
ATOM 2771 O O . ARG A 1 351 ? 22.355 -6.560 0.821 1.00 95.62 351 ARG A O 1
ATOM 2778 N N . LEU A 1 352 ? 22.816 -4.929 -0.654 1.00 95.31 352 LEU A N 1
ATOM 2779 C CA . LEU A 1 352 ? 22.259 -3.843 0.157 1.00 95.31 352 LEU A CA 1
ATOM 2780 C C . LEU A 1 352 ? 20.728 -3.923 0.240 1.00 95.31 352 LEU A C 1
ATOM 2782 O O . LEU A 1 352 ? 20.183 -3.808 1.336 1.00 95.31 352 LEU A O 1
ATOM 2786 N N . ALA A 1 353 ? 20.044 -4.197 -0.873 1.00 93.31 353 ALA A N 1
ATOM 2787 C CA . ALA A 1 353 ? 18.592 -4.374 -0.897 1.00 93.31 353 ALA A CA 1
ATOM 2788 C C . ALA A 1 353 ? 18.132 -5.573 -0.046 1.00 93.31 353 ALA A C 1
ATOM 2790 O O . ALA A 1 353 ? 17.156 -5.456 0.692 1.00 93.31 353 ALA A O 1
ATOM 2791 N N . ARG A 1 354 ? 18.862 -6.699 -0.081 1.00 94.56 354 ARG A N 1
ATOM 2792 C CA . ARG A 1 354 ? 18.610 -7.861 0.790 1.00 94.56 354 ARG A CA 1
ATOM 2793 C C . ARG A 1 354 ? 18.771 -7.505 2.271 1.00 94.56 354 ARG A C 1
ATOM 2795 O O . ARG A 1 354 ? 17.862 -7.771 3.042 1.00 94.56 354 ARG A O 1
ATOM 2802 N N . ARG A 1 355 ? 19.847 -6.804 2.658 1.00 95.44 355 ARG A N 1
ATOM 2803 C CA . ARG A 1 355 ? 20.035 -6.339 4.049 1.00 95.44 355 ARG A CA 1
ATOM 2804 C C . ARG A 1 355 ? 18.904 -5.422 4.526 1.00 95.44 355 ARG A C 1
ATOM 2806 O O . ARG A 1 355 ? 18.443 -5.578 5.648 1.00 95.44 355 ARG A O 1
ATOM 2813 N N . GLN A 1 356 ? 18.445 -4.499 3.678 1.00 94.44 356 GLN A N 1
ATOM 2814 C CA . GLN A 1 356 ? 17.302 -3.633 3.991 1.00 94.44 356 GLN A CA 1
ATOM 2815 C C . GLN A 1 356 ? 16.001 -4.433 4.137 1.00 94.44 356 GLN A C 1
ATOM 2817 O O . GLN A 1 356 ? 15.197 -4.138 5.019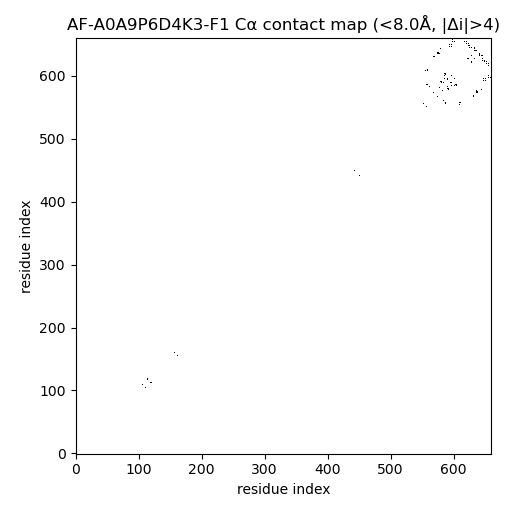 1.00 94.44 356 GLN A O 1
ATOM 2822 N N . LEU A 1 357 ? 15.795 -5.463 3.310 1.00 95.56 357 LEU A N 1
ATOM 2823 C CA . LEU A 1 357 ? 14.657 -6.368 3.450 1.00 95.56 357 LEU A CA 1
ATOM 2824 C C . LEU A 1 357 ? 14.719 -7.128 4.783 1.00 95.56 357 LEU A C 1
ATOM 2826 O O . LEU A 1 357 ? 13.748 -7.084 5.533 1.00 95.56 357 LEU A O 1
ATOM 2830 N N . ASP A 1 358 ? 15.861 -7.733 5.114 1.00 95.19 358 ASP A N 1
ATOM 2831 C CA . ASP A 1 358 ? 16.067 -8.471 6.368 1.00 95.19 358 ASP A CA 1
ATOM 2832 C C . ASP A 1 358 ? 15.852 -7.569 7.600 1.00 95.19 358 ASP A C 1
ATOM 2834 O O . ASP A 1 358 ? 15.192 -7.965 8.562 1.00 95.19 358 ASP A O 1
ATOM 2838 N N . GLU A 1 359 ? 16.336 -6.323 7.557 1.00 94.88 359 GLU A N 1
ATOM 2839 C CA . GLU A 1 359 ? 16.115 -5.324 8.608 1.00 94.88 359 GLU A CA 1
ATOM 2840 C C . GLU A 1 359 ? 14.631 -4.936 8.741 1.00 94.88 359 GLU A C 1
ATOM 2842 O O . GLU A 1 359 ? 14.105 -4.899 9.854 1.00 94.88 359 GLU A O 1
ATOM 2847 N N . THR A 1 360 ? 13.906 -4.730 7.632 1.00 94.06 360 THR A N 1
ATOM 2848 C CA . THR A 1 360 ? 12.455 -4.460 7.697 1.00 94.06 360 THR A CA 1
ATOM 2849 C C . THR A 1 360 ? 11.643 -5.660 8.189 1.00 94.06 360 THR A C 1
ATOM 2851 O O . THR A 1 360 ? 10.688 -5.463 8.936 1.00 94.06 360 THR A O 1
ATOM 2854 N N . LEU A 1 361 ? 12.031 -6.892 7.840 1.00 95.19 361 LEU A N 1
ATOM 2855 C CA . LEU A 1 361 ? 11.410 -8.110 8.371 1.00 95.19 361 LEU A CA 1
ATOM 2856 C C . LEU A 1 361 ? 11.635 -8.241 9.879 1.00 95.19 361 LEU A C 1
ATOM 2858 O O . LEU A 1 361 ? 10.699 -8.576 10.602 1.00 95.19 361 LEU A O 1
ATOM 2862 N N . ARG A 1 362 ? 12.838 -7.918 10.366 1.00 97.31 362 ARG A N 1
ATOM 2863 C CA . ARG A 1 362 ? 13.142 -7.911 11.801 1.00 97.31 362 ARG A CA 1
ATOM 2864 C C . ARG A 1 362 ? 12.301 -6.878 12.559 1.00 97.31 362 ARG A C 1
ATOM 2866 O O . ARG A 1 362 ? 11.716 -7.221 13.580 1.00 97.31 362 ARG A O 1
ATOM 2873 N N . VAL A 1 363 ? 12.177 -5.651 12.044 1.00 94.94 363 VAL A N 1
ATOM 2874 C CA . VAL A 1 363 ? 11.327 -4.609 12.660 1.00 94.94 363 VAL A CA 1
ATOM 2875 C C . VAL A 1 363 ? 9.856 -5.044 12.708 1.00 94.94 363 VAL A C 1
ATOM 2877 O O . VAL A 1 363 ? 9.210 -4.875 13.736 1.00 94.94 363 VAL A O 1
ATOM 2880 N N . LEU A 1 364 ? 9.337 -5.666 11.643 1.00 94.88 364 LEU A N 1
ATOM 2881 C CA . LEU A 1 364 ? 7.966 -6.194 11.625 1.00 94.88 364 LEU A CA 1
ATOM 2882 C C . LEU A 1 364 ? 7.761 -7.361 12.609 1.00 94.88 364 LEU A C 1
ATOM 2884 O O . LEU A 1 364 ? 6.676 -7.505 13.167 1.00 94.88 364 LEU A O 1
ATOM 2888 N N . GLN A 1 365 ? 8.786 -8.186 12.851 1.00 96.31 365 GLN A N 1
ATOM 2889 C CA . GLN A 1 365 ? 8.742 -9.232 13.880 1.00 96.31 365 GLN A CA 1
ATOM 2890 C C . GLN A 1 365 ? 8.740 -8.646 15.299 1.00 96.31 365 GLN A C 1
ATOM 2892 O O . GLN A 1 365 ? 7.968 -9.107 16.138 1.00 96.31 365 GLN A O 1
ATOM 2897 N N . GLU A 1 366 ? 9.554 -7.620 15.563 1.00 95.75 366 GLU A N 1
ATOM 2898 C CA . GLU A 1 366 ? 9.558 -6.892 16.841 1.00 95.75 366 GLU A CA 1
ATOM 2899 C C . GLU A 1 366 ? 8.197 -6.208 17.094 1.00 95.75 366 GLU A C 1
ATOM 2901 O O . GLU A 1 366 ? 7.638 -6.322 18.185 1.00 95.75 366 GLU A O 1
ATOM 2906 N N . GLU A 1 367 ? 7.603 -5.579 16.074 1.00 93.56 367 GLU A N 1
ATOM 2907 C CA . GLU A 1 367 ? 6.267 -4.967 16.143 1.00 93.56 367 GLU A CA 1
ATOM 2908 C C . GLU A 1 367 ? 5.156 -6.006 16.391 1.00 93.56 367 GLU A C 1
ATOM 2910 O O . GLU A 1 367 ? 4.286 -5.797 17.239 1.00 93.56 367 GLU A O 1
ATOM 2915 N N . ALA A 1 368 ? 5.212 -7.167 15.728 1.00 93.38 368 ALA A N 1
ATOM 2916 C CA . ALA A 1 368 ? 4.266 -8.259 15.957 1.00 93.38 368 ALA A CA 1
ATOM 2917 C C . ALA A 1 368 ? 4.333 -8.811 17.395 1.00 93.38 368 ALA A C 1
ATOM 2919 O O . ALA A 1 368 ? 3.290 -9.065 17.998 1.00 93.38 368 ALA A O 1
ATOM 2920 N N . GLN A 1 369 ? 5.537 -8.945 17.966 1.00 96.00 369 GLN A N 1
ATOM 2921 C CA . GLN A 1 369 ? 5.729 -9.380 19.357 1.00 96.00 369 GLN A CA 1
ATOM 2922 C C . GLN A 1 369 ? 5.185 -8.358 20.366 1.00 96.00 369 GLN A C 1
ATOM 2924 O O . GLN A 1 369 ? 4.570 -8.746 21.361 1.00 96.00 369 GLN A O 1
ATOM 2929 N N . LEU A 1 370 ? 5.355 -7.056 20.105 1.00 95.75 370 LEU A N 1
ATOM 2930 C CA . LEU A 1 370 ? 4.767 -6.000 20.937 1.00 95.75 370 LEU A CA 1
ATOM 2931 C C . LEU A 1 370 ? 3.232 -6.043 20.899 1.00 95.75 370 LEU A C 1
ATOM 2933 O O . LEU A 1 370 ? 2.597 -6.026 21.952 1.00 95.75 370 LEU A O 1
ATOM 2937 N N . LEU A 1 371 ? 2.633 -6.192 19.714 1.00 94.75 371 LEU A N 1
ATOM 2938 C CA . LEU A 1 371 ? 1.179 -6.329 19.565 1.00 94.75 371 LEU A CA 1
ATOM 2939 C C . LEU A 1 371 ? 0.629 -7.602 20.231 1.00 94.75 371 LEU A C 1
ATOM 2941 O O . LEU A 1 371 ? -0.487 -7.594 20.753 1.00 94.75 371 LEU A O 1
ATOM 2945 N N . GLU A 1 372 ? 1.386 -8.701 20.238 1.00 94.88 372 GLU A N 1
ATOM 2946 C CA . GLU A 1 372 ? 1.016 -9.921 20.963 1.00 94.88 372 GLU A CA 1
ATOM 2947 C C . GLU A 1 372 ? 1.068 -9.716 22.488 1.00 94.88 372 GLU A C 1
ATOM 2949 O O . GLU A 1 372 ? 0.131 -10.107 23.191 1.00 94.88 372 GLU A O 1
ATOM 2954 N N . ALA A 1 373 ? 2.088 -9.018 22.997 1.00 95.38 373 ALA A N 1
ATOM 2955 C CA . ALA A 1 373 ? 2.191 -8.652 24.409 1.00 95.38 373 ALA A CA 1
ATOM 2956 C C . ALA A 1 373 ? 1.059 -7.705 24.859 1.00 95.38 373 ALA A C 1
ATOM 2958 O O . ALA A 1 373 ? 0.448 -7.934 25.906 1.00 95.38 373 ALA A O 1
ATOM 2959 N N . GLU A 1 374 ? 0.711 -6.694 24.055 1.00 94.81 374 GLU A N 1
ATOM 2960 C CA . GLU A 1 374 ? -0.433 -5.807 24.322 1.00 94.81 374 GLU A CA 1
ATOM 2961 C C . GLU A 1 374 ? -1.760 -6.581 24.344 1.00 94.81 374 GLU A C 1
ATOM 2963 O O . GLU A 1 374 ? -2.574 -6.402 25.253 1.00 94.81 374 GLU A O 1
ATOM 2968 N N . ARG A 1 375 ? -1.975 -7.504 23.394 1.00 94.56 375 ARG A N 1
ATOM 2969 C CA . ARG A 1 375 ? -3.157 -8.386 23.384 1.00 94.56 375 ARG A CA 1
ATOM 2970 C C . ARG A 1 375 ? -3.218 -9.275 24.625 1.00 94.56 375 ARG A C 1
ATOM 2972 O O . ARG A 1 375 ? 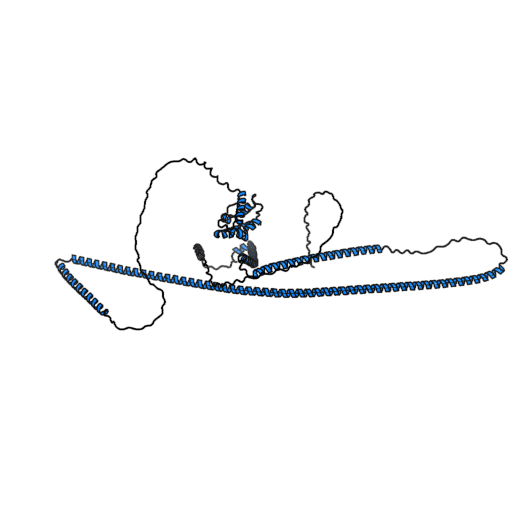-4.292 -9.419 25.209 1.00 94.56 375 ARG A O 1
ATOM 2979 N N . ALA A 1 376 ? -2.090 -9.838 25.059 1.00 94.94 376 ALA A N 1
ATOM 2980 C CA . ALA A 1 376 ? -2.016 -10.619 26.291 1.00 94.94 376 ALA A CA 1
ATOM 2981 C C . ALA A 1 376 ? -2.366 -9.768 27.528 1.00 94.94 376 ALA A C 1
ATOM 2983 O O . ALA A 1 376 ? -3.127 -10.220 28.387 1.00 94.94 376 ALA A O 1
ATOM 2984 N N . GLN A 1 377 ? -1.894 -8.518 27.590 1.00 96.38 377 GLN A N 1
ATOM 2985 C CA . GLN A 1 377 ? -2.226 -7.582 28.667 1.00 96.38 377 GLN A CA 1
ATOM 2986 C C . GLN A 1 377 ? -3.716 -7.202 28.676 1.00 96.38 377 GLN A C 1
ATOM 2988 O O . GLN A 1 377 ? -4.343 -7.213 29.737 1.00 96.38 377 GLN A O 1
ATOM 2993 N N . ILE A 1 378 ? -4.310 -6.920 27.511 1.00 93.88 378 ILE A N 1
ATOM 2994 C CA . ILE A 1 378 ? -5.750 -6.642 27.378 1.00 93.88 378 ILE A CA 1
ATOM 2995 C C . ILE A 1 378 ? -6.570 -7.855 27.835 1.00 93.88 378 ILE A C 1
ATOM 2997 O O . ILE A 1 378 ? -7.477 -7.705 28.652 1.00 93.88 378 ILE A O 1
ATOM 3001 N N . ASN A 1 379 ? -6.213 -9.063 27.390 1.00 94.50 379 ASN A N 1
ATOM 3002 C CA . ASN A 1 379 ? -6.887 -10.296 27.801 1.00 94.50 379 ASN A CA 1
ATOM 3003 C C . ASN A 1 379 ? -6.791 -10.532 29.319 1.00 94.50 379 ASN A C 1
ATOM 3005 O O . ASN A 1 379 ? -7.780 -10.922 29.941 1.00 94.50 379 ASN A O 1
ATOM 3009 N N . ALA A 1 380 ? -5.641 -10.241 29.937 1.00 96.19 380 ALA A N 1
ATOM 3010 C CA . ALA A 1 380 ? -5.472 -10.323 31.388 1.00 96.19 380 ALA A CA 1
ATOM 3011 C C . ALA A 1 380 ? -6.371 -9.321 32.140 1.00 96.19 380 ALA A C 1
ATOM 3013 O O . ALA A 1 380 ? -7.001 -9.691 33.132 1.00 96.19 380 ALA A O 1
ATOM 3014 N N . LEU A 1 381 ? -6.497 -8.081 31.651 1.00 95.12 381 LEU A N 1
ATOM 3015 C CA . LEU A 1 381 ? -7.405 -7.077 32.224 1.00 95.12 381 LEU A CA 1
ATOM 3016 C C . LEU A 1 381 ? -8.880 -7.474 32.054 1.00 95.12 381 LEU A C 1
ATOM 3018 O O . LEU A 1 381 ? -9.666 -7.333 32.993 1.00 95.12 381 LEU A O 1
ATOM 3022 N N . CYS A 1 382 ? -9.260 -8.033 30.901 1.00 95.75 382 CYS A N 1
ATOM 3023 C CA . CYS A 1 382 ? -10.600 -8.580 30.681 1.00 95.75 382 CYS A CA 1
ATOM 3024 C C . CYS A 1 382 ? -10.916 -9.729 31.652 1.00 95.75 382 CYS A C 1
ATOM 3026 O O . CYS A 1 382 ? -11.988 -9.728 32.257 1.00 95.75 382 CYS A O 1
ATOM 3028 N N . ALA A 1 383 ? -9.978 -10.657 31.866 1.00 95.56 383 ALA A N 1
ATOM 3029 C CA . ALA A 1 383 ? -10.138 -11.759 32.815 1.00 95.56 383 ALA A CA 1
ATOM 3030 C C . ALA A 1 383 ? -10.247 -11.273 34.275 1.00 95.56 383 ALA A C 1
ATOM 3032 O O . ALA A 1 383 ? -11.082 -11.773 35.031 1.00 95.56 383 ALA A O 1
ATOM 3033 N N . GLN A 1 384 ? -9.463 -10.262 34.672 1.00 96.25 384 GLN A N 1
ATOM 3034 C CA . GLN A 1 384 ? -9.585 -9.625 35.992 1.00 96.25 384 GLN A CA 1
ATOM 3035 C C . GLN A 1 384 ? -10.953 -8.954 36.180 1.00 96.25 384 GLN A C 1
ATOM 3037 O O . GLN A 1 384 ? -11.584 -9.123 37.223 1.00 96.25 384 GLN A O 1
ATOM 3042 N N . HIS A 1 385 ? -11.445 -8.239 35.166 1.00 94.69 385 HIS A N 1
ATOM 3043 C CA . HIS A 1 385 ? -12.761 -7.601 35.203 1.00 94.69 385 HIS A CA 1
ATOM 3044 C C . HIS A 1 385 ? -13.906 -8.630 35.249 1.00 94.69 385 HIS A C 1
ATOM 3046 O O . HIS A 1 385 ? -14.867 -8.456 35.995 1.00 94.69 385 HIS A O 1
ATOM 3052 N N . GLU A 1 386 ? -13.796 -9.745 34.520 1.00 95.12 386 GLU A N 1
ATOM 3053 C CA . GLU A 1 386 ? -14.761 -10.847 34.602 1.00 95.12 386 GLU A CA 1
ATOM 3054 C C . GLU A 1 386 ? -14.756 -11.511 35.992 1.00 95.12 386 GLU A C 1
ATOM 3056 O O . GLU A 1 386 ? -15.818 -11.801 36.549 1.00 95.12 386 GLU A O 1
ATOM 3061 N N . ALA A 1 387 ? -13.577 -11.714 36.591 1.00 96.00 387 ALA A N 1
ATOM 3062 C CA . ALA A 1 387 ? -13.448 -12.229 37.952 1.00 96.00 387 ALA A CA 1
ATOM 3063 C C . ALA A 1 387 ? -14.062 -11.275 38.993 1.00 96.00 387 ALA A C 1
ATOM 3065 O O . ALA A 1 387 ? -14.770 -11.734 39.892 1.00 96.00 387 ALA A O 1
ATOM 3066 N N . TYR A 1 388 ? -13.861 -9.961 38.836 1.00 96.81 388 TYR A N 1
ATOM 3067 C CA . TYR A 1 388 ? -14.490 -8.932 39.666 1.00 96.81 388 TYR A CA 1
ATOM 3068 C C . TYR A 1 388 ? -16.022 -8.986 39.576 1.00 96.81 388 TYR A C 1
ATOM 3070 O O . TYR A 1 388 ? -16.684 -9.114 40.604 1.00 96.81 388 TYR A O 1
ATOM 3078 N N . LEU A 1 389 ? -16.593 -8.999 38.365 1.00 95.31 389 LEU A N 1
ATOM 3079 C CA . LEU A 1 389 ? -18.046 -9.095 38.171 1.00 95.31 389 LEU A CA 1
ATOM 3080 C C . LEU A 1 389 ? -18.631 -10.396 38.748 1.00 95.31 389 LEU A C 1
ATOM 3082 O O . LEU A 1 389 ? -19.708 -10.384 39.344 1.00 95.31 389 LEU A O 1
ATOM 3086 N N . LYS A 1 390 ? -17.916 -11.524 38.630 1.00 96.88 390 LYS A N 1
ATOM 3087 C CA . LYS A 1 390 ? -18.312 -12.795 39.265 1.00 96.88 390 LYS A CA 1
ATOM 3088 C C . LYS A 1 390 ? -18.285 -12.711 40.794 1.00 96.88 390 LYS A C 1
ATOM 3090 O O . LYS A 1 390 ? -19.159 -13.289 41.439 1.00 96.88 390 LYS A O 1
ATOM 3095 N N . ALA A 1 391 ? -17.315 -12.010 41.381 1.00 95.75 391 ALA A N 1
ATOM 3096 C CA . ALA A 1 391 ? -17.251 -11.786 42.825 1.00 95.75 391 ALA A CA 1
ATOM 3097 C C . ALA A 1 391 ? -18.379 -10.857 43.309 1.00 95.75 391 ALA A C 1
ATOM 3099 O O . ALA A 1 391 ? -19.061 -11.185 44.279 1.00 95.75 391 ALA A O 1
ATOM 3100 N N . GLU A 1 392 ? -18.639 -9.758 42.596 1.00 95.88 392 GLU A N 1
ATOM 3101 C CA . GLU A 1 392 ? -19.732 -8.826 42.896 1.00 95.88 392 GLU A CA 1
ATOM 3102 C C . GLU A 1 392 ? -21.103 -9.516 42.808 1.00 95.88 392 GLU A C 1
ATOM 3104 O O . GLU A 1 392 ? -21.928 -9.373 43.711 1.00 95.88 392 GLU A O 1
ATOM 3109 N N . HIS A 1 393 ? -21.325 -10.348 41.784 1.00 96.50 393 HIS A N 1
ATOM 3110 C CA . HIS A 1 393 ? -22.557 -11.127 41.646 1.00 96.50 393 HIS A CA 1
ATOM 3111 C C . HIS A 1 393 ? -22.750 -12.133 42.794 1.00 96.50 393 HIS A C 1
ATOM 3113 O O . HIS A 1 393 ? -23.846 -12.231 43.342 1.00 96.50 393 HIS A O 1
ATOM 3119 N N . ARG A 1 394 ? -21.689 -12.825 43.237 1.00 97.06 394 ARG A N 1
ATOM 3120 C CA . ARG A 1 394 ? -21.747 -13.696 44.430 1.00 97.06 394 ARG A CA 1
ATOM 3121 C C . ARG A 1 394 ? -22.070 -12.905 45.702 1.00 97.06 394 ARG A C 1
ATOM 3123 O O . ARG A 1 394 ? -22.888 -13.353 46.497 1.00 97.06 394 ARG A O 1
ATOM 3130 N N . ALA A 1 395 ? -21.480 -11.722 45.876 1.00 95.69 395 ALA A N 1
ATOM 3131 C CA . ALA A 1 395 ? -21.766 -10.839 47.009 1.00 95.69 395 ALA A CA 1
ATOM 3132 C C . ALA A 1 395 ? -23.179 -10.222 46.954 1.00 95.69 395 ALA A C 1
ATOM 3134 O O . ALA A 1 395 ? -23.745 -9.863 47.986 1.00 95.69 395 ALA A O 1
ATOM 3135 N N . PHE A 1 396 ? -23.769 -10.077 45.765 1.00 96.25 396 PHE A N 1
ATOM 3136 C CA . PHE A 1 396 ? -25.183 -9.737 45.607 1.00 96.25 396 PHE A CA 1
ATOM 3137 C C . PHE A 1 396 ? -26.089 -10.897 46.045 1.00 96.25 396 PHE A C 1
ATOM 3139 O O . PHE A 1 396 ? -26.972 -10.678 46.870 1.00 96.25 396 PHE A O 1
ATOM 3146 N N . LEU A 1 397 ? -25.829 -12.122 45.571 1.00 96.38 397 LEU A N 1
ATOM 3147 C CA . LEU A 1 397 ? -26.600 -13.310 45.960 1.00 96.38 397 LEU A CA 1
ATOM 3148 C C . LEU A 1 397 ? -26.535 -13.565 47.475 1.00 96.38 397 LEU A C 1
ATOM 3150 O O . LEU A 1 397 ? -27.569 -13.786 48.093 1.00 96.38 397 LEU A O 1
ATOM 3154 N N . HIS A 1 398 ? -25.360 -13.422 48.098 1.00 96.06 398 HIS A N 1
ATOM 3155 C CA . HIS A 1 398 ? -25.224 -13.546 49.554 1.00 96.06 398 HIS A CA 1
ATOM 3156 C C . HIS A 1 398 ? -26.111 -12.545 50.311 1.00 96.06 398 HIS A C 1
ATOM 3158 O O . HIS A 1 398 ? -26.842 -12.933 51.217 1.00 96.06 398 HIS A O 1
ATOM 3164 N N . ARG A 1 399 ? -26.116 -11.270 49.892 1.00 95.50 399 ARG A N 1
ATOM 3165 C CA . ARG A 1 399 ? -26.982 -10.234 50.484 1.00 95.50 399 ARG A CA 1
ATOM 3166 C C . ARG A 1 399 ? -28.469 -10.504 50.257 1.00 95.50 399 ARG A C 1
ATOM 3168 O O . ARG A 1 399 ? -29.286 -10.141 51.099 1.00 95.50 399 ARG A O 1
ATOM 3175 N N . GLN A 1 400 ? -28.828 -11.137 49.140 1.00 95.56 400 GLN A N 1
ATOM 3176 C CA . GLN A 1 400 ? -30.198 -11.568 48.862 1.00 95.56 400 GLN A CA 1
ATOM 3177 C C . GLN A 1 400 ? -30.627 -12.708 49.802 1.00 95.56 400 GLN A C 1
ATOM 3179 O O . GLN A 1 400 ? -31.720 -12.645 50.365 1.00 95.56 400 GLN A O 1
ATOM 3184 N N . ASP A 1 401 ? -29.758 -13.698 50.029 1.00 96.50 401 ASP A N 1
ATOM 3185 C CA . ASP A 1 401 ? -29.992 -14.791 50.981 1.00 96.50 401 ASP A CA 1
ATOM 3186 C C . ASP A 1 401 ? -30.044 -14.292 52.438 1.00 96.50 401 ASP A C 1
ATOM 3188 O O . ASP A 1 401 ? -30.882 -14.743 53.218 1.00 96.50 401 ASP A O 1
ATOM 3192 N N . GLU A 1 402 ? -29.203 -13.323 52.814 1.00 96.06 402 GLU A N 1
ATOM 3193 C CA . GLU A 1 402 ? -29.263 -12.647 54.119 1.00 96.06 402 GLU A CA 1
ATOM 3194 C C . GLU A 1 402 ? -30.592 -11.907 54.312 1.00 96.06 402 GLU A C 1
ATOM 3196 O O . GLU A 1 402 ? -31.268 -12.118 55.319 1.00 96.06 402 GLU A O 1
ATOM 3201 N N . HIS A 1 403 ? -31.017 -11.103 53.330 1.00 93.38 403 HIS A N 1
ATOM 3202 C CA . HIS A 1 403 ? -32.319 -10.429 53.368 1.00 93.38 403 HIS A CA 1
ATOM 3203 C C . HIS A 1 403 ? -33.479 -11.417 53.493 1.00 93.38 403 HIS A C 1
ATOM 3205 O O . HIS A 1 403 ? -34.411 -11.177 54.259 1.00 93.38 403 HIS A O 1
ATOM 3211 N N . ARG A 1 404 ? -33.414 -12.537 52.767 1.00 96.50 404 ARG A N 1
ATOM 3212 C CA . ARG A 1 404 ? -34.414 -13.599 52.844 1.00 96.50 404 ARG A CA 1
ATOM 3213 C C . ARG A 1 404 ? -34.484 -14.208 54.248 1.00 96.50 404 ARG A C 1
ATOM 3215 O O . ARG A 1 404 ? -35.576 -14.303 54.794 1.00 96.50 404 ARG A O 1
ATOM 3222 N N . ARG A 1 405 ? -33.343 -14.540 54.864 1.00 96.50 405 ARG A N 1
ATOM 3223 C CA . ARG A 1 405 ? -33.293 -15.061 56.245 1.00 96.50 405 ARG A CA 1
ATOM 3224 C C . ARG A 1 405 ? -33.856 -14.072 57.266 1.00 96.50 405 ARG A C 1
ATOM 3226 O O . ARG A 1 405 ? -34.522 -14.494 58.204 1.00 96.50 405 ARG A O 1
ATOM 3233 N N . ILE A 1 406 ? -33.608 -12.772 57.090 1.00 94.88 406 ILE A N 1
ATOM 3234 C CA . ILE A 1 406 ? -34.168 -11.722 57.959 1.00 94.88 406 ILE A CA 1
ATOM 3235 C C . ILE A 1 406 ? -35.700 -11.679 57.843 1.00 94.88 406 ILE A C 1
ATOM 3237 O O . ILE A 1 406 ? -36.382 -11.548 58.858 1.00 94.88 406 ILE A O 1
ATOM 3241 N N . LEU A 1 407 ? -36.250 -11.826 56.631 1.00 95.12 407 LEU A N 1
ATOM 3242 C CA . LEU A 1 407 ? -37.700 -11.907 56.422 1.00 95.12 407 LEU A CA 1
ATOM 3243 C C . LEU A 1 407 ? -38.293 -13.180 57.044 1.00 95.12 407 LEU A C 1
ATOM 3245 O O . LEU A 1 407 ? -39.248 -13.076 57.805 1.00 95.12 407 LEU A O 1
ATOM 3249 N N . GLU A 1 408 ? -37.681 -14.346 56.818 1.00 95.75 408 GLU A N 1
ATOM 3250 C CA . GLU A 1 408 ? -38.106 -15.625 57.415 1.00 95.75 408 GLU A CA 1
ATOM 3251 C C . GLU A 1 408 ? -38.080 -15.565 58.965 1.00 95.75 408 GLU A C 1
ATOM 3253 O O . GLU A 1 408 ? -39.002 -16.037 59.629 1.00 95.75 408 GLU A O 1
ATOM 3258 N N . GLN A 1 409 ? -37.082 -14.906 59.571 1.00 95.19 409 GLN A N 1
ATOM 3259 C CA . GLN A 1 409 ? -37.041 -14.654 61.022 1.00 95.19 409 GLN A CA 1
ATOM 3260 C C . GLN A 1 409 ? -38.132 -13.682 61.503 1.00 95.19 409 GLN A C 1
ATOM 3262 O O . GLN A 1 409 ? -38.692 -13.868 62.587 1.00 95.19 409 GLN A O 1
ATOM 3267 N N . ALA A 1 410 ? -38.443 -12.644 60.723 1.00 93.69 410 ALA A N 1
ATOM 3268 C CA . ALA A 1 410 ? -39.510 -11.701 61.049 1.00 93.69 410 ALA A CA 1
ATOM 3269 C C . ALA A 1 410 ? -40.897 -12.362 60.970 1.00 93.69 410 ALA A C 1
ATOM 3271 O O . ALA A 1 410 ? -41.735 -12.117 61.838 1.00 93.69 410 ALA A O 1
ATOM 3272 N N . GLU A 1 411 ? -41.123 -13.234 59.984 1.00 94.94 411 GLU A N 1
ATOM 3273 C CA . GLU A 1 411 ? -42.347 -14.032 59.850 1.00 94.94 411 GLU A CA 1
ATOM 3274 C C . GLU A 1 411 ? -42.546 -14.951 61.062 1.00 94.94 411 GLU A C 1
ATOM 3276 O O . GLU A 1 411 ? -43.591 -14.869 61.709 1.00 94.94 411 GLU A O 1
ATOM 3281 N N . LEU A 1 412 ? -41.519 -15.712 61.462 1.00 94.56 412 LEU A N 1
ATOM 3282 C CA . LEU A 1 412 ? -41.557 -16.545 62.674 1.00 94.56 412 LEU A CA 1
ATOM 3283 C C . LEU A 1 412 ? -41.866 -15.726 63.942 1.00 94.56 412 LEU A C 1
ATOM 3285 O O . LEU A 1 412 ? -42.697 -16.125 64.755 1.00 94.56 412 LEU A O 1
ATOM 3289 N N . SER A 1 413 ? -41.265 -14.541 64.097 1.00 95.56 413 SER A N 1
ATOM 3290 C CA . SER A 1 413 ? -41.541 -13.640 65.231 1.00 95.56 413 SER A CA 1
ATOM 3291 C C . SER A 1 413 ? -42.990 -13.121 65.241 1.00 95.56 413 SER A C 1
ATOM 3293 O O . SER A 1 413 ? -43.623 -13.003 66.297 1.00 95.56 413 SER A O 1
ATOM 3295 N N . ILE A 1 414 ? -43.565 -12.854 64.062 1.00 93.44 414 ILE A N 1
ATOM 3296 C CA . ILE A 1 414 ? -44.981 -12.484 63.914 1.00 93.44 414 ILE A CA 1
ATOM 3297 C C . ILE A 1 414 ? -45.891 -13.668 64.267 1.00 93.44 414 ILE A C 1
ATOM 3299 O O . ILE A 1 414 ? -46.905 -13.467 64.941 1.00 93.44 414 ILE A O 1
ATOM 3303 N N . GLU A 1 415 ? -45.543 -14.890 63.862 1.00 94.50 415 GLU A N 1
ATOM 3304 C CA . GLU A 1 415 ? -46.284 -16.107 64.212 1.00 94.50 415 GLU A CA 1
ATOM 3305 C C . GLU A 1 415 ? -46.244 -16.401 65.716 1.00 94.50 415 GLU A C 1
ATOM 3307 O O . GLU A 1 415 ? -47.302 -16.602 66.316 1.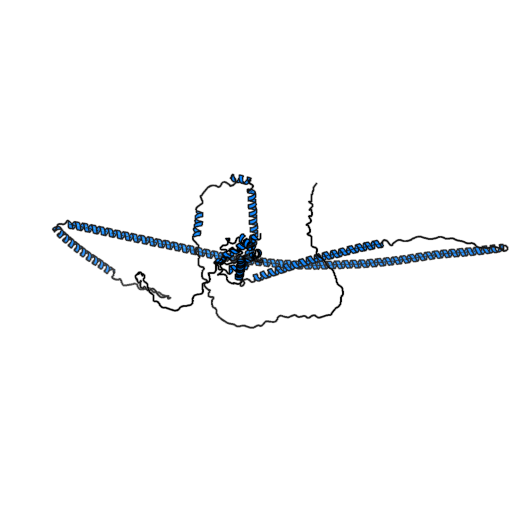00 94.50 415 GLU A O 1
ATOM 3312 N N . GLU A 1 416 ? -45.077 -16.316 66.363 1.00 94.69 416 GLU A N 1
ATOM 3313 C CA . GLU A 1 416 ? -44.960 -16.423 67.823 1.00 94.69 416 GLU A CA 1
ATOM 3314 C C . GLU A 1 416 ? -45.824 -15.379 68.541 1.00 94.69 416 GLU A C 1
ATOM 3316 O O . GLU A 1 416 ? -46.529 -15.693 69.507 1.00 94.69 416 GLU A O 1
ATOM 3321 N N . ARG A 1 417 ? -45.815 -14.127 68.065 1.00 92.56 417 ARG A N 1
ATOM 3322 C CA . ARG A 1 417 ? -46.633 -13.056 68.648 1.00 92.56 417 ARG A CA 1
ATOM 3323 C C . ARG A 1 417 ? -48.129 -13.320 68.470 1.00 92.56 417 ARG A C 1
ATOM 3325 O O . ARG A 1 417 ? -48.886 -13.094 69.412 1.00 92.56 417 ARG A O 1
ATOM 3332 N N . ARG A 1 418 ? -48.560 -13.832 67.311 1.00 93.19 418 ARG A N 1
ATOM 3333 C CA . ARG A 1 418 ? -49.951 -14.264 67.069 1.00 93.19 418 ARG A CA 1
ATOM 3334 C C . ARG A 1 418 ? -50.345 -15.431 67.974 1.00 93.19 418 ARG A C 1
ATOM 3336 O O . ARG A 1 418 ? -51.423 -15.393 68.558 1.00 93.19 418 ARG A O 1
ATOM 3343 N N . ALA A 1 419 ? -49.471 -16.421 68.153 1.00 94.19 419 ALA A N 1
ATOM 3344 C CA . ALA A 1 419 ? -49.711 -17.550 69.049 1.00 94.19 419 ALA A CA 1
ATOM 3345 C C . ALA A 1 419 ? -49.868 -17.101 70.513 1.00 94.19 419 ALA A C 1
ATOM 3347 O O . ALA A 1 419 ? -50.784 -17.559 71.197 1.00 94.19 419 ALA A O 1
ATOM 3348 N N . ARG A 1 420 ? -49.041 -16.151 70.979 1.00 94.31 420 ARG A N 1
ATOM 3349 C CA . ARG A 1 420 ? -49.184 -15.537 72.313 1.00 94.31 420 ARG A CA 1
ATOM 3350 C C . ARG A 1 420 ? -50.492 -14.758 72.464 1.00 94.31 420 ARG A C 1
ATOM 3352 O O . ARG A 1 420 ? -51.138 -14.889 73.497 1.00 94.31 420 ARG A O 1
ATOM 3359 N N . LEU A 1 421 ? -50.904 -13.985 71.455 1.00 93.75 421 LEU A N 1
ATOM 3360 C CA . LEU A 1 421 ? -52.195 -13.279 71.479 1.00 93.75 421 LEU A CA 1
ATOM 3361 C C . LEU A 1 421 ? -53.369 -14.265 71.563 1.00 93.75 421 LEU A C 1
ATOM 3363 O O . LEU A 1 421 ? -54.188 -14.143 72.466 1.00 93.75 421 LEU A O 1
ATOM 3367 N N . ALA A 1 422 ? -53.378 -15.315 70.737 1.00 93.75 422 ALA A N 1
ATOM 3368 C CA . ALA A 1 422 ? -54.396 -16.366 70.799 1.00 93.75 422 ALA A CA 1
ATOM 3369 C C . ALA A 1 422 ? -54.401 -17.129 72.143 1.00 93.75 422 ALA A C 1
ATOM 3371 O O . ALA A 1 422 ? -55.437 -17.631 72.577 1.00 93.75 422 ALA A O 1
ATOM 3372 N N . GLN A 1 423 ? -53.256 -17.236 72.827 1.00 93.69 423 GLN A N 1
ATOM 3373 C CA . GLN A 1 423 ? -53.186 -17.795 74.179 1.00 93.69 423 GLN A CA 1
ATOM 3374 C C . GLN A 1 423 ? -53.792 -16.847 75.228 1.00 93.69 423 GLN A C 1
ATOM 3376 O O . GLN A 1 423 ? -54.486 -17.318 76.128 1.00 93.69 423 GLN A O 1
ATOM 3381 N N . ILE A 1 424 ? -53.572 -15.533 75.099 1.00 91.69 424 ILE A N 1
ATOM 3382 C CA . ILE A 1 424 ? -54.192 -14.509 75.956 1.00 91.69 424 ILE A CA 1
ATOM 3383 C C . ILE A 1 424 ? -55.713 -14.499 75.761 1.00 91.69 424 ILE A C 1
ATOM 3385 O O . ILE A 1 424 ? -56.436 -14.551 76.750 1.00 91.69 424 ILE A O 1
ATOM 3389 N N . GLU A 1 425 ? -56.200 -14.528 74.518 1.00 92.31 425 GLU A N 1
ATOM 3390 C CA . GLU A 1 425 ? -57.636 -14.590 74.195 1.00 92.31 425 GLU A CA 1
ATOM 3391 C C . GLU A 1 425 ? -58.309 -15.826 74.819 1.00 92.31 425 GLU A C 1
ATOM 3393 O O . GLU A 1 425 ? -59.360 -15.716 75.447 1.00 92.31 425 GLU A O 1
ATOM 3398 N N . ARG A 1 426 ? -57.675 -17.007 74.735 1.00 93.69 426 ARG A N 1
ATOM 3399 C CA . ARG A 1 426 ? -58.172 -18.226 75.406 1.00 93.69 426 ARG A CA 1
ATOM 3400 C C . ARG A 1 426 ? -58.199 -18.087 76.927 1.00 93.69 426 ARG A C 1
ATOM 3402 O O . ARG A 1 426 ? -59.153 -18.540 77.552 1.00 93.69 426 ARG A O 1
ATOM 3409 N N . ALA A 1 427 ? -57.172 -17.482 77.523 1.00 90.88 427 ALA A N 1
ATOM 3410 C CA . ALA A 1 427 ? -57.116 -17.262 78.967 1.00 90.88 427 ALA A CA 1
ATOM 3411 C C . ALA A 1 427 ? -58.179 -16.251 79.436 1.00 90.88 427 ALA A C 1
ATOM 3413 O O . ALA A 1 427 ? -58.775 -16.442 80.493 1.00 90.88 427 ALA A O 1
ATOM 3414 N N . GLN A 1 428 ? -58.463 -15.218 78.634 1.00 91.75 428 GLN A N 1
ATOM 3415 C CA . GLN A 1 428 ? -59.559 -14.276 78.871 1.00 91.75 428 GLN A CA 1
ATOM 3416 C C . GLN A 1 428 ? -60.917 -14.979 78.796 1.00 91.75 428 GLN A C 1
ATOM 3418 O O . GLN A 1 428 ? -61.685 -14.884 79.747 1.00 91.75 428 GLN A O 1
ATOM 3423 N N . HIS A 1 429 ? -61.172 -15.771 77.750 1.00 91.38 429 HIS A N 1
ATOM 3424 C CA . HIS A 1 429 ? -62.419 -16.532 77.614 1.00 91.38 429 HIS A CA 1
ATOM 3425 C C . HIS A 1 429 ? -62.632 -17.511 78.783 1.00 91.38 429 HIS A C 1
ATOM 3427 O O . HIS A 1 429 ? -63.723 -17.589 79.338 1.00 91.38 429 HIS A O 1
ATOM 3433 N N . GLN A 1 430 ? -61.581 -18.211 79.228 1.00 91.12 430 GLN A N 1
ATOM 3434 C CA . GLN A 1 430 ? -61.642 -19.074 80.418 1.00 91.12 430 GLN A CA 1
ATOM 3435 C C . GLN A 1 430 ? -61.907 -18.282 81.708 1.00 91.12 430 GLN A C 1
ATOM 3437 O O . GLN A 1 430 ? -62.641 -18.747 82.583 1.00 91.12 430 GLN A O 1
ATOM 3442 N N . ALA A 1 431 ? -61.335 -17.082 81.846 1.00 88.31 431 ALA A N 1
ATOM 3443 C CA . ALA A 1 431 ? -61.606 -16.208 82.982 1.00 88.31 431 ALA A CA 1
ATOM 3444 C C . ALA A 1 431 ? -63.066 -15.718 82.978 1.00 88.31 431 ALA A C 1
ATOM 3446 O O . ALA A 1 431 ? -63.718 -15.777 84.022 1.00 88.31 431 ALA A O 1
ATOM 3447 N N . GLU A 1 432 ? -63.600 -15.318 81.822 1.00 90.50 432 GLU A N 1
ATOM 3448 C CA . GLU A 1 432 ? -65.001 -14.922 81.623 1.00 90.50 432 GLU A CA 1
ATOM 3449 C C . GLU A 1 432 ? -65.971 -16.080 81.898 1.00 90.50 432 GLU A C 1
ATOM 3451 O O . GLU A 1 432 ? -66.913 -15.913 82.671 1.00 90.50 432 GLU A O 1
ATOM 3456 N N . GLU A 1 433 ? -65.706 -17.281 81.373 1.00 89.56 433 GLU A N 1
ATOM 3457 C CA . GLU A 1 433 ? -66.460 -18.502 81.696 1.00 89.56 433 GLU A CA 1
ATOM 3458 C C . GLU A 1 433 ? -66.446 -18.790 83.203 1.00 89.56 433 GLU A C 1
ATOM 3460 O O . GLU A 1 433 ? -67.493 -19.064 83.793 1.00 89.56 433 GLU A O 1
ATOM 3465 N N . SER A 1 434 ? -65.283 -18.675 83.857 1.00 88.75 434 SER A N 1
ATOM 3466 C CA . SER A 1 434 ? -65.167 -18.876 85.306 1.00 88.75 434 SER A CA 1
ATOM 3467 C C . SER A 1 434 ? -65.933 -17.815 86.106 1.00 88.75 434 SER A C 1
ATOM 3469 O O . SER A 1 434 ? -66.540 -18.131 87.132 1.00 88.75 434 SER A O 1
ATOM 3471 N N . MET A 1 435 ? -65.963 -16.567 85.624 1.00 87.12 435 MET A N 1
ATOM 3472 C CA . MET A 1 435 ? -66.720 -15.476 86.232 1.00 87.12 435 MET A CA 1
ATOM 3473 C C . MET A 1 435 ? -68.223 -15.708 86.066 1.00 87.12 435 MET A C 1
ATOM 3475 O O . MET A 1 435 ? -68.961 -15.609 87.044 1.00 87.12 435 MET A O 1
ATOM 3479 N N . HIS A 1 436 ? -68.681 -16.091 84.873 1.00 86.31 436 HIS A N 1
ATOM 3480 C CA . HIS A 1 436 ? -70.074 -16.455 84.624 1.00 86.31 436 HIS A CA 1
ATOM 3481 C C . HIS A 1 436 ? -70.513 -17.664 85.456 1.00 86.31 436 HIS A C 1
ATOM 3483 O O . HIS A 1 436 ? -71.593 -17.626 86.045 1.00 86.31 436 HIS A O 1
ATOM 3489 N N . ALA A 1 437 ? -69.670 -18.692 85.588 1.00 85.44 437 ALA A N 1
ATOM 3490 C CA . ALA A 1 437 ? -69.933 -19.836 86.458 1.00 85.44 437 ALA A CA 1
ATOM 3491 C C . ALA A 1 437 ? -70.060 -19.416 87.934 1.00 85.44 437 ALA A C 1
ATOM 3493 O O . ALA A 1 437 ? -71.004 -19.833 88.605 1.00 85.44 437 ALA A O 1
ATOM 3494 N N . ARG A 1 438 ? -69.182 -18.530 88.432 1.00 82.94 438 ARG A N 1
ATOM 3495 C CA . ARG A 1 438 ? -69.306 -17.943 89.781 1.00 82.94 438 ARG A CA 1
ATOM 3496 C C . ARG A 1 438 ? -70.593 -17.129 89.932 1.00 82.94 438 ARG A C 1
ATOM 3498 O O . ARG A 1 438 ? -71.293 -17.299 90.922 1.00 82.94 438 ARG A O 1
ATOM 3505 N N . ILE A 1 439 ? -70.950 -16.287 88.960 1.00 83.31 439 ILE A N 1
ATOM 3506 C CA . ILE A 1 439 ? -72.194 -15.493 88.978 1.00 83.31 439 ILE A CA 1
ATOM 3507 C C . ILE A 1 439 ? -73.430 -16.407 89.018 1.00 83.31 439 ILE A C 1
ATOM 3509 O O . ILE A 1 439 ? -74.354 -16.148 89.787 1.00 83.31 439 ILE A O 1
ATOM 3513 N N . GLN A 1 440 ? -73.439 -17.506 88.258 1.00 82.00 440 GLN A N 1
ATOM 3514 C CA . GLN A 1 440 ? -74.511 -18.506 88.319 1.00 82.00 440 GLN A CA 1
ATOM 3515 C C . GLN A 1 440 ? -74.545 -19.248 89.664 1.00 82.00 440 GLN A C 1
ATOM 3517 O O . GLN A 1 440 ? -75.626 -19.488 90.193 1.00 82.00 440 GLN A O 1
ATOM 3522 N N . GLN A 1 441 ? -73.389 -19.573 90.255 1.00 79.62 441 GLN A N 1
ATOM 3523 C CA . GLN A 1 441 ? -73.325 -20.122 91.615 1.00 79.62 441 GLN A CA 1
ATOM 3524 C C . GLN A 1 441 ? -73.920 -19.138 92.632 1.00 79.62 441 GLN A C 1
ATOM 3526 O O . GLN A 1 441 ? -74.789 -19.535 93.404 1.00 79.62 441 GLN A O 1
ATOM 3531 N N . PHE A 1 442 ? -73.545 -17.854 92.583 1.00 73.50 442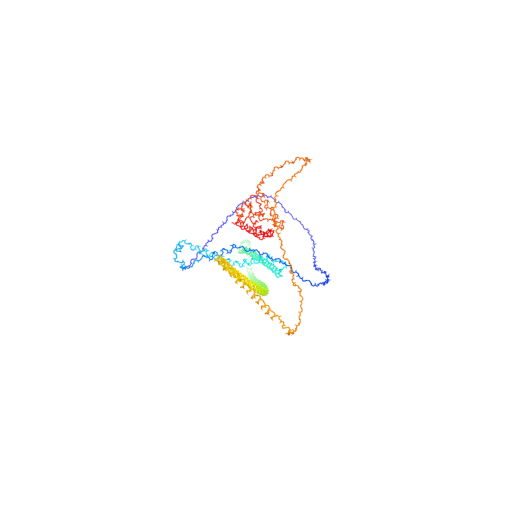 PHE A N 1
ATOM 3532 C CA . PHE A 1 442 ? -74.118 -16.809 93.439 1.00 73.50 442 PHE A CA 1
ATOM 3533 C C . PHE A 1 442 ? -75.638 -16.676 93.284 1.00 73.50 442 PHE A C 1
ATOM 3535 O O . PHE A 1 442 ? -76.333 -16.541 94.287 1.00 73.50 442 PHE A O 1
ATOM 3542 N N . ALA A 1 443 ? -76.162 -16.751 92.057 1.00 73.62 443 ALA A N 1
ATOM 3543 C CA . ALA A 1 443 ? -77.599 -16.662 91.786 1.00 73.62 443 ALA A CA 1
ATOM 3544 C C . ALA A 1 443 ? -78.420 -17.826 92.383 1.00 73.62 443 ALA A C 1
ATOM 3546 O O . ALA A 1 443 ? -79.624 -17.681 92.581 1.00 73.62 443 ALA A O 1
ATOM 3547 N N . ASN A 1 444 ? -77.777 -18.959 92.687 1.00 72.25 444 ASN A N 1
ATOM 3548 C CA . ASN A 1 444 ? -78.419 -20.169 93.210 1.00 72.25 444 ASN A CA 1
ATOM 3549 C C . ASN A 1 444 ? -78.310 -20.327 94.743 1.00 72.25 444 ASN A C 1
ATOM 3551 O O . ASN A 1 444 ? -78.851 -21.288 95.292 1.00 72.25 444 ASN A O 1
ATOM 3555 N N . LEU A 1 445 ? -77.615 -19.424 95.446 1.00 72.38 445 LEU A N 1
ATOM 3556 C CA . LEU A 1 445 ? -77.438 -19.482 96.903 1.00 72.38 445 LEU A CA 1
ATOM 3557 C C . LEU A 1 445 ? -78.609 -18.827 97.650 1.00 72.38 445 LEU A C 1
ATOM 3559 O O . LEU A 1 445 ? -79.045 -17.724 97.322 1.00 72.38 445 LEU A O 1
ATOM 3563 N N . THR A 1 446 ? -79.079 -19.467 98.723 1.00 65.69 446 THR A N 1
ATOM 3564 C CA . THR A 1 446 ? -80.061 -18.868 99.644 1.00 65.69 446 THR A CA 1
ATOM 3565 C C . THR A 1 446 ? -79.391 -17.900 100.630 1.00 65.69 446 THR A C 1
ATOM 3567 O O . THR A 1 446 ? -78.188 -17.978 100.886 1.00 65.69 446 THR A O 1
ATOM 3570 N N . GLY A 1 447 ? -80.162 -16.966 101.203 1.00 62.00 447 GLY A N 1
ATOM 3571 C CA . GLY A 1 447 ? -79.624 -15.803 101.933 1.00 62.00 447 GLY A CA 1
ATOM 3572 C C . GLY A 1 447 ? -78.641 -16.110 103.077 1.00 62.00 447 GLY A C 1
ATOM 3573 O O . GLY A 1 447 ? -77.670 -15.377 103.258 1.00 62.00 447 GLY A O 1
ATOM 3574 N N . GLU A 1 448 ? -78.826 -17.210 103.813 1.00 61.78 448 GLU A N 1
ATOM 3575 C CA . GLU A 1 448 ? -77.890 -17.621 104.876 1.00 61.78 448 GLU A CA 1
ATOM 3576 C C . GLU A 1 448 ? -76.578 -18.214 104.324 1.00 61.78 448 GLU A C 1
ATOM 3578 O O . GLU A 1 448 ? -75.499 -17.996 104.887 1.00 61.78 448 GLU A O 1
ATOM 3583 N N . GLN A 1 449 ? -76.640 -18.911 103.185 1.00 64.50 449 GLN A N 1
ATOM 3584 C CA . GLN A 1 449 ? -75.463 -19.458 102.500 1.00 64.50 449 GLN A CA 1
ATOM 3585 C C . GLN A 1 449 ? -74.619 -18.337 101.870 1.00 64.50 449 GLN A C 1
ATOM 3587 O O . GLN A 1 449 ? -73.390 -18.380 101.890 1.00 64.50 449 GLN A O 1
ATOM 3592 N N . PHE A 1 450 ? -75.268 -17.270 101.400 1.00 67.81 450 PHE A N 1
ATOM 3593 C CA . PHE A 1 450 ? -74.601 -16.070 100.889 1.00 67.81 450 PHE A CA 1
ATOM 3594 C C . PHE A 1 450 ? -73.725 -15.399 101.970 1.00 67.81 450 PHE A C 1
ATOM 3596 O O . PHE A 1 450 ? -72.555 -15.085 101.744 1.00 67.81 450 PHE A O 1
ATOM 3603 N N . ALA A 1 451 ? -74.254 -15.246 103.191 1.00 67.06 451 ALA A N 1
ATOM 3604 C CA . ALA A 1 451 ? -73.560 -14.598 104.310 1.00 67.06 451 ALA A CA 1
ATOM 3605 C C . ALA A 1 451 ? -72.436 -15.443 104.950 1.00 67.06 451 ALA A C 1
ATOM 3607 O O . ALA A 1 451 ? -71.637 -14.919 105.738 1.00 67.06 451 ALA A O 1
ATOM 3608 N N . THR A 1 452 ? -72.380 -16.746 104.667 1.00 72.56 452 THR A N 1
ATOM 3609 C CA . THR A 1 452 ? -71.255 -17.618 105.045 1.00 72.56 452 THR A CA 1
ATOM 3610 C C . THR A 1 452 ? -70.182 -17.626 103.959 1.00 72.56 452 THR A C 1
ATOM 3612 O O . THR A 1 452 ? -69.009 -17.452 104.294 1.00 72.56 452 THR A O 1
ATOM 3615 N N . PHE A 1 453 ? -70.573 -17.680 102.680 1.00 75.38 453 PHE A N 1
ATOM 3616 C CA . PHE A 1 453 ? -69.653 -17.575 101.544 1.00 75.38 453 PHE A CA 1
ATOM 3617 C C . PHE A 1 453 ? -68.809 -16.291 101.599 1.00 75.38 453 PHE A C 1
ATOM 3619 O O . PHE A 1 453 ? -67.584 -16.362 101.584 1.00 75.38 453 PHE A O 1
ATOM 3626 N N . PHE A 1 454 ? -69.432 -15.115 101.751 1.00 77.62 454 PHE A N 1
ATOM 3627 C CA . PHE A 1 454 ? -68.688 -13.845 101.794 1.00 77.62 454 PHE A CA 1
ATOM 3628 C C . PHE A 1 454 ? -67.738 -13.723 102.995 1.00 77.62 454 PHE A C 1
ATOM 3630 O O . PHE A 1 454 ? -66.716 -13.051 102.889 1.00 77.62 454 PHE A O 1
ATOM 3637 N N . ARG A 1 455 ? -68.027 -14.388 104.124 1.00 78.81 455 ARG A N 1
ATOM 3638 C CA . ARG A 1 455 ? -67.101 -14.429 105.270 1.00 78.81 455 ARG A CA 1
ATOM 3639 C C . ARG A 1 455 ? -65.881 -15.301 104.991 1.00 78.81 455 ARG A C 1
ATOM 3641 O O . ARG A 1 455 ? -64.775 -14.885 105.320 1.00 78.81 455 ARG A O 1
ATOM 3648 N N . GLN A 1 456 ? -66.072 -16.458 104.359 1.00 78.56 456 GLN A N 1
ATOM 3649 C CA . GLN A 1 456 ? -64.967 -17.332 103.956 1.00 78.56 456 GLN A CA 1
ATOM 3650 C C . GLN A 1 456 ? -64.120 -16.699 102.844 1.00 78.56 456 GLN A C 1
ATOM 3652 O O . GLN A 1 456 ? -62.898 -16.713 102.933 1.00 78.56 456 GLN A O 1
ATOM 3657 N N . GLU A 1 457 ? -64.743 -16.071 101.844 1.00 79.06 457 GLU A N 1
ATOM 3658 C CA . GLU A 1 457 ? -64.017 -15.411 100.752 1.00 79.06 457 GLU A CA 1
ATOM 3659 C C . GLU A 1 457 ? -63.253 -14.167 101.243 1.00 79.06 457 GLU A C 1
ATOM 3661 O O . GLU A 1 457 ? -62.118 -13.950 100.830 1.00 79.06 457 GLU A O 1
ATOM 3666 N N . ALA A 1 458 ? -63.801 -13.396 102.193 1.00 77.81 458 ALA A N 1
ATOM 3667 C CA . ALA A 1 458 ? -63.069 -12.297 102.832 1.00 77.81 458 ALA A CA 1
ATOM 3668 C C . ALA A 1 458 ? -61.862 -12.782 103.660 1.00 77.81 458 ALA A C 1
ATOM 3670 O O . ALA A 1 458 ? -60.813 -12.141 103.637 1.00 77.81 458 ALA A O 1
ATOM 3671 N N . GLN A 1 459 ? -61.979 -13.922 104.355 1.00 80.25 459 GLN A N 1
ATOM 3672 C CA . GLN A 1 459 ? -60.839 -14.558 105.030 1.00 80.25 459 GLN A CA 1
ATOM 3673 C C . GLN A 1 459 ? -59.786 -15.029 104.019 1.00 80.25 459 GLN A C 1
ATOM 3675 O O . GLN A 1 459 ? -58.609 -14.717 104.182 1.00 80.25 459 GLN A O 1
ATOM 3680 N N . ARG A 1 460 ? -60.210 -15.683 102.929 1.00 83.31 460 ARG A N 1
ATOM 3681 C CA . ARG A 1 460 ? -59.326 -16.146 101.850 1.00 83.31 460 ARG A CA 1
ATOM 3682 C C . ARG A 1 460 ? -58.553 -14.994 101.201 1.00 83.31 460 ARG A C 1
ATOM 3684 O O . ARG A 1 460 ? -57.356 -15.126 100.975 1.00 83.31 460 ARG A O 1
ATOM 3691 N N . ILE A 1 461 ? -59.211 -13.863 100.932 1.00 81.12 461 ILE A N 1
ATOM 3692 C CA . ILE A 1 461 ? -58.566 -12.661 100.376 1.00 81.12 461 ILE A CA 1
ATOM 3693 C C . ILE A 1 461 ? -57.535 -12.088 101.359 1.00 81.12 461 ILE A C 1
ATOM 3695 O O . ILE A 1 461 ? -56.424 -11.774 100.943 1.00 81.12 461 ILE A O 1
ATOM 3699 N N . ALA A 1 462 ? -57.850 -12.013 102.657 1.00 79.31 462 ALA A N 1
ATOM 3700 C CA . ALA A 1 462 ? -56.902 -11.538 103.667 1.00 79.31 462 ALA A CA 1
ATOM 3701 C C . ALA A 1 462 ? -55.665 -12.454 103.803 1.00 79.31 462 ALA A C 1
ATOM 3703 O O . ALA A 1 462 ? -54.546 -11.964 103.955 1.00 79.31 462 ALA A O 1
ATOM 3704 N N . GLU A 1 463 ? -55.843 -13.775 103.706 1.00 82.94 463 GLU A N 1
ATOM 3705 C CA . GLU A 1 463 ? -54.743 -14.752 103.681 1.00 82.94 463 GLU A CA 1
ATOM 3706 C C . GLU A 1 463 ? -53.909 -14.663 102.389 1.00 82.94 463 GLU A C 1
ATOM 3708 O O . GLU A 1 463 ? -52.679 -14.771 102.433 1.00 82.94 463 GLU A O 1
ATOM 3713 N N . GLU A 1 464 ? -54.550 -14.424 101.242 1.00 82.44 464 GLU A N 1
ATOM 3714 C CA . GLU A 1 464 ? -53.885 -14.256 99.946 1.00 82.44 464 GLU A CA 1
ATOM 3715 C C . GLU A 1 464 ? -53.066 -12.951 99.895 1.00 82.44 464 GLU A C 1
ATOM 3717 O O . GLU A 1 464 ? -51.903 -12.978 99.487 1.00 82.44 464 GLU A O 1
ATOM 3722 N N . GLU A 1 465 ? -53.597 -11.830 100.400 1.00 79.56 465 GLU A N 1
ATOM 3723 C CA . GLU A 1 465 ? -52.852 -10.569 100.542 1.00 79.56 465 GLU A CA 1
ATOM 3724 C C . GLU A 1 465 ? -51.684 -10.689 101.532 1.00 79.56 465 GLU A C 1
ATOM 3726 O O . GLU A 1 465 ? -50.568 -10.270 101.213 1.00 79.56 465 GLU A O 1
ATOM 3731 N N . ALA A 1 466 ? -51.886 -11.323 102.694 1.00 81.62 466 ALA A N 1
ATOM 3732 C CA . ALA A 1 466 ? -50.810 -11.574 103.656 1.00 81.62 466 ALA A CA 1
ATOM 3733 C C . ALA A 1 466 ? -49.679 -12.424 103.047 1.00 81.62 466 ALA A C 1
ATOM 3735 O O . ALA A 1 466 ? -48.496 -12.120 103.228 1.00 81.62 466 ALA A O 1
ATOM 3736 N N . SER A 1 467 ? -50.038 -13.449 102.268 1.00 83.06 467 SER A N 1
ATOM 3737 C CA . SER A 1 467 ? -49.085 -14.294 101.536 1.00 83.06 467 SER A CA 1
ATOM 3738 C C . SER A 1 467 ? -48.323 -13.509 100.464 1.00 83.06 467 SER A C 1
ATOM 3740 O O . SER A 1 467 ? -47.124 -13.719 100.271 1.00 83.06 467 SER A O 1
ATOM 3742 N N . ARG A 1 468 ? -48.995 -12.572 99.786 1.00 80.62 468 ARG A N 1
ATOM 3743 C CA . ARG A 1 468 ? -48.401 -11.733 98.739 1.00 80.62 468 ARG A CA 1
ATOM 3744 C C . ARG A 1 468 ? -47.389 -10.737 99.309 1.00 80.62 468 ARG A C 1
ATOM 3746 O O . ARG A 1 468 ? -46.274 -10.661 98.797 1.00 80.62 468 ARG A O 1
ATOM 3753 N N . CYS A 1 469 ? -47.724 -10.074 100.417 1.00 80.94 469 CYS A N 1
ATOM 3754 C CA . CYS A 1 469 ? -46.797 -9.215 101.160 1.00 80.94 469 CYS A CA 1
ATOM 3755 C C . CYS A 1 469 ? -45.567 -9.992 101.662 1.00 80.94 469 CYS A C 1
ATOM 3757 O O . CYS A 1 469 ? -44.438 -9.524 101.515 1.00 80.94 469 CYS A O 1
ATOM 3759 N N . ALA A 1 470 ? -45.758 -11.206 102.195 1.00 81.94 470 ALA A N 1
ATOM 3760 C CA . ALA A 1 470 ? -44.651 -12.056 102.639 1.00 81.94 470 ALA A CA 1
ATOM 3761 C C . ALA A 1 470 ? -43.725 -12.487 101.481 1.00 81.94 470 ALA A C 1
ATOM 3763 O O . ALA A 1 470 ? -42.507 -12.568 101.657 1.00 81.94 470 ALA A O 1
ATOM 3764 N N . ALA A 1 471 ? -44.279 -12.733 100.288 1.00 81.12 471 ALA A N 1
ATOM 3765 C CA . ALA A 1 471 ? -43.506 -13.074 99.095 1.00 81.12 471 ALA A CA 1
ATOM 3766 C C . ALA A 1 471 ? -42.690 -11.884 98.555 1.00 81.12 471 ALA A C 1
ATOM 3768 O O . ALA A 1 471 ? -41.519 -12.057 98.210 1.00 81.12 471 ALA A O 1
ATOM 3769 N N . GLU A 1 472 ? -43.263 -10.675 98.527 1.00 79.81 472 GLU A N 1
ATOM 3770 C CA . GLU A 1 472 ? -42.528 -9.455 98.159 1.00 79.81 472 GLU A CA 1
ATOM 3771 C C . GLU A 1 472 ? -41.408 -9.142 99.163 1.00 79.81 472 GLU A C 1
ATOM 3773 O O . GLU A 1 472 ? -40.290 -8.819 98.755 1.00 79.81 472 GLU A O 1
ATOM 3778 N N . GLU A 1 473 ? -41.648 -9.327 100.466 1.00 80.81 473 GLU A N 1
ATOM 3779 C CA . GLU A 1 473 ? -40.609 -9.148 101.484 1.00 80.81 473 GLU A CA 1
ATOM 3780 C C . GLU A 1 473 ? -39.472 -10.180 101.337 1.00 80.81 473 GLU A C 1
ATOM 3782 O O . GLU A 1 473 ? -38.291 -9.834 101.442 1.00 80.81 473 GLU A O 1
ATOM 3787 N N . ALA A 1 474 ? -39.796 -11.441 101.033 1.00 79.88 474 ALA A N 1
ATOM 3788 C CA . ALA A 1 474 ? -38.800 -12.479 100.765 1.00 79.88 474 ALA A CA 1
ATOM 3789 C C . ALA A 1 474 ? -37.949 -12.167 99.517 1.00 79.88 474 ALA A C 1
ATOM 3791 O O . ALA A 1 474 ? -36.724 -12.329 99.551 1.00 79.88 474 ALA A O 1
ATOM 3792 N N . PHE A 1 475 ? -38.573 -11.670 98.444 1.00 78.94 475 PHE A N 1
ATOM 3793 C CA . PHE A 1 475 ? -37.876 -11.246 97.227 1.00 78.94 475 PHE A CA 1
ATOM 3794 C C . PHE A 1 475 ? -36.950 -10.049 97.491 1.00 78.94 475 PHE A C 1
ATOM 3796 O O . PHE A 1 475 ? -35.776 -10.080 97.112 1.00 78.94 475 PHE A O 1
ATOM 3803 N N . ALA A 1 476 ? -37.427 -9.034 98.220 1.00 77.56 476 ALA A N 1
ATOM 3804 C CA . ALA A 1 476 ? -36.611 -7.891 98.624 1.00 77.56 476 ALA A CA 1
ATOM 3805 C C . ALA A 1 476 ? -35.386 -8.329 99.451 1.00 77.56 476 ALA A C 1
ATOM 3807 O O . ALA A 1 476 ? -34.263 -7.904 99.169 1.00 77.56 476 ALA A O 1
ATOM 3808 N N . ARG A 1 477 ? -35.565 -9.238 100.421 1.00 77.56 477 ARG A N 1
ATOM 3809 C CA . ARG A 1 477 ? -34.466 -9.779 101.244 1.00 77.56 477 ARG A CA 1
ATOM 3810 C C . ARG A 1 477 ? -33.410 -10.523 100.411 1.00 77.56 477 ARG A C 1
ATOM 3812 O O . ARG A 1 477 ? -32.221 -10.324 100.658 1.00 77.56 477 ARG A O 1
ATOM 3819 N N . GLN A 1 478 ? -33.802 -11.318 99.408 1.00 75.00 478 GLN A N 1
ATOM 3820 C CA . GLN A 1 478 ? -32.840 -11.925 98.470 1.00 75.00 478 GLN A CA 1
ATOM 3821 C C . GLN A 1 478 ? -32.097 -10.871 97.642 1.00 75.00 478 GLN A C 1
ATOM 3823 O O . GLN A 1 478 ? -30.881 -10.966 97.460 1.00 75.00 478 GLN A O 1
ATOM 3828 N N . HIS A 1 479 ? -32.806 -9.845 97.166 1.00 71.75 479 HIS A N 1
ATOM 3829 C CA . HIS A 1 479 ? -32.206 -8.814 96.327 1.00 71.75 479 HIS A CA 1
ATOM 3830 C C . HIS A 1 479 ? -31.168 -7.969 97.085 1.00 71.75 479 HIS A C 1
ATOM 3832 O O . HIS A 1 479 ? -30.155 -7.603 96.495 1.00 71.75 479 HIS A O 1
ATOM 3838 N N . TYR A 1 480 ? -31.358 -7.730 98.390 1.00 65.50 480 TYR A N 1
ATOM 3839 C CA . TYR A 1 480 ? -30.361 -7.070 99.246 1.00 65.50 480 TYR A CA 1
ATOM 3840 C C . TYR A 1 480 ? -29.118 -7.935 99.524 1.00 65.50 480 TYR A C 1
ATOM 3842 O O . TYR A 1 480 ? -28.006 -7.403 99.577 1.00 65.50 480 TYR A O 1
ATOM 3850 N N . GLN A 1 481 ? -29.262 -9.260 99.665 1.00 65.50 481 GLN A N 1
ATOM 3851 C CA . GLN A 1 481 ? -28.109 -10.154 99.858 1.00 65.50 481 GLN A CA 1
ATOM 3852 C C . GLN A 1 481 ? -27.197 -10.197 98.622 1.00 65.50 481 GLN A C 1
ATOM 3854 O O . GLN A 1 481 ? -25.978 -10.148 98.764 1.00 65.50 481 GLN A O 1
ATOM 3859 N N . ASN A 1 482 ? -27.773 -10.198 97.417 1.00 62.66 482 ASN A N 1
ATOM 3860 C CA . ASN A 1 482 ? -27.012 -10.265 96.163 1.00 62.66 482 ASN A CA 1
ATOM 3861 C C . ASN A 1 482 ? -26.332 -8.942 95.749 1.00 62.66 482 ASN A C 1
ATOM 3863 O O . ASN A 1 482 ? -25.544 -8.943 94.806 1.00 62.66 482 ASN A O 1
ATOM 3867 N N . THR A 1 483 ? -26.614 -7.818 96.420 1.00 61.53 483 THR A N 1
ATOM 3868 C CA . THR A 1 483 ? -26.076 -6.488 96.055 1.00 61.53 483 THR A CA 1
ATOM 3869 C C . THR A 1 483 ? -25.111 -5.885 97.081 1.00 61.53 483 THR A C 1
ATOM 3871 O O . THR A 1 483 ? -24.742 -4.719 96.952 1.00 61.53 483 THR A O 1
ATOM 3874 N N . THR A 1 484 ? -24.676 -6.641 98.095 1.00 50.56 484 THR A N 1
ATOM 3875 C CA . THR A 1 484 ? -23.651 -6.165 99.044 1.00 50.56 484 THR A CA 1
ATOM 3876 C C . THR A 1 484 ? -22.253 -6.377 98.433 1.00 50.56 484 THR A C 1
ATOM 3878 O O . THR A 1 484 ? -21.895 -7.521 98.154 1.00 50.56 484 THR A O 1
ATOM 3881 N N . PRO A 1 485 ? -21.456 -5.322 98.164 1.00 54.00 485 PRO A N 1
ATOM 3882 C CA . PRO A 1 485 ? -20.326 -5.431 97.243 1.00 54.00 485 PRO A CA 1
ATOM 3883 C C . PRO A 1 485 ? -19.060 -6.012 97.886 1.00 54.00 485 PRO A C 1
ATOM 3885 O O . PRO A 1 485 ? -18.539 -5.484 98.868 1.00 54.00 485 PRO A O 1
ATOM 3888 N N . GLN A 1 486 ? -18.488 -7.028 97.236 1.00 48.78 486 GLN A N 1
ATOM 3889 C CA . GLN A 1 486 ? -17.112 -7.480 97.459 1.00 48.78 486 GLN A CA 1
ATOM 3890 C C . GLN A 1 486 ? -16.132 -6.484 96.811 1.00 48.78 486 GLN A C 1
ATOM 3892 O O . GLN A 1 486 ? -15.548 -6.736 95.759 1.00 48.78 486 GLN A O 1
ATOM 3897 N N . ALA A 1 487 ? -16.004 -5.307 97.420 1.00 51.44 487 ALA A N 1
ATOM 3898 C CA . ALA A 1 487 ? -15.119 -4.245 96.963 1.00 51.44 487 ALA A CA 1
ATOM 3899 C C . ALA A 1 487 ? -13.706 -4.410 97.543 1.00 51.44 487 ALA A C 1
ATOM 3901 O O . ALA A 1 487 ? -13.312 -3.644 98.415 1.00 51.44 487 ALA A O 1
ATOM 3902 N N . ASP A 1 488 ? -12.944 -5.388 97.046 1.00 52.06 488 ASP A N 1
ATOM 3903 C CA . ASP A 1 488 ? -11.480 -5.328 97.109 1.00 52.06 488 ASP A CA 1
ATOM 3904 C C . ASP A 1 488 ? -10.795 -6.243 96.077 1.00 52.06 488 ASP A C 1
ATOM 3906 O O . ASP A 1 488 ? -11.268 -7.336 95.774 1.00 52.06 488 ASP A O 1
ATOM 3910 N N . HIS A 1 489 ? -9.644 -5.777 95.581 1.00 48.12 489 HIS A N 1
ATOM 3911 C CA . HIS A 1 489 ? -8.699 -6.458 94.673 1.00 48.12 489 HIS A CA 1
ATOM 3912 C C . HIS A 1 489 ? -9.109 -6.698 93.201 1.00 48.12 489 HIS A C 1
ATOM 3914 O O . HIS A 1 489 ? -9.602 -7.760 92.836 1.00 48.12 489 HIS A O 1
ATOM 3920 N N . ALA A 1 490 ? -8.670 -5.791 92.314 1.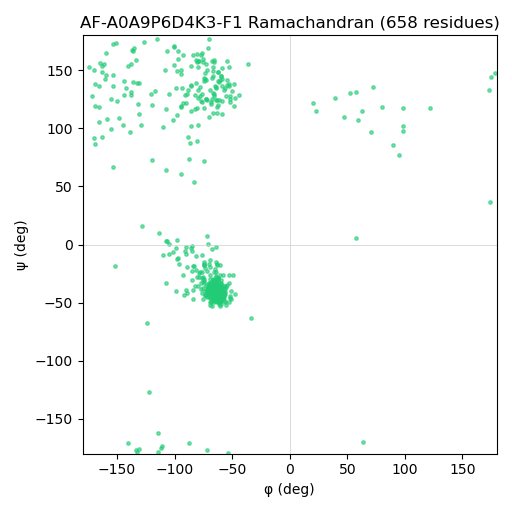00 45.75 490 ALA A N 1
ATOM 3921 C CA . ALA A 1 490 ? -7.708 -6.135 91.246 1.00 45.75 490 ALA A CA 1
ATOM 3922 C C . ALA A 1 490 ? -7.177 -4.872 90.530 1.00 45.75 490 ALA A C 1
ATOM 3924 O O . ALA A 1 490 ? -7.741 -4.402 89.544 1.00 45.75 490 ALA A O 1
ATOM 3925 N N . ALA A 1 491 ? -6.057 -4.329 91.014 1.00 49.72 491 ALA A N 1
ATOM 3926 C CA . ALA A 1 491 ? -5.272 -3.325 90.291 1.00 49.72 491 ALA A CA 1
ATOM 3927 C C . ALA A 1 491 ? -4.156 -3.983 89.447 1.00 49.72 491 ALA A C 1
ATOM 3929 O O . ALA A 1 491 ? -3.744 -5.104 89.732 1.00 49.72 491 ALA A O 1
ATOM 3930 N N . HIS A 1 492 ? -3.614 -3.223 88.481 1.00 48.31 492 HIS A N 1
ATOM 3931 C CA . HIS A 1 492 ? -2.538 -3.579 87.527 1.00 48.31 492 HIS A CA 1
ATOM 3932 C C . HIS A 1 492 ? -2.938 -4.565 86.401 1.00 48.31 492 HIS A C 1
ATOM 3934 O O . HIS A 1 492 ? -3.589 -5.571 86.631 1.00 48.31 492 HIS A O 1
ATOM 3940 N N . LYS A 1 493 ? -2.551 -4.342 85.134 1.00 48.81 493 LYS A N 1
ATOM 3941 C CA . LYS A 1 493 ? -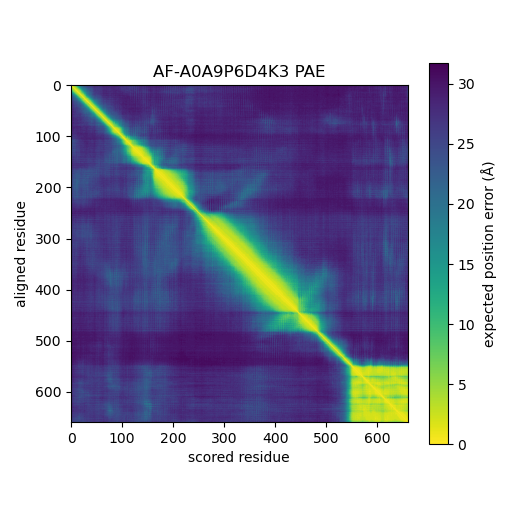1.281 -3.763 84.640 1.00 48.81 493 LYS A CA 1
ATOM 3942 C C . LYS A 1 493 ? -1.427 -2.675 83.561 1.00 48.81 493 LYS A C 1
ATOM 3944 O O . LYS A 1 493 ? -2.417 -2.603 82.846 1.00 48.81 493 LYS A O 1
ATOM 3949 N N . GLN A 1 494 ? -0.379 -1.859 83.444 1.00 51.16 494 GLN A N 1
ATOM 3950 C CA . GLN A 1 494 ? -0.195 -0.798 82.445 1.00 51.16 494 GLN A CA 1
ATOM 3951 C C . GLN A 1 494 ? 0.601 -1.304 81.227 1.00 51.16 494 GLN A C 1
ATOM 3953 O O . GLN A 1 494 ? 1.566 -2.040 81.427 1.00 51.16 494 GLN A O 1
ATOM 3958 N N . GLN A 1 495 ? 0.315 -0.793 80.020 1.00 40.34 495 GLN A N 1
ATOM 3959 C CA . GLN A 1 495 ? 1.329 -0.139 79.165 1.00 40.34 495 GLN A CA 1
ATOM 3960 C C . GLN A 1 495 ? 0.697 0.602 77.955 1.00 40.34 495 GLN A C 1
ATOM 3962 O O . GLN A 1 495 ? -0.221 0.068 77.338 1.00 40.34 495 GLN A O 1
ATOM 3967 N N . PRO A 1 496 ? 1.170 1.817 77.605 1.00 56.34 496 PRO A N 1
ATOM 3968 C CA . PRO A 1 496 ? 0.818 2.559 76.380 1.00 56.34 496 PRO A CA 1
ATOM 3969 C C . PRO A 1 496 ? 2.072 2.704 75.464 1.00 56.34 496 PRO A C 1
ATOM 3971 O O . PRO A 1 496 ? 3.074 2.049 75.757 1.00 56.34 496 PRO A O 1
ATOM 3974 N N . PRO A 1 497 ? 2.157 3.621 74.466 1.00 64.56 497 PRO A N 1
ATOM 3975 C CA . PRO A 1 497 ? 1.139 4.336 73.673 1.00 64.56 497 PRO A CA 1
ATOM 3976 C C . PRO A 1 497 ? 1.348 4.178 72.137 1.00 64.56 497 PRO A C 1
ATOM 3978 O O . PRO A 1 497 ? 2.408 3.758 71.693 1.00 64.56 497 PRO A O 1
ATOM 3981 N N . GLN A 1 498 ? 0.428 4.690 71.311 1.00 39.06 498 GLN A N 1
ATOM 3982 C CA . GLN A 1 498 ? 0.706 5.856 70.442 1.00 39.06 498 GLN A CA 1
ATOM 3983 C C . GLN A 1 498 ? -0.602 6.477 69.925 1.00 39.06 498 GLN A C 1
ATOM 3985 O O . GLN A 1 498 ? -1.625 5.810 69.795 1.00 39.06 498 GLN A O 1
ATOM 3990 N N . ARG A 1 499 ? -0.566 7.797 69.724 1.00 43.47 499 ARG A N 1
ATOM 3991 C CA . ARG A 1 499 ? -1.662 8.612 69.187 1.00 43.47 499 ARG A CA 1
ATOM 3992 C C . ARG A 1 499 ? -1.607 8.578 67.658 1.00 43.47 499 ARG A C 1
ATOM 3994 O O . ARG A 1 499 ? -0.512 8.512 67.118 1.00 43.47 499 ARG A O 1
ATOM 4001 N N . ASP A 1 500 ? -2.743 8.779 66.993 1.00 39.50 500 ASP A N 1
ATOM 4002 C CA . ASP A 1 500 ? -2.954 10.078 66.342 1.00 39.50 500 ASP A CA 1
ATOM 4003 C C . ASP A 1 500 ? -4.432 10.379 66.051 1.00 39.50 500 ASP A C 1
ATOM 4005 O O . ASP A 1 500 ? -5.318 9.544 66.228 1.00 39.50 500 ASP A O 1
ATOM 4009 N N . PHE A 1 501 ? -4.697 11.654 65.769 1.00 40.41 501 PHE A N 1
ATOM 4010 C CA . PHE A 1 501 ? -6.008 12.295 65.853 1.00 40.41 501 PHE A CA 1
ATOM 4011 C C . PHE A 1 501 ? -6.900 12.040 64.627 1.00 40.41 501 PHE A C 1
ATOM 4013 O O . PHE A 1 501 ? -6.466 12.278 63.505 1.00 40.41 501 PHE A O 1
ATOM 4020 N N . SER A 1 502 ? -8.200 11.797 64.850 1.00 42.44 502 SER A N 1
ATOM 4021 C CA . SER A 1 502 ? -9.249 12.667 64.276 1.00 42.44 502 SER A CA 1
ATOM 4022 C C . SER A 1 502 ? -10.620 12.489 64.953 1.00 42.44 502 SER A C 1
ATOM 4024 O O . SER A 1 502 ? -11.424 11.643 64.586 1.00 42.44 502 SER A O 1
ATOM 4026 N N . MET A 1 503 ? -10.852 13.326 65.963 1.00 43.16 503 MET A N 1
ATOM 4027 C CA . MET A 1 503 ? -12.114 14.004 66.296 1.00 43.16 503 MET A CA 1
ATOM 4028 C C . MET A 1 503 ? -13.464 13.465 65.754 1.00 43.16 503 MET A C 1
ATOM 4030 O O . MET A 1 503 ? -13.790 13.640 64.582 1.00 43.16 503 MET A O 1
ATOM 4034 N N . ARG A 1 504 ? -14.333 13.161 66.734 1.00 40.41 504 ARG A N 1
ATOM 4035 C CA . ARG A 1 504 ? -15.757 13.562 66.834 1.00 40.41 504 ARG A CA 1
ATOM 4036 C C . ARG A 1 504 ? -16.829 12.553 66.396 1.00 40.41 504 ARG A C 1
ATOM 4038 O O . ARG A 1 504 ? -17.243 12.490 65.245 1.00 40.41 504 ARG A O 1
ATOM 4045 N N . GLU A 1 505 ? -17.352 11.876 67.415 1.00 42.84 505 GLU A N 1
ATOM 4046 C CA . GLU A 1 505 ? -18.615 11.128 67.418 1.00 42.84 505 GLU A CA 1
ATOM 4047 C C . GLU A 1 505 ? -19.809 12.068 67.796 1.00 42.84 505 GLU A C 1
ATOM 4049 O O . GLU A 1 505 ? -19.639 13.293 67.726 1.00 42.84 505 GLU A O 1
ATOM 4054 N N . PRO A 1 506 ? -21.047 11.590 68.044 1.00 54.16 506 PRO A N 1
ATOM 4055 C CA . PRO A 1 506 ? -22.222 12.010 67.289 1.00 54.16 506 PRO A CA 1
ATOM 4056 C C . PRO A 1 506 ? -23.091 13.056 68.009 1.00 54.16 506 PRO A C 1
ATOM 4058 O O . PRO A 1 506 ? -22.941 13.316 69.200 1.00 54.16 506 PRO A O 1
ATOM 4061 N N . SER A 1 507 ? -24.072 13.614 67.292 1.00 41.91 507 SER A N 1
ATOM 4062 C CA . SER A 1 507 ? -25.141 14.415 67.898 1.00 41.91 507 SER A CA 1
ATOM 4063 C C . SER A 1 507 ? -26.507 13.958 67.401 1.00 41.91 507 SER A C 1
ATOM 4065 O O . SER A 1 507 ? -26.853 14.150 66.238 1.00 41.91 507 SER A O 1
ATOM 4067 N N . LEU A 1 508 ? -27.286 13.382 68.314 1.00 51.41 508 LEU A N 1
ATOM 4068 C CA . LEU A 1 508 ? -28.733 13.226 68.181 1.00 51.41 508 LEU A CA 1
ATOM 4069 C C . LEU A 1 508 ? -29.389 14.616 68.157 1.00 51.41 508 LEU A C 1
ATOM 4071 O O . LEU A 1 508 ? -29.036 15.460 68.981 1.00 51.41 508 LEU A O 1
ATOM 4075 N N . ALA A 1 509 ? -30.339 14.841 67.248 1.00 41.38 509 ALA A N 1
ATOM 4076 C CA . ALA A 1 509 ? -31.267 15.970 67.298 1.00 41.38 509 ALA A CA 1
ATOM 4077 C C . ALA A 1 509 ? -32.569 15.644 66.540 1.00 41.38 509 ALA A C 1
ATOM 4079 O O . ALA A 1 509 ? -32.530 15.244 65.379 1.00 41.38 509 ALA A O 1
ATOM 4080 N N . ASP A 1 510 ? -33.685 15.804 67.251 1.00 42.22 510 ASP A N 1
ATOM 4081 C CA . ASP A 1 510 ? -35.089 15.948 66.840 1.00 42.22 510 ASP A CA 1
ATOM 4082 C C . ASP A 1 510 ? -35.584 15.438 65.473 1.00 42.22 510 ASP A C 1
ATOM 4084 O O . ASP A 1 510 ? -35.375 16.035 64.415 1.00 42.22 510 ASP A O 1
ATOM 4088 N N . VAL A 1 511 ? -36.466 14.435 65.548 1.00 40.09 511 VAL A N 1
ATOM 4089 C CA . VAL A 1 511 ? -37.503 14.186 64.537 1.00 40.09 511 VAL A CA 1
ATOM 4090 C C . VAL A 1 511 ? -38.718 15.056 64.872 1.00 40.09 511 VAL A C 1
ATOM 4092 O O . VAL A 1 511 ? -39.502 14.720 65.757 1.00 40.09 511 VAL A O 1
ATOM 4095 N N . SER A 1 512 ? -38.895 16.168 64.155 1.00 46.41 512 SER A N 1
ATOM 4096 C CA . SER A 1 512 ? -40.106 16.991 64.270 1.00 46.41 512 SER A CA 1
ATOM 4097 C C . SER A 1 512 ? -41.216 16.464 63.356 1.00 46.41 512 SER A C 1
ATOM 4099 O O . SER A 1 512 ? -41.108 16.504 62.130 1.00 46.41 512 SER A O 1
ATOM 4101 N N . MET A 1 513 ? -42.302 15.985 63.964 1.00 51.47 513 MET A N 1
ATOM 4102 C CA . MET A 1 513 ? -43.580 15.737 63.295 1.00 51.47 513 MET A CA 1
ATOM 4103 C C . MET A 1 513 ? -44.304 17.070 63.074 1.00 51.47 513 MET A C 1
ATOM 4105 O O . MET A 1 513 ? -44.608 17.756 64.050 1.00 51.47 513 MET A O 1
ATOM 4109 N N . HIS A 1 514 ? -44.647 17.411 61.829 1.00 43.50 514 HIS A N 1
ATOM 4110 C CA . HIS A 1 514 ? -45.619 18.469 61.533 1.00 43.50 514 HIS A CA 1
ATOM 4111 C C . HIS A 1 514 ? -46.602 18.056 60.435 1.00 43.50 514 HIS A C 1
ATOM 4113 O O . HIS A 1 514 ? -46.248 17.400 59.457 1.00 43.50 514 HIS A O 1
ATOM 4119 N N . SER A 1 515 ? -47.856 18.434 60.657 1.00 40.44 515 SER A N 1
ATOM 4120 C CA . SER A 1 515 ? -49.042 17.959 59.947 1.00 40.44 515 SER A CA 1
ATOM 4121 C C . SER A 1 515 ? -49.478 18.921 58.825 1.00 40.44 515 SER A C 1
ATOM 4123 O O . SER A 1 515 ? -49.280 20.123 58.958 1.00 40.44 515 SER A O 1
ATOM 4125 N N . ILE A 1 516 ? -50.084 18.375 57.754 1.00 45.69 516 ILE A N 1
ATOM 4126 C CA . ILE A 1 516 ? -51.471 18.638 57.265 1.00 45.69 516 ILE A CA 1
ATOM 4127 C C . ILE A 1 516 ? -51.945 20.121 57.355 1.00 45.69 516 ILE A C 1
ATOM 4129 O O . ILE A 1 516 ? -51.954 20.641 58.471 1.00 45.69 516 ILE A O 1
ATOM 4133 N N . PRO A 1 517 ? -52.442 20.790 56.274 1.00 53.81 517 PRO A N 1
ATOM 4134 C CA . PRO A 1 517 ? -53.642 20.327 55.545 1.00 53.81 517 PRO A CA 1
ATOM 4135 C C . PRO A 1 517 ? -53.785 20.640 54.032 1.00 53.81 517 PRO A C 1
ATOM 4137 O O . PRO A 1 517 ? -53.049 21.426 53.438 1.00 53.81 517 PRO A O 1
ATOM 4140 N N . ASP A 1 518 ? -54.838 20.049 53.452 1.00 43.66 518 ASP A N 1
ATOM 4141 C CA . ASP A 1 518 ? -55.554 20.518 52.256 1.00 43.66 518 ASP A CA 1
ATOM 4142 C C . ASP A 1 518 ? -56.046 21.975 52.374 1.00 43.66 518 ASP A C 1
ATOM 4144 O O . ASP A 1 518 ? -56.376 22.433 53.468 1.00 43.66 518 ASP A O 1
ATOM 4148 N N . SER A 1 519 ? -56.291 22.639 51.235 1.00 37.91 519 SER A N 1
ATOM 4149 C CA . SER A 1 519 ? -57.616 23.243 51.008 1.00 37.91 519 SER A CA 1
ATOM 4150 C C . SER A 1 519 ? -57.893 23.565 49.535 1.00 37.91 519 SER A C 1
ATOM 4152 O O . SER A 1 519 ? -56.983 23.781 48.734 1.00 37.91 519 SER A O 1
ATOM 4154 N N . MET A 1 520 ? -59.182 23.616 49.198 1.00 50.50 520 MET A N 1
ATOM 4155 C CA . MET A 1 520 ? -59.700 24.019 47.890 1.00 50.50 520 MET A CA 1
ATOM 4156 C C . MET A 1 520 ? -59.673 25.543 47.701 1.00 50.50 520 MET A C 1
ATOM 4158 O O . MET A 1 520 ? -59.663 26.298 48.671 1.00 50.50 520 MET A O 1
ATOM 4162 N N . SER A 1 521 ? -59.793 26.001 46.451 1.00 41.66 521 SER A N 1
ATOM 4163 C CA . SER A 1 521 ? -60.302 27.343 46.149 1.00 41.66 521 SER A CA 1
ATOM 4164 C C . SER A 1 521 ? -61.145 27.324 44.872 1.00 41.66 521 SER A C 1
ATOM 4166 O O . SER A 1 521 ? -60.832 26.602 43.925 1.00 41.66 521 SER A O 1
ATOM 4168 N N . PHE A 1 522 ? -62.236 28.086 44.890 1.00 41.72 522 PHE A N 1
ATOM 4169 C CA . PHE A 1 522 ? -63.286 28.143 43.870 1.00 41.72 522 PHE A CA 1
ATOM 4170 C C . PHE A 1 522 ? -63.310 29.548 43.224 1.00 41.72 522 PHE A C 1
ATOM 4172 O O . PHE A 1 522 ? -62.526 30.420 43.593 1.00 41.72 522 PHE A O 1
ATOM 4179 N N . THR A 1 523 ? -64.165 29.747 42.224 1.00 49.84 523 THR A N 1
ATOM 4180 C CA . THR A 1 523 ? -64.278 30.962 41.389 1.00 49.84 523 THR A CA 1
ATOM 4181 C C . THR A 1 523 ? -64.587 32.260 42.146 1.00 49.84 523 THR A C 1
ATOM 4183 O O . THR A 1 523 ? -65.331 32.203 43.117 1.00 49.84 523 THR A O 1
ATOM 4186 N N . ASP A 1 524 ? -64.151 33.416 41.613 1.00 44.84 524 ASP A N 1
ATOM 4187 C CA . ASP A 1 524 ? -65.053 34.546 41.289 1.00 44.84 524 ASP A CA 1
ATOM 4188 C C . ASP A 1 524 ? -64.383 35.674 40.455 1.00 44.84 524 ASP A C 1
ATOM 4190 O O . ASP A 1 524 ? -63.176 35.905 40.528 1.00 44.84 524 ASP A O 1
ATOM 4194 N N . ASP A 1 525 ? -65.212 36.348 39.650 1.00 42.62 525 ASP A N 1
ATOM 4195 C CA . ASP A 1 525 ? -64.990 37.538 38.786 1.00 42.62 525 ASP A CA 1
ATOM 4196 C C . ASP A 1 525 ? -65.769 38.741 39.416 1.00 42.62 525 ASP A C 1
ATOM 4198 O O . ASP A 1 525 ? -66.404 38.527 40.455 1.00 42.62 525 ASP A O 1
ATOM 4202 N N . PRO A 1 526 ? -65.915 39.966 38.838 1.00 62.66 526 PRO A N 1
ATOM 4203 C CA . PRO A 1 526 ? -65.211 40.703 37.767 1.00 62.66 526 PRO A CA 1
ATOM 4204 C C . PRO A 1 526 ? -64.688 42.062 38.379 1.00 62.66 526 PRO A C 1
ATOM 4206 O O . PRO A 1 526 ? -64.102 41.979 39.458 1.00 62.66 526 PRO A O 1
ATOM 4209 N N . PRO A 1 527 ? -64.895 43.329 37.896 1.00 59.22 527 PRO A N 1
ATOM 4210 C CA . PRO A 1 527 ? -65.190 43.916 36.573 1.00 59.22 527 PRO A CA 1
ATOM 4211 C C . PRO A 1 527 ? -64.307 45.134 36.148 1.00 59.22 527 PRO A C 1
ATOM 4213 O O . PRO A 1 527 ? -63.394 45.584 36.832 1.00 59.22 527 PRO A O 1
ATOM 4216 N N . THR A 1 528 ? -64.636 45.711 34.984 1.00 47.62 528 THR A N 1
ATOM 4217 C CA . THR A 1 528 ? -64.044 46.911 34.339 1.00 47.62 528 THR A CA 1
ATOM 4218 C C . THR A 1 528 ? -64.456 48.271 34.936 1.00 47.62 528 THR A C 1
ATOM 4220 O O . THR A 1 528 ? -65.553 48.382 35.485 1.00 47.62 528 THR A O 1
ATOM 4223 N N . PRO A 1 529 ? -63.724 49.360 34.608 1.00 56.00 529 PRO A N 1
ATOM 4224 C CA . PRO A 1 529 ? -64.397 50.519 33.987 1.00 56.00 529 PRO A CA 1
ATOM 4225 C C . PRO A 1 529 ? -63.695 51.099 32.727 1.00 56.00 529 PRO A C 1
ATOM 4227 O O . PRO A 1 529 ? -62.711 50.561 32.228 1.00 56.00 529 PRO A O 1
ATOM 4230 N N . ARG A 1 530 ? -64.274 52.174 32.162 1.00 45.03 530 ARG A N 1
ATOM 4231 C CA . ARG A 1 530 ? -64.220 52.571 30.734 1.00 45.03 530 ARG A CA 1
ATOM 4232 C C . ARG A 1 530 ? -64.004 54.086 30.535 1.00 45.03 530 ARG A C 1
ATOM 4234 O O . ARG A 1 530 ? -64.791 54.861 31.064 1.00 45.03 530 ARG A O 1
ATOM 4241 N N . MET A 1 531 ? -63.054 54.484 29.679 1.00 43.38 531 MET A N 1
ATOM 4242 C CA . MET A 1 531 ? -62.893 55.808 29.017 1.00 43.38 531 MET A CA 1
ATOM 4243 C C . MET A 1 531 ? -62.199 55.534 27.656 1.00 43.38 531 MET A C 1
ATOM 4245 O O . MET A 1 531 ? -61.256 54.752 27.629 1.00 43.38 531 MET A O 1
ATOM 4249 N N . SER A 1 532 ? -62.707 55.908 26.471 1.00 41.72 532 SER A N 1
ATOM 4250 C CA . SER A 1 532 ? -62.766 57.261 25.862 1.00 41.72 532 SER A CA 1
ATOM 4251 C C . SER A 1 532 ? -61.401 57.979 25.820 1.00 41.72 532 SER A C 1
ATOM 4253 O O . SER A 1 532 ? -60.756 58.081 26.852 1.00 41.72 532 SER A O 1
ATOM 4255 N N . SER A 1 533 ? -60.906 58.556 24.715 1.00 47.16 533 SER A N 1
ATOM 4256 C CA . SER A 1 533 ? -61.394 58.624 23.321 1.00 47.16 533 SER A CA 1
ATOM 4257 C C . SER A 1 533 ? -60.321 59.252 22.405 1.00 47.16 533 SER A C 1
ATOM 4259 O O . SER A 1 533 ? -59.891 60.366 22.691 1.00 47.16 533 SER A O 1
ATOM 4261 N N . ALA A 1 534 ? -59.948 58.618 21.287 1.00 46.47 534 ALA A N 1
ATOM 4262 C CA . ALA A 1 534 ? -59.285 59.264 20.138 1.00 46.47 534 ALA A CA 1
ATOM 4263 C C . ALA A 1 534 ? -59.326 58.331 18.912 1.00 46.47 534 ALA A C 1
ATOM 4265 O O . ALA A 1 534 ? -59.076 57.137 19.052 1.00 46.47 534 ALA A O 1
ATOM 4266 N N . SER A 1 535 ? -59.639 58.857 17.724 1.00 50.22 535 SER A N 1
ATOM 4267 C CA . SER A 1 535 ? -59.735 58.067 16.486 1.00 50.22 535 SER A CA 1
ATOM 4268 C C . SER A 1 535 ? -58.405 58.063 15.720 1.00 50.22 535 SER A C 1
ATOM 4270 O O . SER A 1 535 ? -57.961 59.138 15.314 1.00 50.22 535 SER A O 1
ATOM 4272 N N . PRO A 1 536 ? -57.789 56.899 15.440 1.00 60.69 536 PRO A N 1
ATOM 4273 C CA . PRO A 1 536 ? -56.774 56.761 14.399 1.00 60.69 536 PRO A CA 1
ATOM 4274 C C . PRO A 1 536 ? -57.440 56.601 13.013 1.00 60.69 536 PRO A C 1
ATOM 4276 O O . PRO A 1 536 ? -58.613 56.219 12.944 1.00 60.69 536 PRO A O 1
ATOM 4279 N N . PRO A 1 537 ? -56.731 56.890 11.905 1.00 62.88 537 PRO A N 1
ATOM 4280 C CA . PRO A 1 537 ? -57.254 56.712 10.547 1.00 62.88 537 PRO A CA 1
ATOM 4281 C C . PRO A 1 537 ? -57.501 55.229 10.206 1.00 62.88 537 PRO A C 1
ATOM 4283 O O . PRO A 1 537 ? -56.899 54.352 10.833 1.00 62.88 537 PRO A O 1
ATOM 4286 N N . PRO A 1 538 ? -58.361 54.924 9.210 1.00 68.50 538 PRO A N 1
ATOM 4287 C CA . PRO A 1 538 ? -58.636 53.547 8.814 1.00 68.50 538 PRO A CA 1
ATOM 4288 C C . PRO A 1 538 ? -57.345 52.836 8.375 1.00 68.50 538 PRO A C 1
ATOM 4290 O O . PRO A 1 538 ? -56.545 53.431 7.643 1.00 68.50 538 PRO A O 1
ATOM 4293 N N . PRO A 1 539 ? -57.123 51.576 8.794 1.00 67.12 539 PRO A N 1
ATOM 4294 C CA . PRO A 1 539 ? -55.964 50.814 8.353 1.00 67.12 539 PRO A CA 1
ATOM 4295 C C . PRO A 1 539 ? -56.015 50.612 6.831 1.00 67.12 539 PRO A C 1
ATOM 4297 O O . PRO A 1 539 ? -57.111 50.492 6.271 1.00 67.12 539 PRO A O 1
ATOM 4300 N N . PRO A 1 540 ? -54.859 50.539 6.144 1.00 62.69 540 PRO A N 1
ATOM 4301 C CA . PRO A 1 540 ? -54.840 50.138 4.745 1.00 62.69 540 PRO A CA 1
ATOM 4302 C C . PRO A 1 540 ? -55.516 48.772 4.615 1.00 62.69 540 PRO A C 1
ATOM 4304 O O . PRO A 1 540 ? -55.250 47.867 5.410 1.00 62.69 540 PRO A O 1
ATOM 4307 N N . THR A 1 541 ? -56.397 48.632 3.621 1.00 57.62 541 THR A N 1
ATOM 4308 C CA . THR A 1 541 ? -57.050 47.358 3.296 1.00 57.62 541 THR A CA 1
ATOM 4309 C C . THR A 1 541 ? -55.995 46.257 3.238 1.00 57.62 541 THR A C 1
ATOM 4311 O O . THR A 1 541 ? -55.011 46.436 2.512 1.00 57.62 541 THR A O 1
ATOM 4314 N N . PRO A 1 542 ? -56.155 45.142 3.976 1.00 60.50 542 PRO A N 1
ATOM 4315 C CA . PRO A 1 542 ? -55.188 44.062 3.917 1.00 60.50 542 PRO A CA 1
ATOM 4316 C C . PRO A 1 542 ? -55.109 43.572 2.475 1.00 60.50 542 PRO A C 1
ATOM 4318 O O . PRO A 1 542 ? -56.125 43.189 1.888 1.00 60.50 542 PRO A O 1
ATOM 4321 N N . SER A 1 543 ? -53.903 43.601 1.903 1.00 60.31 543 SER A N 1
ATOM 4322 C CA . SER A 1 543 ? -53.625 42.925 0.639 1.00 60.31 543 SER A CA 1
ATOM 4323 C C . SER A 1 543 ? -54.166 41.496 0.730 1.00 60.31 543 SER A C 1
ATOM 4325 O O . SER A 1 543 ? -53.994 40.872 1.786 1.00 60.31 543 SER A O 1
ATOM 4327 N N . PRO A 1 544 ? -54.807 40.962 -0.327 1.00 67.38 544 PRO A N 1
ATOM 4328 C CA . PRO A 1 544 ? -55.240 39.573 -0.309 1.00 67.38 544 PRO A CA 1
ATOM 4329 C C . PRO A 1 544 ? -54.037 38.696 0.062 1.00 67.38 544 PRO A C 1
ATOM 4331 O O . PRO A 1 544 ? -52.926 38.985 -0.404 1.00 67.38 544 PRO A O 1
ATOM 4334 N N . PRO A 1 545 ? -54.218 37.670 0.918 1.00 64.69 545 PRO A N 1
ATOM 4335 C CA . PRO A 1 545 ? -53.119 36.788 1.278 1.00 64.69 545 PRO A CA 1
ATOM 4336 C C . PRO A 1 545 ? -52.484 36.271 -0.017 1.00 64.69 545 PRO A C 1
ATOM 4338 O O . PRO A 1 545 ? -53.229 35.943 -0.949 1.00 64.69 545 PRO A O 1
ATOM 4341 N N . PRO A 1 546 ? -51.140 36.240 -0.119 1.00 62.56 546 PRO A N 1
ATOM 4342 C CA . PRO A 1 546 ? -50.488 35.734 -1.316 1.00 62.56 546 PRO A CA 1
ATOM 4343 C C . PRO A 1 546 ? -51.066 34.352 -1.611 1.00 62.56 546 PRO A C 1
ATOM 4345 O O . PRO A 1 546 ? -51.116 33.498 -0.722 1.00 62.56 546 PRO A O 1
ATOM 4348 N N . GLY A 1 547 ? -51.575 34.177 -2.836 1.00 54.31 547 GLY A N 1
ATOM 4349 C CA . GLY A 1 547 ? -52.200 32.925 -3.249 1.00 54.31 547 GLY A CA 1
ATOM 4350 C C . GLY A 1 547 ? -51.259 31.746 -2.986 1.00 54.31 547 GLY A C 1
ATOM 4351 O O . GLY A 1 547 ? -50.041 31.955 -2.957 1.00 54.31 547 GLY A O 1
ATOM 4352 N N . PRO A 1 548 ? -51.796 30.527 -2.772 1.00 59.34 548 PRO A N 1
ATOM 4353 C CA . PRO A 1 548 ? -50.981 29.358 -2.457 1.00 59.34 548 PRO A CA 1
ATOM 4354 C C . PRO A 1 548 ? -49.835 29.275 -3.460 1.00 59.34 548 PRO A C 1
ATOM 4356 O O . PRO A 1 548 ? -50.082 29.234 -4.667 1.00 59.34 548 PRO A O 1
ATOM 4359 N N . ALA A 1 549 ? -48.602 29.353 -2.947 1.00 63.75 549 ALA A N 1
ATOM 4360 C CA . ALA A 1 549 ? -47.419 29.509 -3.778 1.00 63.75 549 ALA A CA 1
ATOM 4361 C C . ALA A 1 549 ? -47.428 28.427 -4.858 1.00 63.75 549 ALA A C 1
ATOM 4363 O O . ALA A 1 549 ? -47.517 27.237 -4.541 1.00 63.75 549 ALA A O 1
ATOM 4364 N N . SER A 1 550 ? -47.390 28.852 -6.124 1.00 69.38 550 SER A N 1
ATOM 4365 C CA . SER A 1 550 ? -47.342 27.936 -7.260 1.00 69.38 550 SER A CA 1
ATOM 4366 C C . SER A 1 550 ? -46.226 26.917 -7.018 1.00 69.38 550 SER A C 1
ATOM 4368 O O . SER A 1 550 ? -45.133 27.339 -6.623 1.00 69.38 550 SER A O 1
ATOM 4370 N N . PRO A 1 551 ? -46.475 25.606 -7.208 1.00 74.25 551 PRO A N 1
ATOM 4371 C CA . PRO A 1 551 ? -45.448 24.600 -6.978 1.00 74.25 551 PRO A CA 1
ATOM 4372 C C . PRO A 1 551 ? -44.205 24.962 -7.802 1.00 74.25 551 PRO A C 1
ATOM 4374 O O . PRO A 1 551 ? -44.363 25.389 -8.951 1.00 74.25 551 PRO A O 1
ATOM 4377 N N . PRO A 1 552 ? -42.996 24.845 -7.223 1.00 81.81 552 PRO A N 1
ATOM 4378 C CA . PRO A 1 552 ? -41.784 25.344 -7.855 1.00 81.81 552 PRO A CA 1
ATOM 4379 C C . PRO A 1 552 ? -41.608 24.714 -9.233 1.00 81.81 552 PRO A C 1
ATOM 4381 O O . PRO A 1 552 ? -41.743 23.497 -9.394 1.00 81.81 552 PRO A O 1
ATOM 4384 N N . THR A 1 553 ? -41.316 25.545 -10.231 1.00 88.19 553 THR A N 1
ATOM 4385 C CA . THR A 1 553 ? -41.111 25.059 -11.601 1.00 88.19 553 THR A CA 1
ATOM 4386 C C . THR A 1 553 ? -39.865 24.170 -11.671 1.00 88.19 553 THR A C 1
ATOM 4388 O O . THR A 1 553 ? -38.961 24.274 -10.842 1.00 88.19 553 THR A O 1
ATOM 4391 N N . VAL A 1 554 ? -39.761 23.279 -12.664 1.00 88.94 554 VAL A N 1
ATOM 4392 C CA . VAL A 1 554 ? -38.598 22.370 -12.737 1.00 88.94 554 VAL A CA 1
ATOM 4393 C C . VAL A 1 554 ? -37.281 23.144 -12.913 1.00 88.94 554 VAL A C 1
ATOM 4395 O O . VAL A 1 554 ? -36.268 22.798 -12.302 1.00 88.94 554 VAL A O 1
ATOM 4398 N N . ALA A 1 555 ? -37.308 24.264 -13.641 1.00 88.19 555 ALA A N 1
ATOM 4399 C CA . ALA A 1 555 ? -36.195 25.207 -13.714 1.00 88.19 555 ALA A CA 1
ATOM 4400 C C . ALA A 1 555 ? -35.823 25.804 -12.337 1.00 88.19 555 ALA A C 1
ATOM 4402 O O . ALA A 1 555 ? -34.638 25.904 -12.007 1.00 88.19 555 ALA A O 1
ATOM 4403 N N . GLU A 1 556 ? -36.806 26.149 -11.496 1.00 90.19 556 GLU A N 1
ATOM 4404 C CA . GLU A 1 556 ? -36.567 26.581 -10.111 1.00 90.19 556 GLU A CA 1
ATOM 4405 C C . GLU A 1 556 ? -35.990 25.459 -9.241 1.00 90.19 556 GLU A C 1
ATOM 4407 O O . GLU A 1 556 ? -35.126 25.737 -8.411 1.00 90.19 556 GLU A O 1
ATOM 4412 N N . LEU A 1 557 ? -36.389 24.198 -9.449 1.00 90.69 557 LEU A N 1
ATOM 4413 C CA . LEU A 1 557 ? -35.809 23.047 -8.748 1.00 90.69 557 LEU A CA 1
ATOM 4414 C C . LEU A 1 557 ? -34.325 22.858 -9.097 1.00 90.69 557 LEU A C 1
ATOM 4416 O O . LEU A 1 557 ? -33.509 22.689 -8.188 1.00 90.69 557 LEU A O 1
ATOM 4420 N N . PHE A 1 558 ? -33.934 22.973 -10.372 1.00 92.62 558 PHE A N 1
ATOM 4421 C CA . PHE A 1 558 ? -32.516 22.956 -10.762 1.00 92.62 558 PHE A CA 1
ATOM 4422 C C . PHE A 1 558 ? -31.742 24.172 -10.228 1.00 92.62 558 PHE A C 1
ATOM 4424 O O . PHE A 1 558 ? -30.603 24.027 -9.772 1.00 92.62 558 PHE A O 1
ATOM 4431 N N . ALA A 1 559 ? -32.349 25.362 -10.217 1.00 89.88 559 ALA A N 1
ATOM 4432 C CA . ALA A 1 559 ? -31.741 26.553 -9.624 1.00 89.88 559 ALA A CA 1
ATOM 4433 C C . ALA A 1 559 ? -31.558 26.410 -8.099 1.00 89.88 559 ALA A C 1
ATOM 4435 O O . ALA A 1 559 ? -30.518 26.792 -7.559 1.00 89.88 559 ALA A O 1
ATOM 4436 N N . LEU A 1 560 ? -32.533 25.820 -7.403 1.00 90.94 560 LEU A N 1
ATOM 4437 C CA . LEU A 1 560 ? -32.471 25.513 -5.974 1.00 90.94 560 LEU A CA 1
ATOM 4438 C C . LEU A 1 560 ? -31.409 24.447 -5.678 1.00 90.94 560 LEU A C 1
ATOM 4440 O O . LEU A 1 560 ? -30.644 24.600 -4.729 1.00 90.94 560 LEU A O 1
ATOM 4444 N N . TRP A 1 561 ? -31.314 23.403 -6.506 1.00 93.56 561 TRP A N 1
ATOM 4445 C CA . TRP A 1 561 ? -30.270 22.377 -6.426 1.00 93.56 561 TRP A CA 1
ATOM 4446 C C . TRP A 1 561 ? -28.866 22.984 -6.562 1.00 93.56 561 TRP A C 1
ATOM 4448 O O . TRP A 1 561 ? -27.978 22.671 -5.767 1.00 93.56 561 TRP A O 1
ATOM 4458 N N . GLY A 1 562 ? -28.680 23.909 -7.512 1.00 91.50 562 GLY A N 1
ATOM 4459 C CA . GLY A 1 562 ? -27.432 24.660 -7.681 1.00 91.50 562 GLY A CA 1
ATOM 4460 C C . GLY A 1 562 ? -27.086 25.495 -6.446 1.00 91.50 562 GLY A C 1
ATOM 4461 O O . GLY A 1 562 ? -26.015 25.318 -5.866 1.00 91.50 562 GLY A O 1
ATOM 4462 N N . LYS A 1 563 ? -28.031 26.321 -5.975 1.00 92.06 563 LYS A N 1
ATOM 4463 C CA . LYS A 1 563 ? -27.870 27.145 -4.762 1.00 92.06 563 LYS A CA 1
ATOM 4464 C C . LYS A 1 563 ? -27.567 26.315 -3.511 1.00 92.06 563 LYS A C 1
ATOM 4466 O O . LYS A 1 563 ? -26.764 26.732 -2.682 1.00 92.06 563 LYS A O 1
ATOM 4471 N N . LYS A 1 564 ? -28.169 25.130 -3.368 1.00 92.12 564 LYS A N 1
ATOM 4472 C CA . LYS A 1 564 ? -27.880 24.191 -2.270 1.00 92.12 564 LYS A CA 1
ATOM 4473 C C . LYS A 1 564 ? -26.428 23.690 -2.308 1.00 92.12 564 LYS A C 1
ATOM 4475 O O . LYS A 1 564 ? -25.797 23.608 -1.257 1.00 92.12 564 LYS A O 1
ATOM 4480 N N . TRP A 1 565 ? -25.871 23.396 -3.486 1.00 92.31 565 TRP A N 1
ATOM 4481 C CA . TRP A 1 565 ? -24.448 23.047 -3.610 1.00 92.31 565 TRP A CA 1
ATOM 4482 C C . TRP A 1 565 ? -23.521 24.236 -3.327 1.00 92.31 565 TRP A C 1
ATOM 4484 O O . TRP A 1 565 ? -22.540 24.072 -2.606 1.00 92.31 565 TRP A O 1
ATOM 4494 N N . GLU A 1 566 ? -23.853 25.433 -3.818 1.00 92.12 566 GLU A N 1
ATOM 4495 C CA . GLU A 1 566 ? -23.111 26.668 -3.512 1.00 92.12 566 GLU A CA 1
ATOM 4496 C C . GLU A 1 566 ? -23.108 26.977 -2.004 1.00 92.12 566 GLU A C 1
ATOM 4498 O O . GLU A 1 566 ? -22.081 27.370 -1.444 1.00 92.12 566 GLU A O 1
ATOM 4503 N N . TYR A 1 567 ? -24.230 26.735 -1.318 1.00 92.06 567 TYR A N 1
ATOM 4504 C CA . TYR A 1 567 ? -24.343 26.834 0.137 1.00 92.06 567 TYR A CA 1
ATOM 4505 C C . TYR A 1 567 ? -23.407 25.841 0.846 1.00 92.06 567 TYR A C 1
ATOM 4507 O O . TYR A 1 567 ? -22.591 26.245 1.673 1.00 92.06 567 TYR A O 1
ATOM 4515 N N . ILE A 1 568 ? -23.453 24.559 0.471 1.00 92.38 568 ILE A N 1
ATOM 4516 C CA . ILE A 1 568 ? -22.600 23.497 1.038 1.00 92.38 568 ILE A CA 1
ATOM 4517 C C . ILE A 1 568 ? -21.104 23.767 0.827 1.00 92.38 568 ILE A C 1
ATOM 4519 O O . ILE A 1 568 ? -20.291 23.446 1.696 1.00 92.38 568 ILE A O 1
ATOM 4523 N N . ASP A 1 569 ? -20.728 24.359 -0.306 1.00 88.75 569 ASP A N 1
ATOM 4524 C CA . ASP A 1 569 ? -19.338 24.705 -0.606 1.00 88.75 569 ASP A CA 1
ATOM 4525 C C . ASP A 1 569 ? -18.836 25.930 0.165 1.00 88.75 569 ASP A C 1
ATOM 4527 O O . ASP A 1 569 ? -17.682 25.948 0.595 1.00 88.75 569 ASP A O 1
ATOM 4531 N N . SER A 1 570 ? -19.693 26.933 0.363 1.00 88.00 570 SER A N 1
ATOM 4532 C CA . SER A 1 570 ? -19.344 28.178 1.060 1.00 88.00 570 SER A CA 1
ATOM 4533 C C . SER A 1 570 ? -19.376 28.066 2.588 1.00 88.00 570 SER A C 1
ATOM 4535 O O . SER A 1 570 ? -18.636 28.781 3.262 1.00 88.00 570 SER A O 1
ATOM 4537 N N . HIS A 1 571 ? -20.199 27.176 3.150 1.00 87.75 571 HIS A N 1
ATOM 4538 C CA . HIS A 1 571 ? -20.398 27.072 4.597 1.00 87.75 571 HIS A CA 1
ATOM 4539 C C . HIS A 1 571 ? -19.473 26.029 5.234 1.00 87.75 571 HIS A C 1
ATOM 4541 O O . HIS A 1 571 ? -19.311 24.915 4.733 1.00 87.75 571 HIS A O 1
ATOM 4547 N N . ALA A 1 572 ? -18.856 26.383 6.365 1.00 79.19 572 ALA A N 1
ATOM 4548 C CA . ALA A 1 572 ? -17.964 25.493 7.114 1.00 79.19 572 ALA A CA 1
ATOM 4549 C C . ALA A 1 572 ? -18.715 24.464 7.983 1.00 79.19 572 ALA A C 1
ATOM 4551 O O . ALA A 1 572 ? -18.171 23.399 8.263 1.00 79.19 572 ALA A O 1
ATOM 4552 N N . ASP A 1 573 ? -19.954 24.769 8.373 1.00 87.25 573 ASP A N 1
ATOM 4553 C CA . ASP A 1 573 ? -20.810 23.956 9.242 1.00 87.25 573 ASP A CA 1
ATOM 4554 C C . ASP A 1 573 ? -22.198 23.806 8.593 1.00 87.25 573 ASP A C 1
ATOM 4556 O O . ASP A 1 573 ? -22.713 24.761 8.007 1.00 87.25 573 ASP A O 1
ATOM 4560 N N . LEU A 1 574 ? -22.779 22.607 8.668 1.00 91.94 574 LEU A N 1
ATOM 4561 C CA . LEU A 1 574 ? -24.090 22.238 8.129 1.00 91.94 574 LEU A CA 1
ATOM 4562 C C . LEU A 1 574 ? -24.982 21.562 9.188 1.00 91.94 574 LEU A C 1
ATOM 4564 O O . LEU A 1 574 ? -25.994 20.974 8.826 1.00 91.94 574 LEU A O 1
ATOM 4568 N N . ARG A 1 575 ? -24.669 21.649 10.491 1.00 89.50 575 ARG A N 1
ATOM 4569 C CA . ARG A 1 575 ? -25.455 21.018 11.580 1.00 89.50 575 ARG A CA 1
ATOM 4570 C C . ARG A 1 575 ? -26.950 21.350 11.589 1.00 89.50 575 ARG A C 1
ATOM 4572 O O . ARG A 1 575 ? -27.732 20.558 12.097 1.00 89.50 575 ARG A O 1
ATOM 4579 N N . ASN A 1 576 ? -27.336 22.501 11.035 1.00 89.38 576 ASN A N 1
ATOM 4580 C CA . ASN A 1 576 ? -28.731 22.946 10.934 1.00 89.38 576 ASN A CA 1
ATOM 4581 C C . ASN A 1 576 ? -29.427 22.493 9.631 1.00 89.38 576 ASN A C 1
ATOM 4583 O O . ASN A 1 576 ? -30.598 22.805 9.427 1.00 89.38 576 ASN A O 1
ATOM 4587 N N . VAL A 1 577 ? -28.717 21.812 8.724 1.00 90.06 577 VAL A N 1
ATOM 4588 C CA . VAL A 1 577 ? -29.246 21.326 7.444 1.00 90.06 577 VAL A CA 1
ATOM 4589 C C . VAL A 1 577 ? -29.618 19.858 7.587 1.00 90.06 577 VAL A C 1
ATOM 4591 O O . VAL A 1 577 ? -28.751 19.000 7.711 1.00 90.06 577 VAL A O 1
ATOM 4594 N N . ASP A 1 578 ? -30.914 19.568 7.532 1.00 91.75 578 ASP A N 1
ATOM 4595 C CA . ASP A 1 578 ? -31.413 18.194 7.548 1.00 91.75 578 ASP A CA 1
ATOM 4596 C C . ASP A 1 578 ? -31.034 17.413 6.276 1.00 91.75 578 ASP A C 1
ATOM 4598 O O . ASP A 1 578 ? -30.801 18.011 5.220 1.00 91.75 578 ASP A O 1
ATOM 4602 N N . HIS A 1 579 ? -31.013 16.073 6.324 1.00 89.75 579 HIS A N 1
ATOM 4603 C CA . HIS A 1 579 ? -30.661 15.255 5.149 1.00 89.75 579 HIS A CA 1
ATOM 4604 C C . HIS A 1 579 ? -31.647 15.458 3.989 1.00 89.75 579 HIS A C 1
ATOM 4606 O O . HIS A 1 579 ? -31.245 15.412 2.826 1.00 89.75 579 HIS A O 1
ATOM 4612 N N . ARG A 1 580 ? -32.911 15.785 4.292 1.00 92.06 580 ARG A N 1
ATOM 4613 C CA . ARG A 1 580 ? -33.938 16.226 3.326 1.00 92.06 580 ARG A CA 1
ATOM 4614 C C . ARG A 1 580 ? -33.571 17.545 2.626 1.00 92.06 580 ARG A C 1
ATOM 4616 O O . ARG A 1 580 ? -33.963 17.805 1.488 1.00 92.06 580 ARG A O 1
ATOM 4623 N N . GLY A 1 581 ? -32.803 18.398 3.305 1.00 89.69 581 GLY A N 1
ATOM 4624 C CA . GLY A 1 581 ? -32.326 19.688 2.812 1.00 89.69 581 GLY A CA 1
ATOM 4625 C C . GLY A 1 581 ? -31.214 19.582 1.767 1.00 89.69 581 GLY A C 1
ATOM 4626 O O . GLY A 1 581 ? -31.033 20.517 0.985 1.00 89.69 581 GLY A O 1
ATOM 4627 N N . LEU A 1 582 ? -30.510 18.452 1.687 1.00 93.38 582 LEU A N 1
ATOM 4628 C CA . LEU A 1 582 ? -29.377 18.265 0.781 1.00 93.38 582 LEU A CA 1
ATOM 4629 C C . LEU A 1 582 ? -29.793 18.271 -0.710 1.00 93.38 582 LEU A C 1
ATOM 4631 O O . LEU A 1 582 ? -30.939 17.965 -1.052 1.00 93.38 582 LEU A O 1
ATOM 4635 N N . PRO A 1 583 ? -28.891 18.664 -1.630 1.00 93.56 583 PRO A N 1
ATOM 4636 C CA . PRO A 1 583 ? -29.127 18.597 -3.067 1.00 93.56 583 PRO A CA 1
ATOM 4637 C C . PRO A 1 583 ? -28.889 17.170 -3.566 1.00 93.56 583 PRO A C 1
ATOM 4639 O O . PRO A 1 583 ? -27.781 16.813 -3.964 1.00 93.56 583 PRO A O 1
ATOM 4642 N N . TRP A 1 584 ? -29.924 16.339 -3.540 1.00 95.19 584 TRP A N 1
ATOM 4643 C CA . TRP A 1 584 ? -29.918 14.998 -4.133 1.00 95.19 584 TRP A CA 1
ATOM 4644 C C . TRP A 1 584 ? -30.156 15.050 -5.656 1.00 95.19 584 TRP A C 1
ATOM 4646 O O . TRP A 1 584 ? -30.696 16.042 -6.145 1.00 95.19 584 TRP A O 1
ATOM 4656 N N . PRO A 1 585 ? -29.743 14.038 -6.442 1.00 93.81 585 PRO A N 1
ATOM 4657 C CA . PRO A 1 585 ? -29.859 14.047 -7.905 1.00 93.81 585 PRO A CA 1
ATOM 4658 C C . PRO A 1 585 ? -31.258 13.604 -8.379 1.00 93.81 585 PRO A C 1
ATOM 4660 O O . PRO A 1 585 ? -31.389 12.669 -9.165 1.00 93.81 585 PRO A O 1
ATOM 4663 N N . THR A 1 586 ? -32.305 14.250 -7.864 1.00 92.56 586 THR A N 1
ATOM 4664 C CA . THR A 1 586 ? -33.721 13.954 -8.139 1.00 92.56 586 THR A CA 1
ATOM 4665 C C . THR A 1 586 ? -34.525 15.250 -8.259 1.00 92.56 586 THR A C 1
ATOM 4667 O O . THR A 1 586 ? -34.182 16.266 -7.658 1.00 92.56 586 THR A O 1
ATOM 4670 N N . LEU A 1 587 ? -35.635 15.213 -9.004 1.00 88.62 587 LEU A N 1
ATOM 4671 C CA . LEU A 1 587 ? -36.613 16.316 -9.050 1.00 88.62 587 LEU A CA 1
ATOM 4672 C C . LEU A 1 587 ? -37.664 16.245 -7.930 1.00 88.62 587 LEU A C 1
ATOM 4674 O O . LEU A 1 587 ? -38.521 17.116 -7.815 1.00 88.62 587 LEU A O 1
ATOM 4678 N N . ARG A 1 588 ? -37.611 15.195 -7.106 1.00 87.81 588 ARG A N 1
ATOM 4679 C CA . ARG A 1 588 ? -38.578 14.905 -6.043 1.00 87.81 588 ARG A CA 1
ATOM 4680 C C . ARG A 1 588 ? -37.964 15.141 -4.671 1.00 87.81 588 ARG A C 1
ATOM 4682 O O . ARG A 1 588 ? -36.761 14.942 -4.485 1.00 87.81 588 ARG A O 1
ATOM 4689 N N . ASN A 1 589 ? -38.816 15.513 -3.718 1.00 87.75 589 ASN A N 1
ATOM 4690 C CA . ASN A 1 589 ? -38.470 15.527 -2.301 1.00 87.75 589 ASN A CA 1
ATOM 4691 C C . ASN A 1 589 ? -38.109 14.108 -1.849 1.00 87.75 589 ASN A C 1
ATOM 4693 O O . ASN A 1 589 ? -38.757 13.146 -2.254 1.00 87.75 589 ASN A O 1
ATOM 4697 N N . ILE A 1 590 ? -37.085 14.001 -1.009 1.00 91.38 590 ILE A N 1
ATOM 4698 C CA . ILE A 1 590 ? -36.580 12.734 -0.483 1.00 91.38 590 ILE A CA 1
ATOM 4699 C C . ILE A 1 590 ? -36.691 12.760 1.032 1.00 91.38 590 ILE A C 1
ATOM 4701 O O . ILE A 1 590 ? -36.209 13.695 1.675 1.00 91.38 590 ILE A O 1
ATOM 4705 N N . GLU A 1 591 ? -37.281 11.711 1.591 1.00 89.38 591 GLU A N 1
ATOM 4706 C CA . GLU A 1 591 ? -37.359 11.484 3.031 1.00 89.38 591 GLU A CA 1
ATOM 4707 C C . GLU A 1 591 ? -36.431 10.348 3.476 1.00 89.38 591 GLU A C 1
ATOM 4709 O O . GLU A 1 591 ? -35.863 10.400 4.571 1.00 89.38 591 GLU A O 1
ATOM 4714 N N . THR A 1 592 ? -36.258 9.346 2.611 1.00 91.12 592 THR A N 1
ATOM 4715 C CA . THR A 1 592 ? -35.588 8.068 2.860 1.00 91.12 592 THR A CA 1
ATOM 4716 C C . THR A 1 592 ? -34.657 7.672 1.710 1.00 91.12 592 THR A C 1
ATOM 4718 O O . THR A 1 592 ? -34.725 8.200 0.604 1.00 91.12 592 THR A O 1
ATOM 4721 N N . THR A 1 593 ? -33.793 6.679 1.936 1.00 92.19 593 THR A N 1
ATOM 4722 C CA . THR A 1 593 ? -32.917 6.133 0.884 1.00 92.19 593 THR A CA 1
ATOM 4723 C C . THR A 1 593 ? -33.692 5.564 -0.311 1.00 92.19 593 THR A C 1
ATOM 4725 O O . THR A 1 593 ? -33.200 5.652 -1.431 1.00 92.19 593 THR A O 1
ATOM 4728 N N . ASN A 1 594 ? -34.901 5.037 -0.090 1.00 91.56 594 ASN A N 1
ATOM 4729 C CA . ASN A 1 594 ? -35.710 4.374 -1.119 1.00 91.56 594 ASN A CA 1
ATOM 4730 C C . ASN A 1 594 ? -36.356 5.354 -2.115 1.00 91.56 594 ASN A C 1
ATOM 4732 O O . ASN A 1 594 ? -36.761 4.936 -3.196 1.00 91.56 594 ASN A O 1
ATOM 4736 N N . ASP A 1 595 ? -36.439 6.645 -1.780 1.00 91.44 595 ASP A N 1
ATOM 4737 C CA . ASP A 1 595 ? -37.000 7.670 -2.673 1.00 91.44 595 ASP A CA 1
ATOM 4738 C C . ASP A 1 595 ? -36.030 8.029 -3.816 1.00 91.44 595 ASP A C 1
ATOM 4740 O O . ASP A 1 595 ? -36.420 8.606 -4.834 1.00 91.44 595 ASP A O 1
ATOM 4744 N N . ILE A 1 596 ? -34.751 7.676 -3.666 1.00 93.50 596 ILE A N 1
ATOM 4745 C CA . ILE A 1 596 ? -33.720 7.823 -4.690 1.00 93.50 596 ILE A CA 1
ATOM 4746 C C . ILE A 1 596 ? -33.732 6.547 -5.538 1.00 93.50 596 ILE A C 1
ATOM 4748 O O . ILE A 1 596 ? -33.059 5.578 -5.206 1.00 93.50 596 ILE A O 1
ATOM 4752 N N . THR A 1 597 ? -34.481 6.541 -6.640 1.00 95.50 597 THR A N 1
ATOM 4753 C CA . THR A 1 597 ? -34.534 5.399 -7.567 1.00 95.50 597 THR A CA 1
ATOM 4754 C C . THR A 1 597 ? -33.776 5.686 -8.866 1.00 95.50 597 THR A C 1
ATOM 4756 O O . THR A 1 597 ? -33.421 6.833 -9.162 1.00 95.50 597 THR A O 1
ATOM 4759 N N . ILE A 1 598 ? -33.508 4.646 -9.667 1.00 94.62 598 ILE A N 1
ATOM 4760 C CA . ILE A 1 598 ? -32.829 4.816 -10.961 1.00 94.62 598 ILE A CA 1
ATOM 4761 C C . ILE A 1 598 ? -33.692 5.611 -11.952 1.00 94.62 598 ILE A C 1
ATOM 4763 O O . ILE A 1 598 ? -33.157 6.389 -12.739 1.00 94.62 598 ILE A O 1
ATOM 4767 N N . GLU A 1 599 ? -35.017 5.488 -11.861 1.00 95.25 599 GLU A N 1
ATOM 4768 C CA . GLU A 1 599 ? -35.992 6.238 -12.652 1.00 95.25 599 GLU A CA 1
ATOM 4769 C C . GLU A 1 599 ? -35.947 7.729 -12.304 1.00 95.25 599 GLU A C 1
ATOM 4771 O O . GLU A 1 599 ? -35.847 8.552 -13.208 1.00 95.25 599 GLU A O 1
ATOM 4776 N N . HIS A 1 600 ? -35.931 8.093 -11.014 1.00 94.88 600 HIS A N 1
ATOM 4777 C CA . HIS A 1 600 ? -35.844 9.498 -10.587 1.00 94.88 600 HIS A CA 1
ATOM 4778 C C . HIS A 1 600 ? -34.499 10.150 -10.960 1.00 94.88 600 HIS A C 1
ATOM 4780 O O . HIS A 1 600 ? -34.448 11.343 -11.267 1.00 94.88 600 HIS A O 1
ATOM 4786 N N . ILE A 1 601 ? -33.409 9.375 -10.966 1.00 94.69 601 ILE A N 1
ATOM 4787 C CA . ILE A 1 601 ? -32.089 9.831 -11.428 1.00 94.69 601 ILE A CA 1
ATOM 4788 C C . ILE A 1 601 ? -32.066 9.998 -12.955 1.00 94.69 601 ILE A C 1
ATOM 4790 O O . ILE A 1 601 ? -31.501 10.972 -13.457 1.00 94.69 601 ILE A O 1
ATOM 4794 N N . ALA A 1 602 ? -32.697 9.089 -13.702 1.00 93.25 602 ALA A N 1
ATOM 4795 C CA . ALA A 1 602 ? -32.844 9.212 -15.150 1.00 93.25 602 ALA A CA 1
ATOM 4796 C C . ALA A 1 602 ? -33.739 10.408 -15.528 1.00 93.25 602 ALA A C 1
ATOM 4798 O O . ALA A 1 602 ? -33.388 11.160 -16.433 1.00 93.25 602 ALA A O 1
ATOM 4799 N N . GLU A 1 603 ? -34.839 10.637 -14.803 1.00 94.44 603 GLU A N 1
ATOM 4800 C CA . GLU A 1 603 ? -35.719 11.812 -14.918 1.00 94.44 603 GLU A CA 1
ATOM 4801 C C . GLU A 1 603 ? -34.916 13.114 -14.714 1.00 94.44 603 GLU A C 1
ATOM 4803 O O . GLU A 1 603 ? -34.927 13.997 -15.570 1.00 94.44 603 GLU A O 1
ATOM 4808 N N . PHE A 1 604 ? -34.109 13.193 -13.648 1.00 95.12 604 PHE A N 1
ATOM 4809 C CA . PHE A 1 604 ? -33.230 14.337 -13.370 1.00 95.12 604 PHE A CA 1
ATOM 4810 C C . PHE A 1 604 ? -32.158 14.569 -14.453 1.00 95.12 604 PHE A C 1
ATOM 4812 O O . PHE A 1 604 ? -31.872 15.710 -14.812 1.00 95.12 604 PHE A O 1
ATOM 4819 N N . LEU A 1 605 ? -31.548 13.504 -14.982 1.00 94.31 605 LEU A N 1
ATOM 4820 C CA . LEU A 1 605 ? -30.496 13.598 -16.004 1.00 94.31 605 LEU A CA 1
ATOM 4821 C C . LEU A 1 605 ? -31.020 13.864 -17.423 1.00 94.31 605 LEU A C 1
ATOM 4823 O O . LEU A 1 605 ? -30.259 14.362 -18.252 1.00 94.31 605 LEU A O 1
ATOM 4827 N N . SER A 1 606 ? -32.275 13.515 -17.713 1.00 92.44 606 SER A N 1
ATOM 4828 C CA . SER A 1 606 ? -32.883 13.648 -19.046 1.00 92.44 606 SER A CA 1
ATOM 4829 C C . SER A 1 606 ? -33.719 14.918 -19.231 1.00 92.44 606 SER A C 1
ATOM 4831 O O . SER A 1 606 ? -34.065 15.251 -20.365 1.00 92.44 606 SER A O 1
ATOM 4833 N N . HIS A 1 607 ? -34.024 15.648 -18.152 1.00 93.44 607 HIS A N 1
ATOM 4834 C CA . HIS A 1 607 ? -34.816 16.876 -18.213 1.00 93.44 607 HIS A CA 1
ATOM 4835 C C . HIS A 1 607 ? -34.139 17.987 -19.041 1.00 93.44 607 HIS A C 1
ATOM 4837 O O . HIS A 1 607 ? -32.934 18.211 -18.920 1.00 93.44 607 HIS A O 1
ATOM 4843 N N . SER A 1 608 ? -34.919 18.743 -19.828 1.00 89.62 608 SER A N 1
ATOM 4844 C CA . SER A 1 608 ? -34.423 19.827 -20.704 1.00 89.62 608 SER A CA 1
ATOM 4845 C C . SER A 1 608 ? -33.629 20.898 -19.956 1.00 89.62 608 SER A C 1
ATOM 4847 O O . SER A 1 608 ? -32.622 21.400 -20.451 1.00 89.62 608 SER A O 1
ATOM 4849 N N . ASP A 1 609 ? -34.092 21.219 -18.751 1.00 89.56 609 ASP A N 1
ATOM 4850 C CA . ASP A 1 609 ? -33.537 22.280 -17.907 1.00 89.56 609 ASP A CA 1
ATOM 4851 C C . ASP A 1 609 ? -32.344 21.796 -17.065 1.00 89.56 609 ASP A C 1
ATOM 4853 O O . ASP A 1 609 ? -31.753 22.582 -16.321 1.00 89.56 609 ASP A O 1
ATOM 4857 N N . CYS A 1 610 ? -31.971 20.512 -17.174 1.00 87.62 610 CYS A N 1
ATOM 4858 C CA . CYS A 1 610 ? -30.817 19.963 -16.477 1.00 87.62 610 CYS A CA 1
ATOM 4859 C C . CYS A 1 610 ? -29.543 20.670 -16.968 1.00 87.62 610 CYS A C 1
ATOM 4861 O O . CYS A 1 610 ? -29.223 20.612 -18.161 1.00 87.62 610 CYS A O 1
ATOM 4863 N N . PRO A 1 611 ? -28.779 21.350 -16.088 1.00 84.88 611 PRO A N 1
ATOM 4864 C CA . PRO A 1 611 ? -27.608 22.098 -16.515 1.00 84.88 611 PRO A CA 1
ATOM 4865 C C . PRO A 1 611 ? -26.634 21.191 -17.287 1.00 84.88 611 PRO A C 1
ATOM 4867 O O . PRO A 1 611 ? -26.180 20.192 -16.726 1.00 84.88 611 PRO A O 1
ATOM 4870 N N . PRO A 1 612 ? -26.178 21.551 -18.507 1.00 78.00 612 PRO A N 1
ATOM 4871 C CA . PRO A 1 612 ? -25.376 20.671 -19.378 1.00 78.00 612 PRO A CA 1
ATOM 4872 C C . PRO A 1 612 ? -23.995 20.304 -18.802 1.00 78.00 612 PRO A C 1
ATOM 4874 O O . PRO A 1 612 ? -23.211 19.557 -19.389 1.00 78.00 612 PRO A O 1
ATOM 4877 N N . ARG A 1 613 ? -23.661 20.843 -17.624 1.00 79.56 613 ARG A N 1
ATOM 4878 C CA . ARG A 1 613 ? -22.487 20.471 -16.841 1.00 79.56 613 ARG A CA 1
ATOM 4879 C C . ARG A 1 613 ? -22.726 19.235 -15.959 1.00 79.56 613 ARG A C 1
ATOM 4881 O O . ARG A 1 613 ? -21.717 18.648 -15.575 1.00 79.56 613 ARG A O 1
ATOM 4888 N N . LEU A 1 614 ? -23.960 18.828 -15.661 1.00 84.75 614 LEU A N 1
ATOM 4889 C CA . LEU A 1 614 ? -24.318 17.751 -14.726 1.00 84.75 614 LEU A CA 1
ATOM 4890 C C . LEU A 1 614 ? -24.519 16.394 -15.419 1.00 84.75 614 LEU A C 1
ATOM 4892 O O . LEU A 1 614 ? -25.579 15.789 -15.346 1.00 84.75 614 LEU A O 1
ATOM 4896 N N . SER A 1 615 ? -23.482 15.870 -16.073 1.00 89.62 615 SER A N 1
ATOM 4897 C CA . SER A 1 615 ? -23.529 14.482 -16.553 1.00 89.62 615 SER A CA 1
ATOM 4898 C C . SER A 1 615 ? -23.401 13.480 -15.398 1.00 89.62 615 SER A C 1
ATOM 4900 O O . SER A 1 615 ? -22.762 13.783 -14.386 1.00 89.62 615 SER A O 1
ATOM 4902 N N . ALA A 1 616 ? -23.911 12.254 -15.578 1.00 89.88 616 ALA A N 1
ATOM 4903 C CA . ALA A 1 616 ? -23.819 11.169 -14.591 1.00 89.88 616 ALA A CA 1
ATOM 4904 C C . ALA A 1 616 ? -22.396 10.997 -14.017 1.00 89.88 616 ALA A C 1
ATOM 4906 O O . ALA A 1 616 ? -22.215 10.935 -12.805 1.00 89.88 616 ALA A O 1
ATOM 4907 N N . ARG A 1 617 ? -21.358 11.064 -14.870 1.00 90.81 617 ARG A N 1
ATOM 4908 C CA . ARG A 1 617 ? -19.936 11.030 -14.459 1.00 90.81 617 ARG A CA 1
ATOM 4909 C C . ARG A 1 617 ? -19.553 12.119 -13.452 1.00 90.81 617 ARG A C 1
ATOM 4911 O O . ARG A 1 617 ? -18.703 11.879 -12.597 1.00 90.81 617 ARG A O 1
ATOM 4918 N N . LYS A 1 618 ? -20.128 13.321 -13.559 1.00 91.50 618 LYS A N 1
ATOM 4919 C CA . LYS A 1 618 ? -19.859 14.415 -12.615 1.00 91.50 618 LYS A CA 1
ATOM 4920 C C . LYS A 1 618 ? -20.695 14.297 -11.350 1.00 91.50 618 LYS A C 1
ATOM 4922 O O . LYS A 1 618 ? -20.154 14.582 -10.290 1.00 91.50 618 LYS A O 1
ATOM 4927 N N . LEU A 1 619 ? -21.938 13.821 -11.436 1.00 91.94 619 LEU A N 1
ATOM 4928 C CA . LEU A 1 619 ? -22.735 13.505 -10.246 1.00 91.94 619 LEU A CA 1
ATOM 4929 C C . LEU A 1 619 ? -22.064 12.394 -9.420 1.00 91.94 619 LEU A C 1
ATOM 4931 O O . LEU A 1 619 ? -21.853 12.588 -8.229 1.00 91.94 619 LEU A O 1
ATOM 4935 N N . ILE A 1 620 ? -21.581 11.314 -10.049 1.00 92.94 620 ILE A N 1
ATOM 4936 C CA . ILE A 1 620 ? -20.743 10.290 -9.390 1.00 92.94 620 ILE A CA 1
ATOM 4937 C C . ILE A 1 620 ? -19.565 10.950 -8.669 1.00 92.94 620 ILE A C 1
ATOM 4939 O O . ILE A 1 620 ? -19.313 10.674 -7.504 1.00 92.94 620 ILE A O 1
ATOM 4943 N N . ALA A 1 621 ? -18.866 11.882 -9.321 1.00 91.31 621 ALA A N 1
ATOM 4944 C CA . ALA A 1 621 ? -17.742 12.584 -8.710 1.00 91.31 621 ALA A CA 1
ATOM 4945 C C . ALA A 1 621 ? -18.125 13.555 -7.569 1.00 91.31 621 ALA A C 1
ATOM 4947 O O . ALA A 1 621 ? -17.208 13.995 -6.872 1.00 91.31 621 ALA A O 1
ATOM 4948 N N . LEU A 1 622 ? -19.408 13.903 -7.395 1.00 91.31 622 LEU A N 1
ATOM 4949 C CA . LEU A 1 622 ? -19.938 14.709 -6.284 1.00 91.31 622 LEU A CA 1
ATOM 4950 C C . LEU A 1 622 ? -20.416 13.837 -5.110 1.00 91.31 622 LEU A C 1
ATOM 4952 O O . LEU A 1 622 ? -20.097 14.168 -3.971 1.00 91.31 622 LEU A O 1
ATOM 4956 N N . TYR A 1 623 ? -21.132 12.738 -5.383 1.00 93.19 623 TYR A N 1
ATOM 4957 C CA . TYR A 1 623 ? -21.690 11.836 -4.358 1.00 93.19 623 TYR A CA 1
ATOM 4958 C C . TYR A 1 623 ? -20.758 10.686 -3.944 1.00 93.19 623 TYR A C 1
ATOM 4960 O O . TYR A 1 623 ? -21.054 10.001 -2.969 1.00 93.19 623 TYR A O 1
ATOM 4968 N N . HIS A 1 624 ? -19.621 10.490 -4.625 1.00 92.12 624 HIS A N 1
ATOM 4969 C CA . HIS A 1 624 ? -18.604 9.513 -4.221 1.00 92.12 624 HIS A CA 1
ATOM 4970 C C . HIS A 1 624 ? -18.214 9.708 -2.752 1.00 92.12 624 HIS A C 1
ATOM 4972 O O . HIS A 1 624 ? -17.810 10.815 -2.380 1.00 92.12 624 HIS A O 1
ATOM 4978 N N . SER A 1 625 ? -18.264 8.621 -1.972 1.00 86.31 625 SER A N 1
ATOM 4979 C CA . SER A 1 625 ? -18.027 8.565 -0.521 1.00 86.31 625 SER A CA 1
ATOM 4980 C C . SER A 1 625 ? -16.976 9.567 -0.036 1.00 86.31 625 SER A C 1
ATOM 4982 O O . SER A 1 625 ? -17.326 10.516 0.653 1.00 86.31 625 SER A O 1
ATOM 4984 N N . ASP A 1 626 ? -15.721 9.446 -0.481 1.00 86.19 626 ASP A N 1
ATOM 4985 C CA . ASP A 1 626 ? -14.614 10.329 -0.076 1.00 86.19 626 ASP A CA 1
ATOM 4986 C C . ASP A 1 626 ? -14.914 11.835 -0.224 1.00 86.19 626 ASP A C 1
ATOM 4988 O O . ASP A 1 626 ? -14.596 12.637 0.658 1.00 86.19 626 ASP A O 1
ATOM 4992 N N . LYS A 1 627 ? -15.520 12.250 -1.347 1.00 87.69 627 LYS A N 1
ATOM 4993 C CA . LYS A 1 627 ? -15.754 13.673 -1.638 1.00 87.69 627 LYS A CA 1
ATOM 4994 C C . LYS A 1 627 ? -17.018 14.194 -0.981 1.00 87.69 627 LYS A C 1
ATOM 4996 O O . LYS A 1 627 ? -17.012 15.324 -0.492 1.00 87.69 627 LYS A O 1
ATOM 5001 N N . PHE A 1 628 ? -18.074 13.385 -0.955 1.00 92.69 628 PHE A N 1
ATOM 5002 C CA . PHE A 1 628 ? -19.308 13.731 -0.264 1.00 92.69 628 PHE A CA 1
ATOM 5003 C C . PHE A 1 628 ? -19.074 13.809 1.249 1.00 92.69 628 PHE A C 1
ATOM 5005 O O . PHE A 1 628 ? -19.496 14.768 1.888 1.00 92.69 628 PHE A O 1
ATOM 5012 N N . LYS A 1 629 ? -18.280 12.887 1.804 1.00 90.88 629 LYS A N 1
ATOM 5013 C CA . LYS A 1 629 ? -17.875 12.882 3.211 1.00 90.88 629 LYS A CA 1
ATOM 5014 C C . LYS A 1 629 ? -17.117 14.145 3.600 1.00 90.88 629 LYS A C 1
ATOM 5016 O O . LYS A 1 629 ? -17.481 14.805 4.569 1.00 90.88 629 LYS A O 1
ATOM 5021 N N . PHE A 1 630 ? -16.118 14.528 2.803 1.00 89.69 630 PHE A N 1
ATOM 5022 C CA . PHE A 1 630 ? -15.330 15.737 3.046 1.00 89.69 630 PHE A CA 1
ATOM 5023 C C . PHE A 1 630 ? -16.142 17.038 2.898 1.00 89.69 630 PHE A C 1
ATOM 5025 O O . PHE A 1 630 ? -15.974 17.955 3.700 1.00 89.69 630 PHE A O 1
ATOM 5032 N N . ARG A 1 631 ? -17.010 17.145 1.880 1.00 89.38 631 ARG A N 1
ATOM 5033 C CA . ARG A 1 631 ? -17.758 18.387 1.592 1.00 89.38 631 ARG A CA 1
ATOM 5034 C C . ARG A 1 631 ? -19.048 18.532 2.395 1.00 89.38 631 ARG A C 1
ATOM 5036 O O . ARG A 1 631 ? -19.438 19.664 2.666 1.00 89.38 631 ARG A O 1
ATOM 5043 N N . VAL A 1 632 ? -19.696 17.418 2.733 1.00 93.00 632 VAL A N 1
ATOM 5044 C CA . VAL A 1 632 ? -21.058 17.368 3.281 1.00 93.00 632 VAL A CA 1
ATOM 5045 C C . VAL A 1 632 ? -21.083 16.641 4.623 1.00 93.00 632 VAL A C 1
ATOM 5047 O O . VAL A 1 632 ? -21.301 17.289 5.641 1.00 93.00 632 VAL A O 1
ATOM 5050 N N . THR A 1 633 ? -20.818 15.328 4.658 1.00 91.25 633 THR A N 1
ATOM 5051 C CA . THR A 1 633 ? -21.079 14.493 5.847 1.00 91.25 633 THR A CA 1
ATOM 5052 C C . THR A 1 633 ? -20.350 14.990 7.093 1.00 91.25 633 THR A C 1
ATOM 5054 O O . THR A 1 633 ? -20.974 15.143 8.136 1.00 91.25 633 THR A O 1
ATOM 5057 N N . ASN A 1 634 ? -19.066 15.341 6.985 1.00 91.56 634 ASN A N 1
ATOM 5058 C CA . ASN A 1 634 ? -18.274 15.838 8.117 1.00 91.56 634 ASN A CA 1
ATOM 5059 C C . ASN A 1 634 ? -18.777 17.178 8.695 1.00 91.56 634 ASN A C 1
ATOM 5061 O O . ASN A 1 634 ? -18.353 17.561 9.785 1.00 91.56 634 ASN A O 1
ATOM 5065 N N . LYS A 1 635 ? -19.645 17.901 7.972 1.00 93.62 635 LYS A N 1
ATOM 5066 C CA . LYS A 1 635 ? -20.251 19.168 8.405 1.00 93.62 635 LYS A CA 1
ATOM 5067 C C . LYS A 1 635 ? -21.661 18.992 8.993 1.00 93.62 635 LYS A C 1
ATOM 5069 O O . LYS A 1 635 ? -22.177 19.940 9.572 1.00 93.62 635 LYS A O 1
ATOM 5074 N N . LEU A 1 636 ? -22.296 17.827 8.829 1.00 93.56 636 LEU A N 1
ATOM 5075 C CA . LEU A 1 636 ? -23.646 17.541 9.340 1.00 93.56 636 LEU A CA 1
ATOM 5076 C C . LEU A 1 636 ? -23.636 17.177 10.832 1.00 93.56 636 LEU A C 1
ATOM 5078 O O . LEU A 1 636 ? -22.599 16.801 11.389 1.00 93.56 636 LEU A O 1
ATOM 5082 N N . SER A 1 637 ? -24.814 17.230 11.466 1.00 93.81 637 SER A N 1
ATOM 5083 C CA . SER A 1 637 ? -25.010 16.686 12.816 1.00 93.81 637 SER A CA 1
ATOM 5084 C C . SER A 1 637 ? -24.731 15.180 12.843 1.00 93.81 637 SER A C 1
ATOM 5086 O O . SER A 1 637 ? -25.096 14.475 11.901 1.00 93.81 637 SER A O 1
ATOM 5088 N N . LEU A 1 638 ? -24.112 14.682 13.923 1.00 91.75 638 LEU A N 1
ATOM 5089 C CA . LEU A 1 638 ? -23.683 13.281 14.074 1.00 91.75 638 LEU A CA 1
ATOM 5090 C C . LEU A 1 638 ? -24.805 12.278 13.761 1.00 91.75 638 LEU A C 1
ATOM 5092 O O . LEU A 1 638 ? -24.563 11.294 13.064 1.00 91.75 638 LEU A O 1
ATOM 5096 N N . ASP A 1 639 ? -26.031 12.577 14.194 1.00 92.19 639 ASP A N 1
ATOM 5097 C CA . ASP A 1 639 ? -27.206 11.714 14.017 1.00 92.19 639 ASP A CA 1
ATOM 5098 C C . ASP A 1 639 ? -27.620 11.544 12.539 1.00 92.19 639 ASP A C 1
ATOM 5100 O O . ASP A 1 639 ? -28.225 10.540 12.168 1.00 92.19 639 ASP A O 1
ATOM 5104 N N . GLN A 1 640 ? -27.258 12.496 11.671 1.00 92.62 640 GLN A N 1
ATOM 5105 C CA . GLN A 1 640 ? -27.552 12.479 10.230 1.00 92.62 640 GLN A CA 1
ATOM 5106 C C . GLN A 1 640 ? -26.391 11.939 9.383 1.00 92.62 640 GLN A C 1
ATOM 5108 O O . GLN A 1 640 ? -26.602 11.588 8.220 1.00 92.62 640 GLN A O 1
ATOM 5113 N N . GLN A 1 641 ? -25.167 11.860 9.926 1.00 94.12 641 GLN A N 1
ATOM 5114 C CA . GLN A 1 641 ? -23.968 11.529 9.143 1.00 94.12 641 GLN A CA 1
ATOM 5115 C C . GLN A 1 641 ? -24.065 10.150 8.480 1.00 94.12 641 GLN A C 1
ATOM 5117 O O . GLN A 1 641 ? -23.840 10.030 7.274 1.00 94.12 641 GLN A O 1
ATOM 5122 N N . ALA A 1 642 ? -24.457 9.128 9.244 1.00 92.25 642 ALA A N 1
ATOM 5123 C CA . ALA A 1 642 ? -24.579 7.759 8.744 1.00 92.25 642 ALA A CA 1
ATOM 5124 C C . ALA A 1 642 ? -25.650 7.631 7.644 1.00 92.25 642 ALA A C 1
ATOM 5126 O O . ALA A 1 642 ? -25.406 7.000 6.615 1.00 92.25 642 ALA A O 1
ATOM 5127 N N . LEU A 1 643 ? -26.807 8.281 7.824 1.00 93.81 643 LEU A N 1
ATOM 5128 C CA . LEU A 1 643 ? -27.900 8.264 6.849 1.00 93.81 643 LEU A CA 1
ATOM 5129 C C . LEU A 1 643 ? -27.510 8.995 5.554 1.00 93.81 643 LEU A C 1
ATOM 5131 O O . LEU A 1 643 ? -27.703 8.464 4.462 1.00 93.81 643 LEU A O 1
ATOM 5135 N N . ALA A 1 644 ? -26.898 10.178 5.660 1.00 94.31 644 ALA A N 1
ATOM 5136 C CA . ALA A 1 644 ? -26.436 10.935 4.499 1.00 94.31 644 ALA A CA 1
ATOM 5137 C C . ALA A 1 644 ? -25.322 10.201 3.722 1.00 94.31 644 ALA A C 1
ATOM 5139 O O . ALA A 1 644 ? -25.326 10.215 2.491 1.00 94.31 644 ALA A O 1
ATOM 5140 N N . GLU A 1 645 ? -24.397 9.518 4.412 1.00 94.94 645 GLU A N 1
ATOM 5141 C CA . GLU A 1 645 ? -23.365 8.678 3.781 1.00 94.94 645 GLU A CA 1
ATOM 5142 C C . GLU A 1 645 ? -23.984 7.455 3.078 1.00 94.94 645 GLU A C 1
ATOM 5144 O O . GLU A 1 645 ? -23.642 7.170 1.928 1.00 94.94 645 GLU A O 1
ATOM 5149 N N . GLN A 1 646 ? -24.965 6.784 3.697 1.00 94.56 646 GLN A N 1
ATOM 5150 C CA . GLN A 1 646 ? -25.718 5.689 3.071 1.00 94.56 646 GLN A CA 1
ATOM 5151 C C . GLN A 1 646 ? -26.455 6.148 1.801 1.00 94.56 646 GLN A C 1
ATOM 5153 O O . GLN A 1 646 ? -26.365 5.490 0.762 1.00 94.56 646 GLN A O 1
ATOM 5158 N N . MET A 1 647 ? -27.140 7.293 1.853 1.00 95.81 647 MET A N 1
ATOM 5159 C CA . MET A 1 647 ? -27.876 7.855 0.714 1.00 95.81 647 MET A CA 1
ATOM 5160 C C . MET A 1 647 ? -26.952 8.295 -0.429 1.00 95.81 647 MET A C 1
ATOM 5162 O O . MET A 1 647 ? -27.260 8.040 -1.594 1.00 95.81 647 MET A O 1
ATOM 5166 N N . ALA A 1 648 ? -25.790 8.885 -0.131 1.00 95.56 648 ALA A N 1
ATOM 5167 C CA . ALA A 1 648 ? -24.798 9.255 -1.146 1.00 95.56 648 ALA A CA 1
ATOM 5168 C C . ALA A 1 648 ? -24.146 8.031 -1.817 1.00 95.56 648 ALA A C 1
ATOM 5170 O O . ALA A 1 648 ? -23.950 8.013 -3.039 1.00 95.56 648 ALA A O 1
ATOM 5171 N N . ASN A 1 649 ? -23.883 6.970 -1.049 1.00 94.75 649 ASN A N 1
ATOM 5172 C CA . ASN A 1 649 ? -23.435 5.688 -1.591 1.00 94.75 649 ASN A CA 1
ATOM 5173 C C . ASN A 1 649 ? -24.510 5.059 -2.494 1.00 94.75 649 ASN A C 1
ATOM 5175 O O . ASN A 1 649 ? -24.190 4.613 -3.597 1.00 94.75 649 ASN A O 1
ATOM 5179 N N . HIS A 1 650 ? -25.785 5.102 -2.090 1.00 95.38 650 HIS A N 1
ATOM 5180 C CA . HIS A 1 650 ? -26.902 4.626 -2.910 1.00 95.38 650 HIS A CA 1
ATOM 5181 C C . HIS A 1 650 ? -27.029 5.413 -4.227 1.00 95.38 650 HIS A C 1
ATOM 5183 O O . HIS A 1 650 ? -27.026 4.806 -5.299 1.00 95.38 650 HIS A O 1
ATOM 5189 N N . CYS A 1 651 ? -26.995 6.755 -4.173 1.00 94.50 651 CYS A N 1
ATOM 5190 C CA . CYS A 1 651 ? -26.931 7.620 -5.361 1.00 94.50 651 CYS A CA 1
ATOM 5191 C C . CYS A 1 651 ? -25.795 7.202 -6.306 1.00 94.50 651 CYS A C 1
ATOM 5193 O O . CYS A 1 651 ? -25.989 7.097 -7.515 1.00 94.50 651 CYS A O 1
ATOM 5195 N N . THR A 1 652 ? -24.602 6.959 -5.756 1.00 95.38 652 THR A N 1
ATOM 5196 C CA . THR A 1 652 ? -23.411 6.603 -6.538 1.00 95.38 652 THR A CA 1
ATOM 5197 C C . THR A 1 652 ? -23.578 5.260 -7.251 1.00 95.38 652 THR A C 1
ATOM 5199 O O . THR A 1 652 ? -23.239 5.162 -8.430 1.00 95.38 652 THR A O 1
ATOM 5202 N N . ILE A 1 653 ? -24.145 4.248 -6.585 1.00 95.38 653 ILE A N 1
ATOM 5203 C CA . ILE A 1 653 ? -24.436 2.937 -7.190 1.00 95.38 653 ILE A CA 1
ATOM 5204 C C . ILE A 1 653 ? -25.435 3.086 -8.344 1.00 95.38 653 ILE A C 1
ATOM 5206 O O . ILE A 1 653 ? -25.183 2.591 -9.443 1.00 95.38 653 ILE A O 1
ATOM 5210 N N . LEU A 1 654 ? -26.535 3.813 -8.133 1.00 95.31 654 LEU A N 1
ATOM 5211 C CA . LEU A 1 654 ? -27.567 4.006 -9.156 1.00 95.31 654 LEU A CA 1
ATOM 5212 C C . LEU A 1 654 ? -27.059 4.815 -10.358 1.00 95.31 654 LEU A C 1
ATOM 5214 O O . LEU A 1 654 ? -27.334 4.448 -11.498 1.00 95.31 654 LEU A O 1
ATOM 5218 N N . LEU A 1 655 ? -26.251 5.855 -10.130 1.00 94.25 655 LEU A N 1
ATOM 5219 C CA . LEU A 1 655 ? -25.607 6.625 -11.200 1.00 94.25 655 LEU A CA 1
ATOM 5220 C C . LEU A 1 655 ? -24.597 5.791 -12.009 1.00 94.25 655 LEU A C 1
ATOM 5222 O O . LEU A 1 655 ? -24.465 5.999 -13.215 1.00 94.25 655 LEU A O 1
ATOM 5226 N N . VAL A 1 656 ? -23.881 4.856 -11.369 1.00 93.94 656 VAL A N 1
ATOM 5227 C CA . VAL A 1 656 ? -22.991 3.908 -12.063 1.00 93.94 656 VAL A CA 1
ATOM 5228 C C . VAL A 1 656 ? -23.796 2.893 -12.874 1.00 93.94 656 VAL A C 1
ATOM 5230 O O . VAL A 1 656 ? -23.402 2.585 -13.997 1.00 93.94 656 VAL A O 1
ATOM 5233 N N . ASN A 1 657 ? -24.925 2.410 -12.350 1.00 92.06 657 ASN A N 1
ATOM 5234 C CA . ASN A 1 657 ? -25.811 1.492 -13.067 1.00 92.06 657 ASN A CA 1
ATOM 5235 C C . ASN A 1 657 ? -26.476 2.164 -14.277 1.00 92.06 657 ASN A C 1
ATOM 5237 O O . ASN A 1 657 ? -26.483 1.578 -15.347 1.00 92.06 657 ASN A O 1
ATOM 5241 N N . HIS A 1 658 ? -26.934 3.414 -14.153 1.00 91.44 658 HIS A N 1
ATOM 5242 C CA . HIS A 1 658 ? -27.489 4.202 -15.267 1.00 91.44 658 HIS A CA 1
ATOM 5243 C C . HIS A 1 658 ? -26.468 4.491 -16.391 1.00 91.44 658 HIS A C 1
ATOM 5245 O O . HIS A 1 658 ? -26.838 4.872 -17.498 1.00 91.44 658 HIS A O 1
ATOM 5251 N N . MET A 1 659 ? -25.169 4.337 -16.118 1.00 90.19 659 MET A N 1
ATOM 5252 C CA . MET A 1 659 ? -24.095 4.503 -17.100 1.00 90.19 659 MET A CA 1
ATOM 5253 C C . MET A 1 659 ? -23.695 3.216 -17.843 1.00 90.19 659 MET A C 1
ATOM 5255 O O . MET A 1 659 ? -22.813 3.293 -18.707 1.00 90.19 659 MET A O 1
ATOM 5259 N N . ARG A 1 660 ? -24.253 2.061 -17.467 1.00 84.75 660 ARG A N 1
ATOM 5260 C CA . ARG A 1 660 ? -23.972 0.747 -18.064 1.00 84.75 660 ARG A CA 1
ATOM 5261 C C . ARG A 1 660 ? -25.062 0.360 -19.055 1.00 84.75 660 ARG A C 1
ATOM 5263 O O . ARG A 1 660 ? -24.663 -0.191 -20.100 1.00 84.75 660 ARG A O 1
#